Protein AF-A0A0B1XZJ2-F1 (afdb_monomer_lite)

Structure (mmCIF, N/CA/C/O backbone):
data_AF-A0A0B1XZJ2-F1
#
_entry.id   AF-A0A0B1XZJ2-F1
#
loop_
_atom_site.group_PDB
_atom_site.id
_atom_site.type_symbol
_atom_site.label_atom_id
_atom_site.label_alt_id
_atom_site.label_comp_id
_atom_site.label_asym_id
_atom_site.label_entity_id
_atom_site.label_seq_id
_atom_site.pdbx_PDB_ins_code
_atom_site.Cartn_x
_atom_site.Cartn_y
_atom_site.Cartn_z
_atom_site.occupancy
_atom_site.B_iso_or_equiv
_atom_site.auth_seq_id
_atom_site.auth_comp_id
_atom_site.auth_asym_id
_atom_site.auth_atom_id
_atom_site.pdbx_PDB_model_num
ATOM 1 N N . MET A 1 1 ? 14.213 -46.155 51.095 1.00 45.25 1 MET A N 1
ATOM 2 C CA . MET A 1 1 ? 15.554 -45.963 50.501 1.00 45.25 1 MET A CA 1
ATOM 3 C C . MET A 1 1 ? 15.441 -45.597 49.015 1.00 45.25 1 MET A C 1
ATOM 5 O O . MET A 1 1 ? 16.037 -46.246 48.174 1.00 45.25 1 MET A O 1
ATOM 9 N N . ILE A 1 2 ? 14.664 -44.559 48.690 1.00 43.12 2 ILE A N 1
ATOM 10 C CA . ILE A 1 2 ? 14.804 -43.777 47.449 1.00 43.12 2 ILE A CA 1
ATOM 11 C C . ILE A 1 2 ? 14.508 -42.334 47.871 1.00 43.12 2 ILE A C 1
ATOM 13 O O . ILE A 1 2 ? 13.454 -41.784 47.580 1.00 43.12 2 ILE A O 1
ATOM 17 N N . ASP A 1 3 ? 15.405 -41.796 48.691 1.00 41.34 3 ASP A N 1
ATOM 18 C CA . ASP A 1 3 ? 15.594 -40.355 48.795 1.00 41.34 3 ASP A CA 1
ATOM 19 C C . ASP A 1 3 ? 16.708 -39.986 47.814 1.00 41.34 3 ASP A C 1
ATOM 21 O O . ASP A 1 3 ? 17.649 -40.759 47.625 1.00 41.34 3 ASP A O 1
ATOM 25 N N . SER A 1 4 ? 16.596 -38.797 47.224 1.00 50.12 4 SER A N 1
ATOM 26 C CA . SER A 1 4 ? 17.575 -38.111 46.364 1.00 50.12 4 SER A CA 1
ATOM 27 C C . SER A 1 4 ? 17.746 -38.613 44.920 1.00 50.12 4 SER A C 1
ATOM 29 O O . SER A 1 4 ? 18.808 -39.056 44.500 1.00 50.12 4 SER A O 1
ATOM 31 N N . LEU A 1 5 ? 16.719 -38.386 44.097 1.00 46.56 5 LEU A N 1
ATOM 32 C CA . LEU A 1 5 ? 16.952 -37.836 42.755 1.00 46.56 5 LEU A CA 1
ATOM 33 C C . LEU A 1 5 ? 16.775 -36.314 42.847 1.00 46.56 5 LEU A C 1
ATOM 35 O O . LEU A 1 5 ? 15.723 -35.780 42.497 1.00 46.56 5 LEU A O 1
ATOM 39 N N . ASN A 1 6 ? 17.794 -35.629 43.377 1.00 44.03 6 ASN A N 1
ATOM 40 C CA . ASN A 1 6 ? 17.941 -34.189 43.171 1.00 44.03 6 ASN A CA 1
ATOM 41 C C . ASN A 1 6 ? 18.254 -33.996 41.685 1.00 44.03 6 ASN A C 1
ATOM 43 O O . ASN A 1 6 ? 19.390 -34.140 41.243 1.00 44.03 6 ASN A O 1
ATOM 47 N N . LEU A 1 7 ? 17.210 -33.753 40.896 1.00 54.22 7 LEU A N 1
ATOM 48 C CA . LEU A 1 7 ? 17.362 -33.074 39.622 1.00 54.22 7 LEU A CA 1
ATOM 49 C C . LEU A 1 7 ? 17.681 -31.628 39.984 1.00 54.22 7 LEU A C 1
ATOM 51 O O . LEU A 1 7 ? 16.766 -30.849 40.249 1.00 54.22 7 LEU A O 1
ATOM 55 N N . ASP A 1 8 ? 18.973 -31.316 40.064 1.00 49.19 8 ASP A N 1
ATOM 56 C CA . ASP A 1 8 ? 19.470 -29.947 40.104 1.00 49.19 8 ASP A CA 1
ATOM 57 C C . ASP A 1 8 ? 18.978 -29.254 38.825 1.00 49.19 8 ASP A C 1
ATOM 59 O O . ASP A 1 8 ? 19.592 -29.316 37.760 1.00 49.19 8 ASP A O 1
ATOM 63 N N . PHE A 1 9 ? 17.786 -28.663 38.894 1.00 52.47 9 PHE A N 1
ATOM 64 C CA . PHE A 1 9 ? 17.414 -27.604 37.978 1.00 52.47 9 PHE A CA 1
ATOM 65 C C . PHE A 1 9 ? 18.352 -26.459 38.328 1.00 52.47 9 PHE A C 1
ATOM 67 O O . PHE A 1 9 ? 18.242 -25.938 39.435 1.00 52.47 9 PHE A O 1
ATOM 74 N N . ASP A 1 10 ? 19.281 -26.119 37.428 1.00 57.16 10 ASP A N 1
ATOM 75 C CA . ASP A 1 10 ? 20.098 -24.908 37.534 1.00 57.16 10 ASP A CA 1
ATOM 76 C C . ASP A 1 10 ? 19.206 -23.768 38.053 1.00 57.16 10 ASP A C 1
ATOM 78 O O . ASP A 1 10 ? 18.306 -23.309 37.340 1.00 57.16 10 ASP A O 1
ATOM 82 N N . GLU A 1 11 ? 19.426 -23.326 39.299 1.00 58.72 11 GLU A N 1
ATOM 83 C CA . GLU A 1 11 ? 18.657 -22.236 39.925 1.00 58.72 11 GLU A CA 1
ATOM 84 C C . GLU A 1 11 ? 18.797 -20.915 39.135 1.00 58.72 11 GLU A C 1
ATOM 86 O O . GLU A 1 11 ? 18.017 -19.983 39.327 1.00 58.72 11 GLU A O 1
ATOM 91 N N . ASP A 1 12 ? 19.724 -20.880 38.172 1.00 69.19 12 ASP A N 1
ATOM 92 C CA . ASP A 1 12 ? 20.023 -19.769 37.272 1.00 69.19 12 ASP A CA 1
ATOM 93 C C . ASP A 1 12 ? 19.379 -19.880 35.873 1.00 69.19 12 ASP A C 1
ATOM 95 O O . ASP A 1 12 ? 19.633 -19.037 35.003 1.00 69.19 12 ASP A O 1
ATOM 99 N N . TRP A 1 13 ? 18.531 -20.882 35.598 1.00 74.88 13 TRP A N 1
ATOM 100 C CA . TRP A 1 13 ? 17.846 -20.954 34.302 1.00 74.88 13 TRP A CA 1
ATOM 101 C C . TRP A 1 13 ? 16.776 -19.860 34.169 1.00 74.88 13 TRP A C 1
ATOM 103 O O . TRP A 1 13 ? 15.633 -19.989 34.613 1.00 74.88 13 TRP A O 1
ATOM 113 N N . VAL A 1 14 ? 17.132 -18.767 33.492 1.00 78.12 14 VAL A N 1
ATOM 114 C CA . VAL A 1 14 ? 16.187 -17.715 33.108 1.00 78.12 14 VAL A CA 1
ATOM 115 C C . VAL A 1 14 ? 15.561 -18.076 31.755 1.00 78.12 14 VAL A C 1
ATOM 117 O O . VAL A 1 14 ? 16.272 -18.109 30.745 1.00 78.12 14 VAL A O 1
ATOM 120 N N . PRO A 1 15 ? 14.235 -18.314 31.674 1.00 74.19 15 PRO A N 1
ATOM 121 C CA . PRO A 1 15 ? 13.584 -18.558 30.396 1.00 74.19 15 PRO A CA 1
ATOM 122 C C . PRO A 1 15 ? 13.789 -17.358 29.462 1.00 74.19 15 PRO A C 1
ATOM 124 O O . PRO A 1 15 ? 13.677 -16.209 29.906 1.00 74.19 15 PRO A O 1
ATOM 127 N N . PRO A 1 16 ? 14.027 -17.588 28.159 1.00 75.88 16 PRO A N 1
ATOM 128 C CA . PRO A 1 16 ? 14.204 -16.499 27.213 1.00 75.88 16 PRO A CA 1
ATOM 129 C C . PRO A 1 16 ? 12.968 -15.596 27.200 1.00 75.88 16 PRO A C 1
ATOM 131 O O . PRO A 1 16 ? 11.828 -16.057 27.342 1.00 75.88 16 PRO A O 1
ATOM 134 N N . ALA A 1 17 ? 13.200 -14.296 27.015 1.00 80.94 17 ALA A N 1
ATOM 135 C CA . ALA A 1 17 ? 12.134 -13.308 26.950 1.00 80.94 17 ALA A CA 1
ATOM 136 C C . ALA A 1 17 ? 11.105 -13.711 25.883 1.00 80.94 17 ALA A C 1
ATOM 138 O O . ALA A 1 17 ? 11.430 -13.895 24.709 1.00 80.94 17 ALA A O 1
ATOM 139 N N . ARG A 1 18 ? 9.846 -13.872 26.300 1.00 86.19 18 ARG A N 1
ATOM 140 C CA . ARG A 1 18 ? 8.758 -14.255 25.395 1.00 86.19 18 ARG A CA 1
ATOM 141 C C . ARG A 1 18 ? 8.365 -13.067 24.524 1.00 86.19 18 ARG A C 1
ATOM 143 O O . ARG A 1 18 ? 8.285 -11.937 25.008 1.00 86.19 18 ARG A O 1
ATOM 150 N N . SER A 1 19 ? 8.062 -13.330 23.255 1.00 92.12 19 SER A N 1
ATOM 151 C CA . SER A 1 19 ? 7.491 -12.314 22.373 1.00 92.12 19 SER A CA 1
ATOM 152 C C . SER A 1 19 ? 6.139 -11.829 22.914 1.00 92.12 19 SER A C 1
ATOM 154 O O . SER A 1 19 ? 5.381 -12.573 23.543 1.00 92.12 19 SER A O 1
ATOM 156 N N . ARG A 1 20 ? 5.818 -10.554 22.671 1.00 94.75 20 ARG A N 1
ATOM 157 C CA . ARG A 1 20 ? 4.552 -9.949 23.114 1.00 94.75 20 ARG A CA 1
ATOM 158 C C . ARG A 1 20 ? 3.360 -10.497 22.327 1.00 94.75 20 ARG A C 1
ATOM 160 O O . ARG A 1 20 ? 2.274 -10.653 22.885 1.00 94.75 20 ARG A O 1
ATOM 167 N N . LEU A 1 21 ? 3.557 -10.763 21.037 1.00 96.19 21 LEU A N 1
ATOM 168 C CA . LEU A 1 21 ? 2.576 -11.324 20.118 1.00 96.19 21 LEU A CA 1
ATOM 169 C C . LEU A 1 21 ? 3.035 -12.691 19.601 1.00 96.19 21 LEU A C 1
ATOM 171 O O . LEU A 1 21 ? 4.230 -12.975 19.521 1.00 96.19 21 LEU A O 1
ATOM 175 N N . VAL A 1 22 ? 2.070 -13.537 19.229 1.00 95.56 22 VAL A N 1
ATOM 176 C CA . VAL A 1 22 ? 2.344 -14.864 18.684 1.00 95.56 22 VAL A CA 1
ATOM 177 C C . VAL A 1 22 ? 3.009 -14.754 17.316 1.00 95.56 22 VAL A C 1
ATOM 179 O O . VAL A 1 22 ? 2.626 -13.943 16.470 1.00 95.56 22 VAL A O 1
ATOM 182 N N . THR A 1 23 ? 4.001 -15.604 17.108 1.00 95.56 23 THR A N 1
ATOM 183 C CA . THR A 1 23 ? 4.720 -15.767 15.851 1.00 95.56 23 THR A CA 1
ATOM 184 C C . THR A 1 23 ? 3.867 -16.585 14.878 1.00 95.56 23 THR A C 1
ATOM 186 O O . THR A 1 23 ? 3.733 -17.798 15.028 1.00 95.56 23 THR A O 1
ATOM 189 N N . LEU A 1 24 ? 3.275 -15.933 13.874 1.00 96.25 24 LEU A N 1
ATOM 190 C CA . LEU A 1 24 ? 2.604 -16.603 12.755 1.00 96.25 24 LEU A CA 1
ATOM 191 C C . LEU A 1 24 ? 3.421 -16.424 11.478 1.00 96.25 24 LEU A C 1
ATOM 193 O O . LEU A 1 24 ? 3.728 -15.292 11.104 1.00 96.25 24 LEU A O 1
ATOM 197 N N . LYS A 1 25 ? 3.708 -17.534 10.789 1.00 96.00 25 LYS A N 1
ATOM 198 C CA . LYS A 1 25 ? 4.340 -17.496 9.467 1.00 96.00 25 LYS A CA 1
ATOM 199 C C . LYS A 1 25 ? 3.356 -16.926 8.429 1.00 96.00 25 LYS A C 1
ATOM 201 O O . LYS A 1 25 ? 2.193 -17.360 8.413 1.00 96.00 25 LYS A O 1
ATOM 206 N N . PRO A 1 26 ? 3.801 -16.004 7.553 1.00 97.25 26 PRO A N 1
ATOM 207 C CA . PRO A 1 26 ? 2.995 -15.540 6.429 1.00 97.25 26 PRO A CA 1
ATOM 208 C C . PRO A 1 26 ? 2.568 -16.702 5.528 1.00 97.25 26 PRO A C 1
ATOM 210 O O . PRO A 1 26 ? 3.371 -17.576 5.194 1.00 97.25 26 PRO A O 1
ATOM 213 N N . MET A 1 27 ? 1.301 -16.717 5.122 1.00 97.44 27 MET A N 1
ATOM 214 C CA . MET A 1 27 ? 0.806 -17.689 4.143 1.00 97.44 27 MET A CA 1
ATOM 215 C C . MET A 1 27 ? 1.293 -17.365 2.728 1.00 97.44 27 MET A C 1
ATOM 217 O O . MET A 1 27 ? 1.551 -16.212 2.393 1.00 97.44 27 MET A O 1
ATOM 221 N N . GLY A 1 28 ? 1.421 -18.387 1.878 1.00 96.44 28 GLY A N 1
ATOM 222 C CA . GLY A 1 28 ? 1.806 -18.198 0.475 1.00 96.44 28 GLY A CA 1
ATOM 223 C C . GLY A 1 28 ? 3.244 -17.704 0.263 1.00 96.44 28 GLY A C 1
ATOM 224 O O . GLY A 1 28 ? 3.545 -17.197 -0.819 1.00 96.44 28 GLY A O 1
ATOM 225 N N . ALA A 1 29 ? 4.123 -17.842 1.262 1.00 96.06 29 ALA A N 1
ATOM 226 C CA . ALA A 1 29 ? 5.543 -17.526 1.134 1.00 96.06 29 ALA A CA 1
ATOM 227 C C . ALA A 1 29 ? 6.189 -18.278 -0.047 1.00 96.06 29 ALA A C 1
ATOM 229 O O . ALA A 1 29 ? 5.868 -19.433 -0.320 1.00 96.06 29 ALA A O 1
ATOM 230 N N . GLY A 1 30 ? 7.070 -17.599 -0.775 1.00 95.00 30 GLY A N 1
ATOM 231 C CA . GLY A 1 30 ? 7.672 -18.044 -2.032 1.00 95.00 30 GLY A CA 1
ATOM 232 C C . GLY A 1 30 ? 6.764 -17.920 -3.262 1.00 95.00 30 GLY A C 1
ATOM 233 O O . GLY A 1 30 ? 7.209 -18.206 -4.369 1.00 95.00 30 GLY A O 1
ATOM 234 N N . THR A 1 31 ? 5.505 -17.492 -3.114 1.00 96.75 31 THR A N 1
ATOM 235 C CA . THR A 1 31 ? 4.532 -17.462 -4.221 1.00 96.75 31 THR A CA 1
ATOM 236 C C . THR A 1 31 ? 4.020 -16.052 -4.521 1.00 96.75 31 THR A C 1
ATOM 238 O O . THR A 1 31 ? 4.160 -15.127 -3.721 1.00 96.75 31 THR A O 1
ATOM 241 N N . GLN A 1 32 ? 3.355 -15.893 -5.670 1.00 95.94 32 GLN A N 1
ATOM 242 C CA . GLN A 1 32 ? 2.625 -14.666 -6.025 1.00 95.94 32 GLN A CA 1
ATOM 243 C C . GLN A 1 32 ? 1.406 -14.395 -5.122 1.00 95.94 32 GLN A C 1
ATOM 245 O O . GLN A 1 32 ? 0.871 -13.286 -5.114 1.00 95.94 32 GLN A O 1
ATOM 250 N N . MET A 1 33 ? 0.964 -15.404 -4.364 1.00 97.06 33 MET A N 1
ATOM 251 C CA . MET A 1 33 ? -0.129 -15.313 -3.400 1.00 97.06 33 MET A CA 1
ATOM 252 C C . MET A 1 33 ? 0.401 -15.083 -1.978 1.00 97.06 33 MET A C 1
ATOM 254 O O . MET A 1 33 ? -0.254 -15.470 -1.024 1.00 97.06 33 MET A O 1
ATOM 258 N N . LEU A 1 34 ? 1.572 -14.458 -1.811 1.00 98.31 34 LEU A N 1
ATOM 259 C CA . LEU A 1 34 ? 2.096 -14.086 -0.494 1.00 98.31 34 LEU A CA 1
ATOM 260 C C . LEU A 1 34 ? 1.076 -13.263 0.302 1.00 98.31 34 LEU A C 1
ATOM 262 O O . LEU A 1 34 ? 0.500 -12.298 -0.205 1.00 98.31 34 LEU A O 1
ATOM 266 N N . GLU A 1 35 ? 0.890 -13.621 1.566 1.00 98.12 35 GLU A N 1
ATOM 267 C CA . GLU A 1 35 ? 0.061 -12.904 2.519 1.00 98.12 35 GLU A CA 1
ATOM 268 C C . GLU A 1 35 ? 0.556 -11.469 2.766 1.00 98.12 35 GLU A C 1
ATOM 270 O O . GLU A 1 35 ? 1.740 -11.204 2.952 1.00 98.12 35 GLU A O 1
ATOM 275 N N . SER A 1 36 ? -0.378 -10.519 2.798 1.00 97.00 36 SER A N 1
ATOM 276 C CA . SER A 1 36 ? -0.076 -9.128 3.150 1.00 97.00 36 SER A CA 1
ATOM 277 C C . SER A 1 36 ? 0.113 -8.915 4.658 1.00 97.00 36 SER A C 1
ATOM 279 O O . SER A 1 36 ? -0.543 -9.566 5.472 1.00 97.00 36 SER A O 1
ATOM 281 N N . VAL A 1 37 ? 0.894 -7.905 5.054 1.00 95.69 37 VAL A N 1
ATOM 282 C CA . VAL A 1 37 ? 1.077 -7.539 6.473 1.00 95.69 37 VAL A CA 1
ATOM 283 C C . VAL A 1 37 ? -0.247 -7.177 7.162 1.00 95.69 37 VAL A C 1
ATOM 285 O O . VAL A 1 37 ? -0.468 -7.522 8.321 1.00 95.69 37 VAL A O 1
ATOM 288 N N . SER A 1 38 ? -1.184 -6.554 6.437 1.00 93.94 38 SER A N 1
ATOM 289 C CA . SER A 1 38 ? -2.520 -6.247 6.972 1.00 93.94 38 SER A CA 1
ATOM 290 C C . SER A 1 38 ? -3.347 -7.509 7.253 1.00 93.94 38 SER A C 1
ATOM 292 O O . SER A 1 38 ? -4.087 -7.549 8.233 1.00 93.94 38 SER A O 1
ATOM 294 N N . SER A 1 39 ? -3.219 -8.542 6.413 1.00 96.12 39 SER A N 1
ATOM 295 C CA . SER A 1 39 ? -3.851 -9.852 6.627 1.00 96.12 39 SER A CA 1
ATOM 296 C C . SER A 1 39 ? -3.236 -10.575 7.822 1.00 96.12 39 SER A C 1
ATOM 298 O O . SER A 1 39 ? -3.962 -11.028 8.710 1.00 96.12 39 SER A O 1
ATOM 300 N N . LEU A 1 40 ? -1.902 -10.582 7.899 1.00 96.75 40 LEU A N 1
ATOM 301 C CA . LEU A 1 40 ? -1.161 -11.188 9.000 1.00 96.75 40 LEU A CA 1
ATOM 302 C C . LEU A 1 40 ? -1.555 -10.569 10.347 1.00 96.75 40 LEU A C 1
ATOM 304 O O . LEU A 1 40 ? -1.814 -11.290 11.307 1.00 96.75 40 LEU A O 1
ATOM 308 N N . LEU A 1 41 ? -1.701 -9.240 10.408 1.00 95.62 41 LEU A N 1
ATOM 309 C CA . LEU A 1 41 ? -2.195 -8.528 11.590 1.00 95.62 41 LEU A CA 1
ATOM 310 C C . LEU A 1 41 ? -3.571 -9.038 12.045 1.00 95.62 41 LEU A C 1
ATOM 312 O O . LEU A 1 41 ? -3.799 -9.215 13.243 1.00 95.62 41 LEU A O 1
ATOM 316 N N . VAL A 1 42 ? -4.496 -9.288 11.111 1.00 95.81 42 VAL A N 1
ATOM 317 C CA . VAL A 1 42 ? -5.835 -9.808 11.433 1.00 95.81 42 VAL A CA 1
ATOM 318 C C . VAL A 1 42 ? -5.757 -11.242 11.960 1.00 95.81 42 VAL A C 1
ATOM 320 O O . VAL A 1 42 ? -6.447 -11.562 12.929 1.00 95.81 42 VAL A O 1
ATOM 323 N N . ARG A 1 43 ? -4.893 -12.088 11.388 1.00 96.94 43 ARG A N 1
ATOM 324 C CA . ARG A 1 43 ? -4.665 -13.458 11.876 1.00 96.94 43 ARG A CA 1
ATOM 325 C C . ARG A 1 43 ? -4.001 -13.486 13.254 1.00 96.94 43 ARG A C 1
ATOM 327 O O . ARG A 1 43 ? -4.426 -14.255 14.113 1.00 96.94 43 ARG A O 1
ATOM 334 N N . ILE A 1 44 ? -3.039 -12.601 13.521 1.00 96.88 44 ILE A N 1
ATOM 335 C CA . ILE A 1 44 ? -2.445 -12.444 14.859 1.00 96.88 44 ILE A CA 1
ATOM 336 C C . ILE A 1 44 ? -3.525 -12.017 15.862 1.00 96.88 44 ILE A C 1
ATOM 338 O O . ILE A 1 44 ? -3.633 -12.598 16.940 1.00 96.88 44 ILE A O 1
ATOM 342 N N . ALA A 1 45 ? -4.379 -11.054 15.502 1.00 96.56 45 ALA A N 1
ATOM 343 C CA . ALA A 1 45 ? -5.497 -10.649 16.354 1.00 96.56 45 ALA A CA 1
ATOM 344 C C . ALA A 1 45 ? -6.464 -11.811 16.634 1.00 96.56 45 ALA A C 1
ATOM 346 O O . ALA A 1 45 ? -6.928 -11.960 17.765 1.00 96.56 45 ALA A O 1
ATOM 347 N N . ARG A 1 46 ? -6.718 -12.662 15.630 1.00 96.56 46 ARG A N 1
ATOM 348 C CA . ARG A 1 46 ? -7.527 -13.879 15.772 1.00 96.56 46 ARG A CA 1
ATOM 349 C C . ARG A 1 46 ? -6.924 -14.842 16.789 1.00 96.56 46 ARG A C 1
ATOM 351 O O . ARG A 1 46 ? -7.648 -15.301 17.666 1.00 96.56 46 ARG A O 1
ATOM 358 N N . ALA A 1 47 ? -5.623 -15.103 16.698 1.00 96.69 47 ALA A N 1
ATOM 359 C CA . ALA A 1 47 ? -4.913 -15.991 17.617 1.00 96.69 47 ALA A CA 1
ATOM 360 C C . ALA A 1 47 ? -4.922 -15.475 19.067 1.00 96.69 47 ALA A C 1
ATOM 362 O O . ALA A 1 47 ? -4.958 -16.264 20.004 1.00 96.69 47 ALA A O 1
ATOM 363 N N . HIS A 1 48 ? -4.970 -14.154 19.251 1.00 96.12 48 HIS A N 1
ATOM 364 C CA . HIS A 1 48 ? -5.126 -13.512 20.561 1.00 96.12 48 HIS A CA 1
ATOM 365 C C . HIS A 1 48 ? -6.583 -13.311 20.995 1.00 96.12 48 HIS A C 1
ATOM 367 O O . HIS A 1 48 ? -6.828 -12.772 22.070 1.00 96.12 48 HIS A O 1
ATOM 373 N N . THR A 1 49 ? -7.570 -13.711 20.187 1.00 95.81 49 THR A N 1
ATOM 374 C CA . THR A 1 49 ? -9.010 -13.489 20.435 1.00 95.81 49 THR A CA 1
ATOM 375 C C . THR A 1 49 ? -9.405 -12.015 20.632 1.00 95.81 49 THR A C 1
ATOM 377 O O . THR A 1 49 ? -10.409 -11.694 21.269 1.00 95.81 49 THR A O 1
ATOM 380 N N . VAL A 1 50 ? -8.644 -11.091 20.041 1.00 95.56 50 VAL A N 1
ATOM 381 C CA . VAL A 1 50 ? -8.886 -9.642 20.119 1.00 95.56 50 VAL A CA 1
ATOM 382 C C . VAL A 1 50 ? -9.371 -9.076 18.787 1.00 95.56 50 VAL A C 1
ATOM 384 O O . VAL A 1 50 ? -9.229 -9.675 17.720 1.00 95.56 50 VAL A O 1
ATOM 387 N N . LYS A 1 51 ? -9.947 -7.871 18.820 1.00 93.50 51 LYS A N 1
ATOM 388 C CA . LYS A 1 51 ? -10.307 -7.163 17.587 1.00 93.50 51 LYS A CA 1
ATOM 389 C C . LYS A 1 51 ? -9.037 -6.649 16.897 1.00 93.50 51 LYS A C 1
ATOM 391 O O . LYS A 1 51 ? -8.215 -6.026 17.571 1.00 93.50 51 LYS A O 1
ATOM 396 N N . PRO A 1 52 ? -8.907 -6.782 15.563 1.00 93.31 52 PRO A N 1
ATOM 397 C CA . PRO A 1 52 ? -7.738 -6.285 14.830 1.00 93.31 52 PRO A CA 1
ATOM 398 C C . PRO A 1 52 ? -7.442 -4.801 15.073 1.00 93.31 52 PRO A C 1
ATOM 400 O O . PRO A 1 52 ? -6.294 -4.401 15.235 1.00 93.31 52 PRO A O 1
ATOM 403 N N . LEU A 1 53 ? -8.492 -3.980 15.165 1.00 88.62 53 LEU A N 1
ATOM 404 C CA . LEU A 1 53 ? -8.349 -2.551 15.432 1.00 88.62 53 LEU A CA 1
ATOM 405 C C . LEU A 1 53 ? -7.869 -2.249 16.863 1.00 88.62 53 LEU A C 1
ATOM 407 O O . LEU A 1 53 ? -7.163 -1.264 17.065 1.00 88.62 53 LEU A O 1
ATOM 411 N N . ASP A 1 54 ? -8.240 -3.073 17.847 1.00 90.25 54 ASP A N 1
ATOM 412 C CA . ASP A 1 54 ? -7.736 -2.933 19.218 1.00 90.25 54 ASP A CA 1
ATOM 413 C C . ASP A 1 54 ? -6.258 -3.332 19.286 1.00 90.25 54 ASP A C 1
ATOM 415 O O . ASP A 1 54 ? -5.471 -2.583 19.859 1.00 90.25 54 ASP A O 1
ATOM 419 N N . LEU A 1 55 ? -5.865 -4.435 18.635 1.00 93.06 55 LEU A N 1
ATOM 420 C CA . LEU A 1 55 ? -4.460 -4.844 18.526 1.00 93.06 55 LEU A CA 1
ATOM 421 C C . LEU A 1 55 ? -3.608 -3.738 17.883 1.00 93.06 55 LEU A C 1
ATOM 423 O O . LEU A 1 55 ? -2.593 -3.323 18.441 1.00 93.06 55 LEU A O 1
ATOM 427 N N . LEU A 1 56 ? -4.060 -3.206 16.742 1.00 90.31 56 LEU A N 1
ATOM 428 C CA . LEU A 1 56 ? -3.369 -2.129 16.035 1.00 90.31 56 LEU A CA 1
ATOM 429 C C . LEU A 1 56 ? -3.200 -0.885 16.916 1.00 90.31 56 LEU A C 1
ATOM 431 O O . LEU A 1 56 ? -2.096 -0.363 17.032 1.00 90.31 56 LEU A O 1
ATOM 435 N N . ASN A 1 57 ? -4.275 -0.405 17.545 1.00 86.88 57 ASN A N 1
ATOM 436 C CA . ASN A 1 57 ? -4.236 0.856 18.288 1.00 86.88 57 ASN A CA 1
ATOM 437 C C . ASN A 1 57 ? -3.540 0.756 19.650 1.00 86.88 57 ASN A C 1
ATOM 439 O O . ASN A 1 57 ? -3.064 1.776 20.143 1.00 86.88 57 ASN A O 1
ATOM 443 N N . ARG A 1 58 ? -3.537 -0.422 20.287 1.00 89.12 58 ARG A N 1
ATOM 444 C CA . ARG A 1 58 ? -3.032 -0.591 21.660 1.00 89.12 58 ARG A CA 1
ATOM 445 C C . ARG A 1 58 ? -1.633 -1.186 21.735 1.00 89.12 58 ARG A C 1
ATOM 447 O O . ARG A 1 58 ? -0.932 -0.884 22.689 1.00 89.12 58 ARG A O 1
ATOM 454 N N . GLU A 1 59 ? -1.235 -2.000 20.761 1.00 92.25 59 GLU A N 1
ATOM 455 C CA . GLU A 1 59 ? 0.069 -2.677 20.786 1.00 92.25 59 GLU A CA 1
ATOM 456 C C . GLU A 1 59 ? 1.011 -2.148 19.701 1.00 92.25 59 GLU A C 1
ATOM 458 O O . GLU A 1 59 ? 2.174 -1.885 19.986 1.00 92.25 59 GLU A O 1
ATOM 463 N N . ILE A 1 60 ? 0.517 -1.950 18.472 1.00 91.00 60 ILE A N 1
ATOM 464 C CA . ILE A 1 60 ? 1.370 -1.606 17.320 1.00 91.00 60 ILE A CA 1
ATOM 465 C C . ILE A 1 60 ? 1.618 -0.098 17.249 1.00 91.00 60 ILE A C 1
ATOM 467 O O . ILE A 1 60 ? 2.754 0.342 17.370 1.00 91.00 60 ILE A O 1
ATOM 471 N N . VAL A 1 61 ? 0.566 0.716 17.093 1.00 88.25 61 VAL A N 1
ATOM 472 C CA . VAL A 1 61 ? 0.696 2.177 16.922 1.00 88.25 61 VAL A CA 1
ATOM 473 C C . VAL A 1 61 ? 1.501 2.846 18.049 1.00 88.25 61 VAL A C 1
ATOM 475 O O . VAL A 1 61 ? 2.324 3.701 17.724 1.00 88.25 61 VAL A O 1
ATOM 478 N N . PRO A 1 62 ? 1.355 2.478 19.339 1.00 88.81 62 PRO A N 1
ATOM 479 C CA . PRO A 1 62 ? 2.156 3.072 20.414 1.00 88.81 62 PRO A CA 1
ATOM 480 C C . PRO A 1 62 ? 3.667 2.826 20.317 1.00 88.81 62 PRO A C 1
ATOM 482 O O . PRO A 1 62 ? 4.420 3.515 20.997 1.00 88.81 62 PRO A O 1
ATOM 485 N N . ARG A 1 63 ? 4.116 1.868 19.494 1.00 88.62 63 ARG A N 1
ATOM 486 C CA . ARG A 1 63 ? 5.539 1.596 19.227 1.00 88.62 63 ARG A CA 1
ATOM 487 C C . ARG A 1 63 ? 6.060 2.245 17.947 1.00 88.62 63 ARG A C 1
ATOM 489 O O . ARG A 1 63 ? 7.170 1.955 17.530 1.00 88.62 63 ARG A O 1
ATOM 496 N N . THR A 1 64 ? 5.260 3.103 17.326 1.00 86.81 64 THR A N 1
ATOM 497 C CA . THR A 1 64 ? 5.607 3.777 16.072 1.00 86.81 64 THR A CA 1
ATOM 498 C C . THR A 1 64 ? 5.637 5.286 16.255 1.00 86.81 64 THR A C 1
ATOM 500 O O . THR A 1 64 ? 4.931 5.835 17.103 1.00 86.81 64 THR A O 1
ATOM 503 N N . ASP A 1 65 ? 6.315 5.987 15.353 1.00 82.81 65 ASP A N 1
ATOM 504 C CA . ASP A 1 65 ? 6.291 7.453 15.278 1.00 82.81 65 ASP A CA 1
ATOM 505 C C . ASP A 1 65 ? 5.012 8.007 14.613 1.00 82.81 65 ASP A C 1
ATOM 507 O O . ASP A 1 65 ? 4.960 9.140 14.106 1.00 82.81 65 ASP A O 1
ATOM 511 N N . ILE A 1 66 ? 3.954 7.199 14.535 1.00 77.00 66 ILE A N 1
ATOM 512 C CA . ILE A 1 66 ? 2.699 7.566 13.888 1.00 77.00 66 ILE A CA 1
ATOM 513 C C . ILE A 1 66 ? 1.916 8.511 14.806 1.00 77.00 66 ILE A C 1
ATOM 515 O O . ILE A 1 66 ? 1.144 8.106 15.673 1.00 77.00 66 ILE A O 1
ATOM 519 N N . GLN A 1 67 ? 2.061 9.816 14.568 1.00 66.38 67 GLN A N 1
ATOM 520 C CA . GLN A 1 67 ? 1.292 10.835 15.281 1.00 66.38 67 GLN A CA 1
ATOM 521 C C . GLN A 1 67 ? -0.179 10.840 14.833 1.00 66.38 67 GLN A C 1
ATOM 523 O O . GLN A 1 67 ? -0.541 11.407 13.796 1.00 66.38 67 GLN A O 1
ATOM 528 N N . LEU A 1 68 ? -1.061 10.257 15.647 1.00 61.41 68 LEU A N 1
ATOM 529 C CA . LEU A 1 68 ? -2.508 10.360 15.466 1.00 61.41 68 LEU A CA 1
ATOM 530 C C . LEU A 1 68 ? -2.983 11.774 15.855 1.00 61.41 68 LEU A C 1
ATOM 532 O O . LEU A 1 68 ? -3.403 12.009 16.985 1.00 61.41 68 LEU A O 1
ATOM 536 N N . ARG A 1 69 ? -2.952 12.742 14.922 1.00 46.94 69 ARG A N 1
ATOM 537 C CA . ARG A 1 69 ? -3.313 14.160 15.185 1.00 46.94 69 ARG A CA 1
ATOM 538 C C . ARG A 1 69 ? -4.761 14.414 15.641 1.00 46.94 69 ARG A C 1
ATOM 540 O O . ARG A 1 69 ? -5.123 15.560 15.879 1.00 46.94 69 ARG A O 1
ATOM 547 N N . ARG A 1 70 ? -5.584 13.373 15.770 1.00 46.25 70 ARG A N 1
ATOM 548 C CA . ARG A 1 70 ? -6.839 13.280 16.537 1.00 46.25 70 ARG A CA 1
ATOM 549 C C . ARG A 1 70 ? -7.269 11.808 16.482 1.00 46.25 70 ARG A C 1
ATOM 551 O O . ARG A 1 70 ? -7.307 11.264 15.375 1.00 46.25 70 ARG A O 1
ATOM 558 N N . PRO A 1 71 ? -7.651 11.166 17.599 1.00 39.53 71 PRO A N 1
ATOM 559 C CA . PRO A 1 71 ? -8.193 9.810 17.597 1.00 39.53 71 PRO A CA 1
ATOM 560 C C . PRO A 1 71 ? -9.620 9.835 17.034 1.00 39.53 71 PRO A C 1
ATOM 562 O O . PRO A 1 71 ? -10.610 9.736 17.751 1.00 39.53 71 PRO A O 1
ATOM 565 N N . SER A 1 72 ? -9.743 10.040 15.727 1.00 49.19 72 SER A N 1
ATOM 566 C CA . SER A 1 72 ? -10.984 9.804 14.999 1.00 49.19 72 SER A CA 1
ATOM 567 C C . SER A 1 72 ? -10.828 8.517 14.202 1.00 49.19 72 SER A C 1
ATOM 569 O O . SER A 1 72 ? -9.789 8.269 13.588 1.00 49.19 72 SER A O 1
ATOM 571 N N . SER A 1 73 ? -11.874 7.697 14.192 1.00 48.81 73 SER A N 1
ATOM 572 C CA . SER A 1 73 ? -11.941 6.449 13.426 1.00 48.81 73 SER A CA 1
ATOM 573 C C . SER A 1 73 ? -11.704 6.640 11.918 1.00 48.81 73 SER A C 1
ATOM 575 O O . SER A 1 73 ? -11.350 5.681 11.234 1.00 48.81 73 SER A O 1
ATOM 577 N N . SER A 1 74 ? -11.845 7.864 11.385 1.00 44.91 74 SER A N 1
ATOM 578 C CA . SER A 1 74 ? -11.532 8.166 9.982 1.00 44.91 74 SER A CA 1
ATOM 579 C C . SER A 1 74 ? -10.029 8.305 9.713 1.00 44.91 74 SER A C 1
ATOM 581 O O . SER A 1 74 ? -9.579 7.943 8.627 1.00 44.91 74 SER A O 1
ATOM 583 N N . PHE A 1 75 ? -9.234 8.749 10.693 1.00 48.31 75 PHE A N 1
ATOM 584 C CA . PHE A 1 75 ? -7.781 8.883 10.555 1.00 48.31 75 PHE A CA 1
ATOM 585 C C . PHE A 1 75 ? -7.114 7.501 10.509 1.00 48.31 75 PHE A C 1
ATOM 587 O O . PHE A 1 75 ? -6.377 7.206 9.573 1.00 48.31 75 PHE A O 1
ATOM 594 N N . VAL A 1 76 ? -7.474 6.595 11.427 1.00 53.44 76 VAL A N 1
ATOM 595 C CA . VAL A 1 76 ? -6.928 5.221 11.468 1.00 53.44 76 VAL A CA 1
ATOM 596 C C . VAL A 1 76 ? -7.244 4.442 10.181 1.00 53.44 76 VAL A C 1
ATOM 598 O O . VAL A 1 76 ? -6.352 3.824 9.605 1.00 53.44 76 VAL A O 1
ATOM 601 N N . ASN A 1 77 ? -8.465 4.566 9.641 1.00 53.88 77 ASN A N 1
ATOM 602 C CA . ASN A 1 77 ? -8.823 3.976 8.341 1.00 53.88 77 ASN A CA 1
ATOM 603 C C . ASN A 1 77 ? -8.051 4.586 7.155 1.00 53.88 77 ASN A C 1
ATOM 605 O O . ASN A 1 77 ? -7.835 3.913 6.149 1.00 53.88 77 ASN A O 1
ATOM 609 N N . THR A 1 78 ? -7.617 5.845 7.260 1.00 57.12 78 THR A N 1
ATOM 610 C CA . THR A 1 78 ? -6.860 6.526 6.198 1.00 57.12 78 THR A CA 1
ATOM 611 C C . THR A 1 78 ? -5.394 6.086 6.157 1.00 57.12 78 THR A C 1
ATOM 613 O O . THR A 1 78 ? -4.806 6.085 5.075 1.00 57.12 78 THR A O 1
ATOM 616 N N . HIS A 1 79 ? -4.815 5.674 7.291 1.00 66.25 79 HIS A N 1
ATOM 617 C CA . HIS A 1 79 ? -3.417 5.227 7.384 1.00 66.25 79 HIS A CA 1
ATOM 618 C C . HIS A 1 79 ? -3.249 3.717 7.249 1.00 66.25 79 HIS A C 1
ATOM 620 O O . HIS A 1 79 ? -2.292 3.277 6.612 1.00 66.25 79 HIS A O 1
ATOM 626 N N . ALA A 1 80 ? -4.201 2.922 7.743 1.00 71.56 80 ALA A N 1
ATOM 627 C CA . ALA A 1 80 ? -4.124 1.466 7.645 1.00 71.56 80 ALA A CA 1
ATOM 628 C C . ALA A 1 80 ? -4.034 0.969 6.193 1.00 71.56 80 ALA A C 1
ATOM 630 O O . ALA A 1 80 ? -3.320 0.012 5.911 1.00 71.56 80 ALA A O 1
ATOM 631 N N . LYS A 1 81 ? -4.654 1.686 5.243 1.00 77.75 81 LYS A N 1
ATOM 632 C CA . LYS A 1 81 ? -4.524 1.387 3.807 1.00 77.75 81 LYS A CA 1
ATOM 633 C C . LYS A 1 81 ? -3.072 1.370 3.320 1.00 77.75 81 LYS A C 1
ATOM 635 O O . LYS A 1 81 ? -2.775 0.716 2.336 1.00 77.75 81 LYS A O 1
ATOM 640 N N . THR A 1 82 ? -2.181 2.125 3.966 1.00 86.25 82 THR A N 1
ATOM 641 C CA . THR A 1 82 ? -0.783 2.281 3.538 1.00 86.25 82 THR A CA 1
ATOM 642 C C . THR A 1 82 ? 0.170 1.276 4.175 1.00 86.25 82 THR A C 1
ATOM 644 O O . THR A 1 82 ? 1.340 1.280 3.806 1.00 86.25 82 THR A O 1
ATOM 647 N N . ALA A 1 83 ? -0.315 0.394 5.059 1.00 88.81 83 ALA A N 1
ATOM 648 C CA . ALA A 1 83 ? 0.495 -0.638 5.710 1.00 88.81 83 ALA A CA 1
ATOM 649 C C . ALA A 1 83 ? 1.149 -1.600 4.704 1.00 88.81 83 ALA A C 1
ATOM 651 O O . ALA A 1 83 ? 2.289 -2.002 4.880 1.00 88.81 83 ALA A O 1
ATOM 652 N N . ASN A 1 84 ? 0.464 -1.899 3.599 1.00 92.94 84 ASN A N 1
ATOM 653 C CA . ASN A 1 84 ? 0.998 -2.757 2.539 1.00 92.94 84 ASN A CA 1
ATOM 654 C C . ASN A 1 84 ? 1.851 -1.985 1.507 1.00 92.94 84 ASN A C 1
ATOM 656 O O . ASN A 1 84 ? 2.249 -2.558 0.499 1.00 92.94 84 ASN A O 1
ATOM 660 N N . GLY A 1 85 ? 2.073 -0.678 1.693 1.00 92.12 85 GLY A N 1
ATOM 661 C CA . GLY A 1 85 ? 2.696 0.210 0.704 1.00 92.12 85 GLY A CA 1
ATOM 662 C C . GLY A 1 85 ? 4.225 0.299 0.771 1.00 92.12 85 GLY A C 1
ATOM 663 O O . GLY A 1 85 ? 4.899 -0.600 1.252 1.00 92.12 85 GLY A O 1
ATOM 664 N N . LEU A 1 86 ? 4.759 1.421 0.269 1.00 91.00 86 LEU A N 1
ATOM 665 C CA . LEU A 1 86 ? 6.202 1.735 0.201 1.00 91.00 86 LEU A CA 1
ATOM 666 C C . LEU A 1 86 ? 6.663 2.750 1.265 1.00 91.00 86 LEU A C 1
ATOM 668 O O . LEU A 1 86 ? 7.846 3.054 1.373 1.00 91.00 86 LEU A O 1
ATOM 672 N N . GLY A 1 87 ? 5.716 3.395 1.952 1.00 88.56 87 GLY A N 1
ATOM 673 C CA . GLY A 1 87 ? 5.970 4.607 2.734 1.00 88.56 87 GLY A CA 1
ATOM 674 C C . GLY A 1 87 ? 6.288 4.357 4.207 1.00 88.56 87 GLY A C 1
ATOM 675 O O . GLY A 1 87 ? 6.281 3.221 4.675 1.00 88.56 87 GLY A O 1
ATOM 676 N N . LYS A 1 88 ? 6.464 5.458 4.955 1.00 86.94 88 LYS A N 1
ATOM 677 C CA . LYS A 1 88 ? 6.741 5.449 6.403 1.00 86.94 88 LYS A CA 1
ATOM 678 C C . LYS A 1 88 ? 5.811 4.505 7.176 1.00 86.94 88 LYS A C 1
ATOM 680 O O . LYS A 1 88 ? 6.287 3.690 7.944 1.00 86.94 88 LYS A O 1
ATOM 685 N N . TYR A 1 89 ? 4.501 4.563 6.931 1.00 86.44 89 TYR A N 1
ATOM 686 C CA . TYR A 1 89 ? 3.534 3.725 7.650 1.00 86.44 89 TYR A CA 1
ATOM 687 C C . TYR A 1 89 ? 3.729 2.222 7.440 1.00 86.44 89 TYR A C 1
ATOM 689 O O . TYR A 1 89 ? 3.533 1.469 8.385 1.00 86.44 89 TYR A O 1
ATOM 697 N N . ALA A 1 90 ? 4.107 1.786 6.234 1.00 91.94 90 ALA A N 1
ATOM 698 C CA . ALA A 1 90 ? 4.405 0.378 5.986 1.00 91.94 90 ALA A CA 1
ATOM 699 C C . ALA A 1 90 ? 5.620 -0.056 6.809 1.00 91.94 90 ALA A C 1
ATOM 701 O O . ALA A 1 90 ? 5.549 -1.052 7.518 1.00 91.94 90 ALA A O 1
ATOM 702 N N . HIS A 1 91 ? 6.690 0.743 6.771 1.00 93.50 91 HIS A N 1
ATOM 703 C CA . HIS A 1 91 ? 7.917 0.478 7.518 1.00 93.50 91 HIS A CA 1
ATOM 704 C C . HIS A 1 91 ? 7.672 0.391 9.027 1.00 93.50 91 HIS A C 1
ATOM 706 O O . HIS A 1 91 ? 8.021 -0.603 9.642 1.00 93.50 91 HIS A O 1
ATOM 712 N N . GLU A 1 92 ? 7.021 1.398 9.606 1.00 92.44 92 GLU A N 1
ATOM 713 C CA . GLU A 1 92 ? 6.737 1.470 11.045 1.00 92.44 92 GLU A CA 1
ATOM 714 C C . GLU A 1 92 ? 5.860 0.308 11.530 1.00 92.44 92 GLU A C 1
ATOM 716 O O . GLU A 1 92 ? 6.100 -0.257 12.590 1.00 92.44 92 GLU A O 1
ATOM 721 N N . ILE A 1 93 ? 4.834 -0.070 10.756 1.00 92.81 93 ILE A N 1
ATOM 722 C CA . ILE A 1 93 ? 3.946 -1.183 11.124 1.00 92.81 93 ILE A CA 1
ATOM 723 C C . ILE A 1 93 ? 4.681 -2.522 11.027 1.00 92.81 93 ILE A C 1
ATOM 725 O O . ILE A 1 93 ? 4.492 -3.369 11.897 1.00 92.81 93 ILE A O 1
ATOM 729 N N . VAL A 1 94 ? 5.490 -2.719 9.981 1.00 95.69 94 VAL A N 1
ATOM 730 C CA . VAL A 1 94 ? 6.302 -3.931 9.808 1.00 95.69 94 VAL A CA 1
ATOM 731 C C . VAL A 1 94 ? 7.311 -4.061 10.944 1.00 95.69 94 VAL A C 1
ATOM 733 O O . VAL A 1 94 ? 7.312 -5.091 11.605 1.00 95.69 94 VAL A O 1
ATOM 736 N N . ASP A 1 95 ? 8.089 -3.014 11.218 1.00 96.00 95 ASP A N 1
ATOM 737 C CA . ASP A 1 95 ? 9.109 -3.007 12.273 1.00 96.00 95 ASP A CA 1
ATOM 738 C C . ASP A 1 95 ? 8.492 -3.270 13.657 1.00 96.00 95 ASP A C 1
ATOM 740 O O . ASP A 1 95 ? 8.916 -4.168 14.386 1.00 96.00 95 ASP A O 1
ATOM 744 N N . ALA A 1 96 ? 7.387 -2.592 13.987 1.00 95.31 96 ALA A N 1
ATOM 745 C CA . ALA A 1 96 ? 6.669 -2.849 15.232 1.00 95.31 96 ALA A CA 1
ATOM 746 C C . ALA A 1 96 ? 6.144 -4.296 15.324 1.00 95.31 96 ALA A C 1
ATOM 748 O O . ALA A 1 96 ? 6.199 -4.902 16.394 1.00 95.31 96 ALA A O 1
ATOM 749 N N . LEU A 1 97 ? 5.635 -4.875 14.229 1.00 95.81 97 LEU A N 1
ATOM 750 C CA . LEU A 1 97 ? 5.181 -6.270 14.207 1.00 95.81 97 LEU A CA 1
ATOM 751 C C . LEU A 1 97 ? 6.336 -7.263 14.363 1.00 95.81 97 LEU A C 1
ATOM 753 O O . LEU A 1 97 ? 6.183 -8.245 15.090 1.00 95.81 97 LEU A O 1
ATOM 757 N N . GLU A 1 98 ? 7.473 -7.021 13.716 1.00 96.88 98 GLU A N 1
ATOM 758 C CA . GLU A 1 98 ? 8.685 -7.836 13.840 1.00 96.88 98 GLU A CA 1
ATOM 759 C C . GLU A 1 98 ? 9.174 -7.860 15.291 1.00 96.88 98 GLU A C 1
ATOM 761 O O . GLU A 1 98 ? 9.287 -8.935 15.883 1.00 96.88 98 GLU A O 1
ATOM 766 N N . GLN A 1 99 ? 9.304 -6.689 15.921 1.00 95.75 99 GLN A N 1
ATOM 767 C CA . GLN A 1 99 ? 9.684 -6.567 17.333 1.00 95.75 99 GLN A CA 1
ATOM 768 C C . GLN A 1 99 ? 8.686 -7.259 18.272 1.00 95.75 99 GLN A C 1
ATOM 770 O O . GLN A 1 99 ? 9.073 -7.979 19.191 1.00 95.75 99 GLN A O 1
ATOM 775 N N . LEU A 1 100 ? 7.382 -7.062 18.053 1.00 96.25 100 LEU A N 1
ATOM 776 C CA . LEU A 1 100 ? 6.344 -7.630 18.915 1.00 96.25 100 LEU A CA 1
ATOM 777 C C . LEU A 1 100 ? 6.219 -9.152 18.773 1.00 96.25 100 LEU A C 1
ATOM 779 O O . LEU A 1 100 ? 5.873 -9.816 19.750 1.00 96.25 100 LEU A O 1
ATOM 783 N N . THR A 1 101 ? 6.461 -9.702 17.581 1.00 95.88 101 THR A N 1
ATOM 784 C CA . THR A 1 101 ? 6.327 -11.143 17.296 1.00 95.88 101 THR A CA 1
ATOM 785 C C . THR A 1 101 ? 7.643 -11.915 17.368 1.00 95.88 101 THR A C 1
ATOM 787 O O . THR A 1 101 ? 7.613 -13.143 17.299 1.00 95.88 101 THR A O 1
ATOM 790 N N . GLY A 1 102 ? 8.782 -11.225 17.494 1.00 94.25 102 GLY A N 1
ATOM 791 C CA . GLY A 1 102 ? 10.114 -11.829 17.424 1.00 94.25 102 GLY A CA 1
ATOM 792 C C . GLY A 1 102 ? 10.450 -12.407 16.042 1.00 94.25 102 GLY A C 1
ATOM 793 O O . GLY A 1 102 ? 11.245 -13.337 15.951 1.00 94.25 102 GLY A O 1
ATOM 794 N N . GLN A 1 103 ? 9.806 -11.914 14.979 1.00 92.75 103 GLN A N 1
ATOM 795 C CA . GLN A 1 103 ? 10.010 -12.375 13.600 1.00 92.75 103 GLN A CA 1
ATOM 796 C C . GLN A 1 103 ? 10.818 -11.369 12.792 1.00 92.75 103 GLN A C 1
ATOM 798 O O . GLN A 1 103 ? 10.854 -10.191 13.120 1.00 92.75 103 GLN A O 1
ATOM 803 N N . THR A 1 104 ? 11.411 -11.833 11.696 1.00 94.00 104 THR A N 1
ATOM 804 C CA . THR A 1 104 ? 12.101 -10.995 10.714 1.00 94.00 104 THR A CA 1
ATOM 805 C C . THR A 1 104 ? 11.608 -11.316 9.303 1.00 94.00 104 THR A C 1
ATOM 807 O O . THR A 1 104 ? 11.022 -12.372 9.052 1.00 94.00 104 THR A O 1
ATOM 810 N N . GLY A 1 105 ? 11.831 -10.399 8.363 1.00 93.56 105 GLY A N 1
ATOM 811 C CA . GLY A 1 105 ? 11.484 -10.579 6.953 1.00 93.56 105 GLY A CA 1
ATOM 812 C C . GLY A 1 105 ? 10.028 -10.249 6.599 1.00 93.56 105 GLY A C 1
ATOM 813 O O . GLY A 1 105 ? 9.619 -10.453 5.452 1.00 93.56 105 GLY A O 1
ATOM 814 N N . LEU A 1 106 ? 9.248 -9.679 7.524 1.00 96.69 106 LEU A N 1
ATOM 815 C CA . LEU A 1 106 ? 7.867 -9.246 7.286 1.00 96.69 106 LEU A CA 1
ATOM 816 C C . LEU A 1 106 ? 7.778 -8.073 6.301 1.00 96.69 106 LEU A C 1
ATOM 818 O O . LEU A 1 106 ? 6.715 -7.841 5.725 1.00 96.69 106 LEU A O 1
ATOM 822 N N . ALA A 1 107 ? 8.888 -7.378 6.027 1.00 96.06 107 ALA A N 1
ATOM 823 C CA . ALA A 1 107 ? 8.954 -6.369 4.971 1.00 96.06 107 ALA A CA 1
ATOM 824 C C . ALA A 1 107 ? 8.484 -6.915 3.610 1.00 96.06 107 ALA A C 1
ATOM 826 O O . ALA A 1 107 ? 7.790 -6.204 2.880 1.00 96.06 107 ALA A O 1
ATOM 827 N N . SER A 1 108 ? 8.778 -8.186 3.311 1.00 96.44 108 SER A N 1
ATOM 828 C CA . SER A 1 108 ? 8.347 -8.867 2.081 1.00 96.44 108 SER A CA 1
ATOM 829 C C . SER A 1 108 ? 6.823 -9.016 1.963 1.00 96.44 108 SER A C 1
ATOM 831 O O . SER A 1 108 ? 6.297 -9.038 0.855 1.00 96.44 108 SER A O 1
ATOM 833 N N . CYS A 1 109 ? 6.087 -9.005 3.084 1.00 97.12 109 CYS A N 1
ATOM 834 C CA . CYS A 1 109 ? 4.616 -9.029 3.133 1.00 97.12 109 CYS A CA 1
ATOM 835 C C . CYS A 1 109 ? 3.982 -7.661 2.785 1.00 97.12 109 CYS A C 1
ATOM 837 O O . CYS A 1 109 ? 2.792 -7.422 3.009 1.00 97.12 109 CYS A O 1
ATOM 839 N N . SER A 1 110 ? 4.773 -6.731 2.254 1.00 96.06 110 SER A N 1
ATOM 840 C CA . SER A 1 110 ? 4.377 -5.401 1.792 1.00 96.06 110 SER A CA 1
ATOM 841 C C . SER A 1 110 ? 5.175 -5.036 0.534 1.00 96.06 110 SER A C 1
ATOM 843 O O . SER A 1 110 ? 6.049 -5.783 0.102 1.00 96.06 110 SER A O 1
ATOM 845 N N . PHE A 1 111 ? 4.928 -3.865 -0.056 1.00 95.56 111 PHE A N 1
ATOM 846 C CA . PHE A 1 111 ? 5.747 -3.393 -1.177 1.00 95.56 111 PHE A CA 1
ATOM 847 C C . PHE A 1 111 ? 7.101 -2.790 -0.761 1.00 95.56 111 PHE A C 1
ATOM 849 O O . PHE A 1 111 ? 7.855 -2.385 -1.643 1.00 95.56 111 PHE A O 1
ATOM 856 N N . LEU A 1 112 ? 7.459 -2.771 0.532 1.00 95.31 112 LEU A N 1
ATOM 857 C CA . LEU A 1 112 ? 8.724 -2.216 1.040 1.00 95.31 112 LEU A CA 1
ATOM 858 C C . LEU A 1 112 ? 10.005 -2.657 0.310 1.00 95.31 112 LEU A C 1
ATOM 860 O O . LEU A 1 112 ? 10.864 -1.786 0.163 1.00 95.31 112 LEU A O 1
ATOM 864 N N . PRO A 1 113 ? 10.162 -3.898 -0.205 1.00 95.62 113 PRO A N 1
ATOM 865 C CA . PRO A 1 113 ? 11.357 -4.278 -0.968 1.00 95.62 113 PRO A CA 1
ATOM 866 C C . PRO A 1 113 ? 11.635 -3.366 -2.174 1.00 95.62 113 PRO A C 1
ATOM 868 O O . PRO A 1 113 ? 12.765 -3.253 -2.634 1.00 95.62 113 PRO A O 1
ATOM 871 N N . TRP A 1 114 ? 10.611 -2.663 -2.665 1.00 95.06 114 TRP A N 1
ATOM 872 C CA . TRP A 1 114 ? 10.679 -1.800 -3.840 1.00 95.06 114 TRP A CA 1
ATOM 873 C C . TRP A 1 114 ? 10.711 -0.301 -3.504 1.00 95.06 114 TRP A C 1
ATOM 875 O O . TRP A 1 114 ? 10.585 0.527 -4.408 1.00 95.06 114 TRP A O 1
ATOM 885 N N . ARG A 1 115 ? 10.851 0.079 -2.224 1.00 92.62 115 ARG A N 1
ATOM 886 C CA . ARG A 1 115 ? 10.730 1.478 -1.754 1.00 92.62 115 ARG A CA 1
ATOM 887 C C . ARG A 1 115 ? 11.769 2.438 -2.333 1.00 92.62 115 ARG A C 1
ATOM 889 O O . ARG A 1 115 ? 11.452 3.607 -2.531 1.00 92.62 115 ARG A O 1
ATOM 896 N N . GLU A 1 116 ? 12.970 1.946 -2.627 1.00 91.75 116 GLU A N 1
ATOM 897 C CA . GLU A 1 116 ? 14.058 2.755 -3.191 1.00 91.75 116 GLU A CA 1
ATOM 898 C C . GLU A 1 116 ? 13.994 2.842 -4.724 1.00 91.75 116 GLU A C 1
ATOM 900 O O . GLU A 1 116 ? 14.614 3.717 -5.329 1.00 91.75 116 GLU A O 1
ATOM 905 N N . LEU A 1 117 ? 13.190 1.981 -5.356 1.00 90.94 117 LEU A N 1
ATOM 906 C CA . LEU A 1 117 ? 12.937 1.971 -6.795 1.00 90.94 117 LEU A CA 1
ATOM 907 C C . LEU A 1 117 ? 11.687 2.781 -7.160 1.00 90.94 117 LEU A C 1
ATOM 909 O O . LEU A 1 117 ? 11.682 3.509 -8.160 1.00 90.94 117 LEU A O 1
ATOM 913 N N . LEU A 1 118 ? 10.617 2.616 -6.377 1.00 90.69 118 LEU A N 1
ATOM 914 C CA . LEU A 1 118 ? 9.269 3.044 -6.727 1.00 90.69 118 LEU A CA 1
ATOM 915 C C . LEU A 1 118 ? 8.800 4.273 -5.945 1.00 90.69 118 LEU A C 1
ATOM 917 O O . LEU A 1 118 ? 8.939 4.375 -4.730 1.00 90.69 118 LEU A O 1
ATOM 921 N N . ALA A 1 119 ? 8.149 5.198 -6.647 1.00 83.06 119 ALA A N 1
ATOM 922 C CA . ALA A 1 119 ? 7.590 6.401 -6.047 1.00 83.06 119 ALA A CA 1
ATOM 923 C C . ALA A 1 119 ? 6.388 6.078 -5.144 1.00 83.06 119 ALA A C 1
ATOM 925 O O . ALA A 1 119 ? 5.356 5.596 -5.614 1.00 83.06 119 ALA A O 1
ATOM 926 N N . SER A 1 120 ? 6.477 6.444 -3.863 1.00 68.31 120 SER A N 1
ATOM 927 C CA . SER A 1 120 ? 5.395 6.287 -2.874 1.00 68.31 120 SER A CA 1
ATOM 928 C C . SER A 1 120 ? 4.182 7.195 -3.125 1.00 68.31 120 SER A C 1
ATOM 930 O O . SER A 1 120 ? 3.073 6.899 -2.682 1.00 68.31 120 SER A O 1
ATOM 932 N N . ASN A 1 121 ? 4.387 8.303 -3.840 1.00 58.91 121 ASN A N 1
ATOM 933 C CA . ASN A 1 121 ? 3.405 9.347 -4.146 1.00 58.91 121 ASN A CA 1
ATOM 934 C C . ASN A 1 121 ? 2.913 9.319 -5.604 1.00 58.91 121 ASN A C 1
ATOM 936 O O . ASN A 1 121 ? 2.108 10.167 -6.000 1.00 58.91 121 ASN A O 1
ATOM 940 N N . GLY A 1 122 ? 3.374 8.358 -6.409 1.00 52.28 122 GLY A N 1
ATOM 941 C CA . GLY A 1 122 ? 2.794 8.101 -7.718 1.00 52.28 122 GLY A CA 1
ATOM 942 C C . GLY A 1 122 ? 1.412 7.505 -7.504 1.00 52.28 122 GLY A C 1
ATOM 943 O O . GLY A 1 122 ? 1.321 6.330 -7.164 1.00 52.28 122 GLY A O 1
ATOM 944 N N . ASN A 1 123 ? 0.355 8.317 -7.628 1.00 52.84 123 ASN A N 1
ATOM 945 C CA . ASN A 1 123 ? -1.035 7.855 -7.576 1.00 52.84 123 ASN A CA 1
ATOM 946 C C . ASN A 1 123 ? -1.142 6.484 -8.266 1.00 52.84 123 ASN A C 1
ATOM 948 O O . ASN A 1 123 ? -0.702 6.362 -9.412 1.00 52.84 123 ASN A O 1
ATOM 952 N N . SER A 1 124 ? -1.697 5.500 -7.552 1.00 70.31 124 SER A N 1
ATOM 953 C CA . SER A 1 124 ? -2.003 4.146 -8.031 1.00 70.31 124 SER A CA 1
ATOM 954 C C . SER A 1 124 ? -1.071 2.972 -7.700 1.00 70.31 124 SER A C 1
ATOM 956 O O . SER A 1 124 ? -0.991 2.024 -8.487 1.00 70.31 124 SER A O 1
ATOM 958 N N . LEU A 1 125 ? -0.402 2.971 -6.537 1.00 88.44 125 LEU A N 1
ATOM 959 C CA . LEU A 1 125 ? 0.182 1.727 -6.005 1.00 88.44 125 LEU A CA 1
ATOM 960 C C . LEU A 1 125 ? -0.895 0.805 -5.426 1.00 88.44 125 LEU A C 1
ATOM 962 O O . LEU A 1 125 ? -0.990 -0.352 -5.824 1.00 88.44 125 LEU A O 1
ATOM 966 N N . LEU A 1 126 ? -1.665 1.312 -4.462 1.00 90.75 126 LEU A N 1
ATOM 967 C CA . LEU A 1 126 ? -2.620 0.524 -3.691 1.00 90.75 126 LEU A CA 1
ATOM 968 C C . LEU A 1 126 ? -4.049 0.872 -4.083 1.00 90.75 126 LEU A C 1
ATOM 970 O O . LEU A 1 126 ? -4.357 2.051 -4.270 1.00 90.75 126 LEU A O 1
ATOM 974 N N . HIS A 1 127 ? -4.923 -0.133 -4.135 1.00 89.19 127 HIS A N 1
ATOM 975 C CA . HIS A 1 127 ? -6.355 0.088 -4.298 1.00 89.19 127 HIS A CA 1
ATOM 976 C C . HIS A 1 127 ? -6.873 1.051 -3.229 1.00 89.19 127 HIS A C 1
ATOM 978 O O . HIS A 1 127 ? -6.440 1.043 -2.076 1.00 89.19 127 HIS A O 1
ATOM 984 N N . ALA A 1 128 ? -7.866 1.862 -3.591 1.00 86.25 128 ALA A N 1
ATOM 985 C CA . ALA A 1 128 ? -8.550 2.726 -2.631 1.00 86.25 128 ALA A CA 1
ATOM 986 C C . ALA A 1 128 ? -9.395 1.932 -1.617 1.00 86.25 128 ALA A C 1
ATOM 988 O O . ALA A 1 128 ? -9.832 2.498 -0.613 1.00 86.25 128 ALA A O 1
ATOM 989 N N . ARG A 1 129 ? -9.655 0.648 -1.899 1.00 86.94 129 ARG A N 1
ATOM 990 C CA . ARG A 1 129 ? -10.508 -0.260 -1.128 1.00 86.94 129 ARG A CA 1
ATOM 991 C C . ARG A 1 129 ? -9.929 -1.681 -1.148 1.00 86.94 129 ARG A C 1
ATOM 993 O O . ARG A 1 129 ? -9.270 -2.026 -2.123 1.00 86.94 129 ARG A O 1
ATOM 1000 N N . PRO A 1 130 ? -10.169 -2.506 -0.118 1.00 90.50 130 PRO A N 1
ATOM 1001 C CA . PRO A 1 130 ? -9.816 -3.920 -0.159 1.00 90.50 130 PRO A CA 1
ATOM 1002 C C . PRO A 1 130 ? -10.582 -4.647 -1.264 1.00 90.50 130 PRO A C 1
ATOM 1004 O O . PRO A 1 130 ? -11.799 -4.496 -1.379 1.00 90.50 130 PRO A O 1
ATOM 1007 N N . CYS A 1 131 ? -9.861 -5.462 -2.025 1.00 94.00 131 CYS A N 1
ATOM 1008 C CA . CYS A 1 131 ? -10.398 -6.298 -3.088 1.00 94.00 131 CYS A CA 1
ATOM 1009 C C . CYS A 1 131 ? -10.163 -7.776 -2.743 1.00 94.00 131 CYS A C 1
ATOM 1011 O O . CYS A 1 131 ? -9.189 -8.101 -2.064 1.00 94.00 131 CYS A O 1
ATOM 1013 N N . TRP A 1 132 ? -11.031 -8.678 -3.202 1.00 95.81 132 TRP A N 1
ATOM 1014 C CA . TRP A 1 132 ? -10.859 -10.119 -2.989 1.00 95.81 132 TRP A CA 1
ATOM 1015 C C . TRP A 1 132 ? -11.414 -10.972 -4.127 1.00 95.81 132 TRP A C 1
ATOM 1017 O O . TRP A 1 132 ? -12.230 -10.523 -4.936 1.00 95.81 132 TRP A O 1
ATOM 1027 N N . CYS A 1 133 ? -10.972 -12.231 -4.174 1.00 95.50 133 CYS A N 1
ATOM 1028 C CA . CYS A 1 133 ? -11.513 -13.253 -5.063 1.00 95.50 133 CYS A CA 1
ATOM 1029 C C . CYS A 1 133 ? -12.470 -14.179 -4.290 1.00 95.50 133 CYS A C 1
ATOM 1031 O O . CYS A 1 133 ? -12.010 -14.957 -3.450 1.00 95.50 133 CYS A O 1
ATOM 1033 N N . PRO A 1 134 ? -13.784 -14.181 -4.591 1.00 94.25 134 PRO A N 1
ATOM 1034 C CA . PRO A 1 134 ? -14.725 -15.112 -3.965 1.00 94.25 134 PRO A CA 1
ATOM 1035 C C . PRO A 1 134 ? -14.394 -16.583 -4.247 1.00 94.25 134 PRO A C 1
ATOM 1037 O O . PRO A 1 134 ? -14.654 -17.439 -3.407 1.00 94.25 134 PRO A O 1
ATOM 1040 N N . THR A 1 135 ? -13.796 -16.871 -5.411 1.00 93.88 135 THR A N 1
ATOM 1041 C CA . THR A 1 135 ? -13.382 -18.233 -5.792 1.00 93.88 135 THR A CA 1
ATOM 1042 C C . THR A 1 135 ? -12.253 -18.737 -4.887 1.00 93.88 135 THR A C 1
ATOM 1044 O O . THR A 1 135 ? -12.363 -19.850 -4.388 1.00 93.88 135 THR A O 1
ATOM 1047 N N . CYS A 1 136 ? -11.246 -17.905 -4.568 1.00 95.81 136 CYS A N 1
ATOM 1048 C CA . CYS A 1 136 ? -10.207 -18.259 -3.586 1.00 95.81 136 CYS A CA 1
ATOM 1049 C C . CYS A 1 136 ? -10.809 -18.594 -2.222 1.00 95.81 136 CYS A C 1
ATOM 1051 O O . CYS A 1 136 ? -10.487 -19.631 -1.660 1.00 95.81 136 CYS A O 1
ATOM 1053 N N . PHE A 1 137 ? -11.721 -17.765 -1.699 1.00 95.69 137 PHE A N 1
ATOM 1054 C CA . PHE A 1 137 ? -12.363 -18.076 -0.417 1.00 95.69 137 PHE A CA 1
ATOM 1055 C C . PHE A 1 137 ? -13.188 -19.359 -0.467 1.00 95.69 137 PHE A C 1
ATOM 1057 O O . PHE A 1 137 ? -13.218 -20.087 0.522 1.00 95.69 137 PHE A O 1
ATOM 1064 N N . GLN A 1 138 ? -13.856 -19.643 -1.588 1.00 94.19 138 GLN A N 1
ATOM 1065 C CA . GLN A 1 138 ? -14.597 -20.888 -1.756 1.00 94.19 138 GLN A CA 1
ATOM 1066 C C . GLN A 1 138 ? -13.668 -22.105 -1.722 1.00 94.19 138 GLN A C 1
ATOM 1068 O O . GLN A 1 138 ? -13.942 -23.042 -0.977 1.00 94.19 138 GLN A O 1
ATOM 1073 N N . GLU A 1 139 ? -12.586 -22.085 -2.499 1.00 94.94 139 GLU A N 1
ATOM 1074 C CA . GLU A 1 139 ? -11.617 -23.185 -2.560 1.00 94.94 139 GLU A CA 1
ATOM 1075 C C . GLU A 1 139 ? -10.905 -23.386 -1.225 1.00 94.94 139 GLU A C 1
ATOM 1077 O O . GLU A 1 139 ? -10.838 -24.510 -0.737 1.00 94.94 139 GLU A O 1
ATOM 1082 N N . TRP A 1 140 ? -10.454 -22.308 -0.580 1.00 95.75 140 TRP A N 1
ATOM 1083 C CA . TRP A 1 140 ? -9.820 -22.397 0.734 1.00 95.75 140 TRP A CA 1
ATOM 1084 C C . TRP A 1 140 ? -10.770 -22.958 1.785 1.00 95.75 140 TRP A C 1
ATOM 1086 O O . TRP A 1 140 ? -10.389 -23.858 2.524 1.00 95.75 140 TRP A O 1
ATOM 1096 N N . ARG A 1 141 ? -12.033 -22.516 1.805 1.00 93.88 141 ARG A N 1
ATOM 1097 C CA . ARG A 1 141 ? -13.034 -23.068 2.724 1.00 93.88 141 ARG A CA 1
ATOM 1098 C C . ARG A 1 141 ? -13.292 -24.552 2.465 1.00 93.88 141 ARG A C 1
ATOM 1100 O O . ARG A 1 141 ? -13.367 -25.313 3.423 1.00 93.88 141 ARG A O 1
ATOM 1107 N N . ALA A 1 142 ? -13.421 -24.959 1.201 1.00 94.81 142 ALA A N 1
ATOM 1108 C CA . ALA A 1 142 ? -13.621 -26.362 0.837 1.00 94.81 142 ALA A CA 1
ATOM 1109 C C . ALA A 1 142 ? -12.419 -27.240 1.226 1.00 94.81 142 ALA A C 1
ATOM 1111 O O . ALA A 1 142 ? -12.605 -28.377 1.644 1.00 94.81 142 ALA A O 1
ATOM 1112 N N . ALA A 1 143 ? -11.206 -26.693 1.142 1.00 95.94 143 ALA A N 1
ATOM 1113 C CA . ALA A 1 143 ? -9.967 -27.366 1.519 1.00 95.94 143 ALA A CA 1
ATOM 1114 C C . ALA A 1 143 ? -9.619 -27.257 3.019 1.00 95.94 143 ALA A C 1
ATOM 1116 O O . ALA A 1 143 ? -8.558 -27.719 3.428 1.00 95.94 143 ALA A O 1
ATOM 1117 N N . GLY A 1 144 ? -10.450 -26.603 3.842 1.00 94.56 144 GLY A N 1
ATOM 1118 C CA . GLY A 1 144 ? -10.129 -26.334 5.251 1.00 94.56 144 GLY A CA 1
ATOM 1119 C C . GLY A 1 144 ? -8.939 -25.383 5.461 1.00 94.56 144 GLY A C 1
ATOM 1120 O O . GLY A 1 144 ? -8.421 -25.274 6.570 1.00 94.56 144 GLY A O 1
ATOM 1121 N N . HIS A 1 145 ? -8.503 -24.679 4.416 1.00 94.00 145 HIS A N 1
ATOM 1122 C CA . HIS A 1 145 ? -7.420 -23.708 4.482 1.00 94.00 145 HIS A CA 1
ATOM 1123 C C . HIS A 1 145 ? -7.930 -22.397 5.095 1.00 94.00 145 HIS A C 1
ATOM 1125 O O . HIS A 1 145 ? -8.932 -21.828 4.654 1.00 94.00 145 HIS A O 1
ATOM 1131 N N . GLU A 1 146 ? -7.217 -21.875 6.097 1.00 94.56 146 GLU A N 1
ATOM 1132 C CA . GLU A 1 146 ? -7.535 -20.573 6.688 1.00 94.56 146 GLU A CA 1
ATOM 1133 C C . GLU A 1 146 ? -7.460 -19.457 5.618 1.00 94.56 146 GLU A C 1
ATOM 1135 O O . GLU A 1 146 ? -6.436 -19.341 4.940 1.00 94.56 146 GLU A O 1
ATOM 1140 N N . PRO A 1 147 ? -8.513 -18.634 5.444 1.00 94.75 147 PRO A N 1
ATOM 1141 C CA . PRO A 1 147 ? -8.500 -17.540 4.479 1.00 94.75 147 PRO A CA 1
ATOM 1142 C C . PRO A 1 147 ? -7.563 -16.400 4.880 1.00 94.75 147 PRO A C 1
ATOM 1144 O O . PRO A 1 147 ? -7.530 -15.987 6.039 1.00 94.75 147 PRO A O 1
ATOM 1147 N N . TYR A 1 148 ? -6.889 -15.820 3.889 1.00 96.44 148 TYR A N 1
ATOM 1148 C CA . TYR A 1 148 ? -6.022 -14.654 4.054 1.00 96.44 148 TYR A CA 1
ATOM 1149 C C . TYR A 1 148 ? -6.160 -13.693 2.863 1.00 96.44 148 TYR A C 1
ATOM 1151 O O . TYR A 1 148 ? -6.764 -14.040 1.847 1.00 96.44 148 TYR A O 1
ATOM 1159 N N . PHE A 1 149 ? -5.638 -12.467 2.968 1.00 96.62 149 PHE A N 1
ATOM 1160 C CA . PHE A 1 149 ? -5.575 -11.534 1.833 1.00 96.62 149 PHE A CA 1
ATOM 1161 C C . PHE A 1 149 ? -4.146 -11.477 1.262 1.00 96.62 149 PHE A C 1
ATOM 1163 O O . PHE A 1 149 ? -3.248 -10.931 1.922 1.00 96.62 149 PHE A O 1
ATOM 1170 N N . PRO A 1 150 ? -3.931 -11.988 0.033 1.00 97.75 150 PRO A N 1
ATOM 1171 C CA . PRO A 1 150 ? -2.685 -11.826 -0.704 1.00 97.75 150 PRO A CA 1
ATOM 1172 C C . PRO A 1 150 ? -2.301 -10.358 -0.915 1.00 97.75 150 PRO A C 1
ATOM 1174 O O . PRO A 1 150 ? -3.155 -9.520 -1.210 1.00 97.75 150 PRO A O 1
ATOM 1177 N N . LEU A 1 151 ? -1.003 -10.050 -0.861 1.00 97.56 151 LEU A N 1
ATOM 1178 C CA . LEU A 1 151 ? -0.448 -8.721 -1.139 1.00 97.56 151 LEU A CA 1
ATOM 1179 C C . LEU A 1 151 ? -0.859 -8.202 -2.524 1.00 97.56 151 LEU A C 1
ATOM 1181 O O . LEU A 1 151 ? -1.203 -7.026 -2.666 1.00 97.56 151 LEU A O 1
ATOM 1185 N N . ALA A 1 152 ? -0.910 -9.088 -3.523 1.00 97.25 152 ALA A N 1
ATOM 1186 C CA . ALA A 1 152 ? -1.330 -8.757 -4.883 1.00 97.25 152 ALA A CA 1
ATOM 1187 C C . ALA A 1 152 ? -2.715 -8.089 -4.931 1.00 97.25 152 ALA A C 1
ATOM 1189 O O . ALA A 1 152 ? -2.913 -7.157 -5.706 1.00 97.25 152 ALA A O 1
ATOM 1190 N N . TRP A 1 153 ? -3.659 -8.495 -4.073 1.00 96.81 153 TRP A N 1
ATOM 1191 C CA . TRP A 1 153 ? -5.020 -7.941 -4.060 1.00 96.81 153 TRP A CA 1
ATOM 1192 C C . TRP A 1 153 ? -5.091 -6.494 -3.576 1.00 96.81 153 TRP A C 1
ATOM 1194 O O . TRP A 1 153 ? -6.094 -5.822 -3.803 1.00 96.81 153 TRP A O 1
ATOM 1204 N N . PHE A 1 154 ? -4.040 -5.996 -2.925 1.00 94.38 154 PHE A N 1
ATOM 1205 C CA . PHE A 1 154 ? -3.957 -4.599 -2.518 1.00 94.38 154 PHE A CA 1
ATOM 1206 C C . PHE A 1 154 ? -3.362 -3.704 -3.599 1.00 94.38 154 PHE A C 1
ATOM 1208 O O . PHE A 1 154 ? -3.479 -2.490 -3.474 1.00 94.38 154 PHE A O 1
ATOM 1215 N N . CYS A 1 155 ? -2.750 -4.252 -4.651 1.00 94.31 155 CYS A N 1
ATOM 1216 C CA . CYS A 1 155 ? -2.145 -3.467 -5.721 1.00 94.31 155 CYS A CA 1
ATOM 1217 C C . CYS A 1 155 ? -3.201 -2.967 -6.714 1.00 94.31 155 CYS A C 1
ATOM 1219 O O . CYS A 1 155 ? -3.887 -3.774 -7.335 1.00 94.31 155 CYS A O 1
ATOM 1221 N N . GLU A 1 156 ? -3.280 -1.653 -6.949 1.00 92.44 156 GLU A N 1
ATOM 1222 C CA . GLU A 1 156 ? -4.265 -1.063 -7.876 1.00 92.44 156 GLU A CA 1
ATOM 1223 C C . GLU A 1 156 ? -4.120 -1.601 -9.309 1.00 92.44 156 GLU A C 1
ATOM 1225 O O . GLU A 1 156 ? -5.090 -1.674 -10.059 1.00 92.44 156 GLU A O 1
ATOM 1230 N N . GLN A 1 157 ? -2.908 -2.012 -9.693 1.00 92.06 157 GLN A N 1
ATOM 1231 C CA . GLN A 1 157 ? -2.630 -2.554 -11.025 1.00 92.06 157 GLN A CA 1
ATOM 1232 C C . GLN A 1 157 ? -3.116 -4.005 -11.199 1.00 92.06 157 GLN A C 1
ATOM 1234 O O . GLN A 1 157 ? -3.109 -4.516 -12.319 1.00 92.06 157 GLN A O 1
ATOM 1239 N N . VAL A 1 158 ? -3.569 -4.653 -10.121 1.00 94.56 158 VAL A N 1
ATOM 1240 C CA . VAL A 1 158 ? -4.118 -6.013 -10.112 1.00 94.56 158 VAL A CA 1
ATOM 1241 C C . VAL A 1 158 ? -5.641 -5.925 -10.015 1.00 94.56 158 VAL A C 1
ATOM 1243 O O . VAL A 1 158 ? -6.215 -5.783 -8.935 1.00 94.56 158 VAL A O 1
ATOM 1246 N N . ALA A 1 159 ? -6.307 -5.985 -11.170 1.00 93.12 159 ALA A N 1
ATOM 1247 C CA . ALA A 1 159 ? -7.773 -6.002 -11.267 1.00 93.12 159 ALA A CA 1
ATOM 1248 C C . ALA A 1 159 ? -8.357 -7.426 -11.296 1.00 93.12 159 ALA A C 1
ATOM 1250 O O . ALA A 1 159 ? -9.556 -7.616 -11.088 1.00 93.12 159 ALA A O 1
ATOM 1251 N N . VAL A 1 160 ? -7.514 -8.426 -11.563 1.00 93.94 160 VAL A N 1
ATOM 1252 C CA . VAL A 1 160 ? -7.892 -9.837 -11.670 1.00 93.94 160 VAL A CA 1
ATOM 1253 C C . VAL A 1 160 ? -7.100 -10.672 -10.672 1.00 93.94 160 VAL A C 1
ATOM 1255 O O . VAL A 1 160 ? -5.955 -10.356 -10.360 1.00 93.94 160 VAL A O 1
ATOM 1258 N N . CYS A 1 161 ? -7.706 -11.738 -10.157 1.00 94.88 161 CYS A N 1
ATOM 1259 C CA . CYS A 1 161 ? -7.042 -12.658 -9.248 1.00 94.88 161 CYS A CA 1
ATOM 1260 C C . CYS A 1 161 ? -5.888 -13.379 -9.969 1.00 94.88 161 CYS A C 1
ATOM 1262 O O . CYS A 1 161 ? -6.150 -13.997 -11.003 1.00 94.88 161 CYS A O 1
ATOM 1264 N N . PRO A 1 162 ? -4.656 -13.374 -9.425 1.00 92.50 162 PRO A N 1
ATOM 1265 C CA . PRO A 1 162 ? -3.525 -14.078 -10.033 1.00 92.50 162 PRO A CA 1
ATOM 1266 C C . PRO A 1 162 ? -3.702 -15.602 -10.109 1.00 92.50 162 PRO A C 1
ATOM 1268 O O . PRO A 1 162 ? -3.102 -16.240 -10.965 1.00 92.50 162 PRO A O 1
ATOM 1271 N N . ALA A 1 163 ? -4.525 -16.182 -9.228 1.00 93.69 163 ALA A N 1
ATOM 1272 C CA . ALA A 1 163 ? -4.784 -17.622 -9.198 1.00 93.69 163 ALA A CA 1
ATOM 1273 C C . ALA A 1 163 ? -5.907 -18.058 -10.156 1.00 93.69 163 ALA A C 1
ATOM 1275 O O . ALA A 1 163 ? -5.829 -19.125 -10.751 1.00 93.69 163 ALA A O 1
ATOM 1276 N N . HIS A 1 164 ? -6.957 -17.242 -10.303 1.00 91.88 164 HIS A N 1
ATOM 1277 C CA . HIS A 1 164 ? -8.175 -17.635 -11.033 1.00 91.88 164 HIS A CA 1
ATOM 1278 C C . HIS A 1 164 ? -8.425 -16.872 -12.323 1.00 91.88 164 HIS A C 1
ATOM 1280 O O . HIS A 1 164 ? -9.404 -17.179 -12.996 1.00 91.88 164 HIS A O 1
ATOM 1286 N N . GLU A 1 165 ? -7.624 -15.845 -12.613 1.00 92.50 165 GLU A N 1
ATOM 1287 C CA . GLU A 1 165 ? -7.811 -14.945 -13.755 1.00 92.50 165 GLU A CA 1
ATOM 1288 C C . GLU A 1 165 ? -9.272 -14.465 -13.851 1.00 92.50 165 GLU A C 1
ATOM 1290 O O . GLU A 1 165 ? -9.948 -14.606 -14.863 1.00 92.50 165 GLU A O 1
ATOM 1295 N N . ARG A 1 166 ? -9.800 -13.942 -12.737 1.00 89.94 166 ARG A N 1
ATOM 1296 C CA . ARG A 1 166 ? -11.176 -13.423 -12.607 1.00 89.94 166 ARG A CA 1
ATOM 1297 C C . ARG A 1 166 ? -11.170 -12.050 -11.952 1.00 89.94 166 ARG A C 1
ATOM 1299 O O . ARG A 1 166 ? -10.307 -11.835 -11.102 1.00 89.94 166 ARG A O 1
ATOM 1306 N N . PRO A 1 167 ? -12.117 -11.147 -12.270 1.00 92.19 167 PRO A N 1
ATOM 1307 C CA . PRO A 1 167 ? -12.194 -9.847 -11.612 1.00 92.19 167 PRO A CA 1
ATOM 1308 C C . PRO A 1 167 ? -12.228 -9.988 -10.089 1.00 92.19 167 PRO A C 1
ATOM 1310 O O . PRO A 1 167 ? -13.013 -10.776 -9.552 1.00 92.19 167 PRO A O 1
ATOM 1313 N N . LEU A 1 168 ? -11.395 -9.211 -9.402 1.00 93.81 168 LEU A N 1
ATOM 1314 C CA . LEU A 1 168 ? -11.546 -9.022 -7.964 1.00 93.81 168 LEU A CA 1
ATOM 1315 C C . LEU A 1 168 ? -12.785 -8.156 -7.698 1.00 93.81 168 LEU A C 1
ATOM 1317 O O . LEU A 1 168 ? -13.130 -7.288 -8.501 1.00 93.81 168 LEU A O 1
ATOM 1321 N N . ILE A 1 169 ? -13.450 -8.382 -6.566 1.00 93.44 169 ILE A N 1
ATOM 1322 C CA . ILE A 1 169 ? -14.581 -7.561 -6.113 1.00 93.44 169 ILE A CA 1
ATOM 1323 C C . ILE A 1 169 ? -14.195 -6.766 -4.866 1.00 93.44 169 ILE A C 1
ATOM 1325 O O . ILE A 1 169 ? -13.343 -7.208 -4.101 1.00 93.44 169 ILE A O 1
ATOM 1329 N N . ASP A 1 170 ? -14.830 -5.614 -4.652 1.00 92.94 170 ASP A N 1
ATOM 1330 C CA . ASP A 1 170 ? -14.526 -4.684 -3.550 1.00 92.94 170 ASP A CA 1
ATOM 1331 C C . ASP A 1 170 ? -15.736 -4.378 -2.640 1.00 92.94 170 ASP A C 1
ATOM 1333 O O . ASP A 1 170 ? -15.646 -3.589 -1.692 1.00 92.94 170 ASP A O 1
ATOM 1337 N N . CYS A 1 171 ? -16.881 -5.017 -2.904 1.00 93.69 171 CYS A N 1
ATOM 1338 C CA . CYS A 1 171 ? -18.138 -4.839 -2.178 1.00 93.69 171 CYS A CA 1
ATOM 1339 C C . CYS A 1 171 ? -18.755 -6.192 -1.799 1.00 93.69 171 CYS A C 1
ATOM 1341 O O . CYS A 1 171 ? -18.697 -7.159 -2.557 1.00 93.69 171 CYS A O 1
ATOM 1343 N N . CYS A 1 172 ? -19.377 -6.259 -0.619 1.00 93.62 172 CYS A N 1
ATOM 1344 C CA . CYS A 1 172 ? -20.108 -7.448 -0.187 1.00 93.62 172 CYS A CA 1
ATOM 1345 C C . CYS A 1 172 ? -21.277 -7.730 -1.142 1.00 93.62 172 CYS A C 1
ATOM 1347 O O . CYS A 1 172 ? -22.093 -6.848 -1.401 1.00 93.62 172 CYS A O 1
ATOM 1349 N N . THR A 1 173 ? -21.396 -8.972 -1.611 1.00 91.56 173 THR A N 1
ATOM 1350 C CA . THR A 1 173 ? -22.440 -9.397 -2.559 1.00 91.56 173 THR A CA 1
ATOM 1351 C C . THR A 1 173 ? -23.839 -9.460 -1.942 1.00 91.56 173 THR A C 1
ATOM 1353 O O . THR A 1 173 ? -24.813 -9.537 -2.683 1.00 91.56 173 THR A O 1
ATOM 1356 N N . VAL A 1 174 ? -23.946 -9.397 -0.608 1.00 92.62 174 VAL A N 1
ATOM 1357 C CA . VAL A 1 174 ? -25.226 -9.420 0.117 1.00 92.62 174 VAL A CA 1
ATOM 1358 C C . VAL A 1 174 ? -25.692 -8.016 0.505 1.00 92.62 174 VAL A C 1
ATOM 1360 O O . VAL A 1 174 ? -26.806 -7.633 0.175 1.00 92.62 174 VAL A O 1
ATOM 1363 N N . CYS A 1 175 ? -24.858 -7.221 1.187 1.00 93.75 175 CYS A N 1
ATOM 1364 C CA . CYS A 1 175 ? -25.266 -5.893 1.672 1.00 93.75 175 CYS A CA 1
ATOM 1365 C C . CYS A 1 175 ? -24.739 -4.712 0.843 1.00 93.75 175 CYS A C 1
ATOM 1367 O O . CYS A 1 175 ? -24.998 -3.562 1.196 1.00 93.75 175 CYS A O 1
ATOM 1369 N N . GLY A 1 176 ? -23.935 -4.962 -0.196 1.00 92.25 176 GLY A N 1
ATOM 1370 C CA . GLY A 1 176 ? -23.358 -3.931 -1.067 1.00 92.25 176 GLY A CA 1
ATOM 1371 C C . GLY A 1 176 ? -22.282 -3.051 -0.420 1.00 92.25 176 GLY A C 1
ATOM 1372 O O . GLY A 1 176 ? -21.743 -2.162 -1.073 1.00 92.25 176 GLY A O 1
ATOM 1373 N N . ARG A 1 177 ? -21.945 -3.262 0.861 1.00 93.38 177 ARG A N 1
ATOM 1374 C CA . ARG A 1 177 ? -20.983 -2.410 1.576 1.00 93.38 177 ARG A CA 1
ATOM 1375 C C . ARG A 1 177 ? -19.537 -2.766 1.239 1.00 93.38 177 ARG A C 1
ATOM 1377 O O . ARG A 1 177 ? -19.160 -3.940 1.179 1.00 93.38 177 ARG A O 1
ATOM 1384 N N . GLN A 1 178 ? -18.728 -1.724 1.095 1.00 92.38 178 GLN A N 1
ATOM 1385 C CA . GLN A 1 178 ? -17.275 -1.802 0.953 1.00 92.38 178 GLN A CA 1
ATOM 1386 C C . GLN A 1 178 ? -16.632 -2.187 2.281 1.00 92.38 178 GLN A C 1
ATOM 1388 O O . GLN A 1 178 ? -17.083 -1.732 3.332 1.00 92.38 178 GLN A O 1
ATOM 1393 N N . GLN A 1 179 ? -15.584 -3.008 2.239 1.00 91.38 179 GLN A N 1
ATOM 1394 C CA . GLN A 1 179 ? -14.910 -3.483 3.448 1.00 91.38 179 GLN A CA 1
ATOM 1395 C C . GLN A 1 179 ? -13.841 -2.488 3.937 1.00 91.38 179 GLN A C 1
ATOM 1397 O O . GLN A 1 179 ? -13.216 -1.808 3.121 1.00 91.38 179 GLN A O 1
ATOM 1402 N N . PRO A 1 180 ? -13.614 -2.365 5.258 1.00 89.25 180 PRO A N 1
ATOM 1403 C CA . PRO A 1 180 ? -12.491 -1.594 5.786 1.00 89.25 180 PRO A CA 1
ATOM 1404 C C . PRO A 1 180 ? -11.163 -2.345 5.579 1.00 89.25 180 PRO A C 1
ATOM 1406 O O . PRO A 1 180 ? -11.145 -3.571 5.570 1.00 89.25 180 PRO A O 1
ATOM 1409 N N . PHE A 1 181 ? -10.040 -1.619 5.476 1.00 85.94 181 PHE A N 1
ATOM 1410 C CA . PHE A 1 181 ? -8.697 -2.227 5.381 1.00 85.94 181 PHE A CA 1
ATOM 1411 C C . PHE A 1 181 ? -8.312 -3.039 6.621 1.00 85.94 181 PHE A C 1
ATOM 1413 O O . PHE A 1 181 ? -7.613 -4.038 6.505 1.00 85.94 181 PHE A O 1
ATOM 1420 N N . VAL A 1 182 ? -8.787 -2.618 7.795 1.00 87.94 182 VAL A N 1
ATOM 1421 C CA . VAL A 1 182 ? -8.692 -3.385 9.040 1.00 87.94 182 VAL A CA 1
ATOM 1422 C C . VAL A 1 182 ? -10.098 -3.839 9.391 1.00 87.94 182 VAL A C 1
ATOM 1424 O O . VAL A 1 182 ? -10.984 -3.015 9.637 1.00 87.94 182 VAL A O 1
ATOM 1427 N N . THR A 1 183 ? -10.313 -5.150 9.376 1.00 89.06 183 THR A N 1
ATOM 1428 C CA . THR A 1 183 ? -11.622 -5.752 9.629 1.00 89.06 183 THR A CA 1
ATOM 1429 C C . THR A 1 183 ? -12.098 -5.471 11.055 1.00 89.06 183 THR A C 1
ATOM 1431 O O . THR A 1 183 ? -11.317 -5.341 12.000 1.00 89.06 183 THR A O 1
ATOM 1434 N N . ARG A 1 184 ? -13.421 -5.373 11.236 1.00 89.19 184 ARG A N 1
ATOM 1435 C CA . ARG A 1 184 ? -14.021 -5.127 12.564 1.00 89.19 184 ARG A CA 1
ATOM 1436 C C . ARG A 1 184 ? -13.994 -6.358 13.476 1.00 89.19 184 ARG A C 1
ATOM 1438 O O . ARG A 1 184 ? -14.172 -6.225 14.685 1.00 89.19 184 ARG A O 1
ATOM 1445 N N . HIS A 1 185 ? -13.778 -7.530 12.890 1.00 91.25 185 HIS A N 1
ATOM 1446 C CA . HIS A 1 185 ? -13.649 -8.831 13.539 1.00 91.25 185 HIS A CA 1
ATOM 1447 C C . HIS A 1 185 ? -12.464 -9.590 12.933 1.00 91.25 185 HIS A C 1
ATOM 1449 O O . HIS A 1 185 ? -11.996 -9.260 11.844 1.00 91.25 185 HIS A O 1
ATOM 1455 N N . ALA A 1 186 ? -11.994 -10.630 13.613 1.00 92.88 186 ALA A N 1
ATOM 1456 C CA . ALA A 1 186 ? -10.783 -11.362 13.247 1.00 92.88 186 ALA A CA 1
ATOM 1457 C C . ALA A 1 186 ? -10.995 -12.451 12.165 1.00 92.88 186 ALA A C 1
ATOM 1459 O O . ALA A 1 186 ? -10.303 -13.461 12.153 1.00 92.88 186 ALA A O 1
ATOM 1460 N N . TYR A 1 187 ? -11.964 -12.250 11.266 1.00 93.12 187 TYR A N 1
ATOM 1461 C CA . TYR A 1 187 ? -12.299 -13.188 10.186 1.00 93.12 187 TYR A CA 1
ATOM 1462 C C . TYR A 1 187 ? -12.285 -12.453 8.848 1.00 93.12 187 TYR A C 1
ATOM 1464 O O . TYR A 1 187 ? -13.097 -11.552 8.638 1.00 93.12 187 TYR A O 1
ATOM 1472 N N . LEU A 1 188 ? -11.349 -12.810 7.970 1.00 94.19 188 LEU A N 1
ATOM 1473 C CA . LEU A 1 188 ? -11.092 -12.099 6.712 1.00 94.19 188 LEU A CA 1
ATOM 1474 C C . LEU A 1 188 ? -12.125 -12.401 5.621 1.00 94.19 188 LEU A C 1
ATOM 1476 O O . LEU A 1 188 ? -12.382 -11.561 4.764 1.00 94.19 188 LEU A O 1
ATOM 1480 N N . ASP A 1 189 ? -12.758 -13.568 5.668 1.00 95.00 189 ASP A N 1
ATOM 1481 C CA . ASP A 1 189 ? -13.738 -14.019 4.684 1.00 95.00 189 ASP A CA 1
ATOM 1482 C C . ASP A 1 189 ? -15.185 -13.646 5.048 1.00 95.00 189 ASP A C 1
ATOM 1484 O O . ASP A 1 189 ? -16.114 -14.100 4.385 1.00 95.00 189 ASP A O 1
ATOM 1488 N N . TYR A 1 190 ? -15.405 -12.793 6.052 1.00 95.62 190 TYR A N 1
ATOM 1489 C CA . TYR A 1 190 ? -16.734 -12.323 6.457 1.00 95.62 190 TYR A CA 1
ATOM 1490 C C . TYR A 1 190 ? -16.872 -10.803 6.351 1.00 95.62 190 TYR A C 1
ATOM 1492 O O . TYR A 1 190 ? -15.934 -10.035 6.563 1.00 95.62 190 TYR A O 1
ATOM 1500 N N . CYS A 1 191 ? -18.081 -10.352 6.026 1.00 95.69 191 CYS A N 1
ATOM 1501 C CA . CYS A 1 191 ? -18.398 -8.940 5.902 1.00 95.69 191 CYS A CA 1
ATOM 1502 C C . CYS A 1 191 ? -18.404 -8.250 7.271 1.00 95.69 191 CYS A C 1
ATOM 1504 O O . CYS A 1 191 ? -19.233 -8.563 8.124 1.00 95.69 191 CYS A O 1
ATOM 1506 N N . SER A 1 192 ? -17.603 -7.190 7.418 1.00 94.25 192 SER A N 1
ATOM 1507 C CA . SER A 1 192 ? -17.509 -6.377 8.645 1.00 94.25 192 SER A CA 1
ATOM 1508 C C . SER A 1 192 ? -18.796 -5.634 9.032 1.00 94.25 192 SER A C 1
ATOM 1510 O O . SER A 1 192 ? -18.824 -4.958 10.061 1.00 94.25 192 SER A O 1
ATOM 1512 N N . TYR A 1 193 ? -19.850 -5.705 8.215 1.00 95.25 193 TYR A N 1
ATOM 1513 C CA . TYR A 1 193 ? -21.103 -4.982 8.438 1.00 95.25 193 TYR A CA 1
ATOM 1514 C C . TYR A 1 193 ? -22.307 -5.897 8.623 1.00 95.25 193 TYR A C 1
ATOM 1516 O O . TYR A 1 193 ? -23.063 -5.681 9.561 1.00 95.25 193 TYR A O 1
ATOM 1524 N N . CYS A 1 194 ? -22.508 -6.873 7.735 1.00 95.25 194 CYS A N 1
ATOM 1525 C CA . CYS A 1 194 ? -23.662 -7.774 7.804 1.00 95.25 194 CYS A CA 1
ATOM 1526 C C . CYS A 1 194 ? -23.309 -9.187 8.277 1.00 95.25 194 CYS A C 1
ATOM 1528 O O . CYS A 1 194 ? -24.214 -9.995 8.419 1.00 95.25 194 CYS A O 1
ATOM 1530 N N . GLY A 1 195 ? -22.026 -9.506 8.488 1.00 94.88 195 GLY A N 1
ATOM 1531 C CA . GLY A 1 195 ? -21.600 -10.830 8.952 1.00 94.88 195 GLY A CA 1
ATOM 1532 C C . GLY A 1 195 ? -21.750 -11.953 7.923 1.00 94.88 195 GLY A C 1
ATOM 1533 O O . GLY A 1 195 ? -21.506 -13.103 8.254 1.00 94.88 195 GLY A O 1
ATOM 1534 N N . GLU A 1 196 ? -22.125 -11.646 6.681 1.00 95.44 196 GLU A N 1
ATOM 1535 C CA . GLU A 1 196 ? -22.231 -12.643 5.610 1.00 95.44 196 GLU A CA 1
ATOM 1536 C C . GLU A 1 196 ? -20.866 -13.018 5.042 1.00 95.44 196 GLU A C 1
ATOM 1538 O O . GLU A 1 196 ? -19.945 -12.196 4.987 1.00 95.44 196 GLU A O 1
ATOM 1543 N N . TRP A 1 197 ? -20.762 -14.255 4.565 1.00 95.06 197 TRP A N 1
ATOM 1544 C CA . TRP A 1 197 ? -19.543 -14.782 3.965 1.00 95.06 197 TRP A CA 1
ATOM 1545 C C . TRP A 1 197 ? -19.242 -14.125 2.608 1.00 95.06 197 TRP A C 1
ATOM 1547 O O . TRP A 1 197 ? -20.067 -14.111 1.694 1.00 95.06 197 TRP A O 1
ATOM 1557 N N . LEU A 1 198 ? -18.023 -13.608 2.451 1.00 94.38 198 LEU A N 1
ATOM 1558 C CA . LEU A 1 198 ? -17.555 -12.864 1.278 1.00 94.38 198 LEU A CA 1
ATOM 1559 C C . LEU A 1 198 ? -17.227 -13.752 0.068 1.00 94.38 198 LEU A C 1
ATOM 1561 O O . LEU A 1 198 ? -17.056 -13.234 -1.038 1.00 94.38 198 LEU A O 1
ATOM 1565 N N . GLY A 1 199 ? -17.158 -15.074 0.256 1.00 91.50 199 GLY A N 1
ATOM 1566 C CA . GLY A 1 199 ? -17.032 -16.046 -0.837 1.00 91.50 199 GLY A CA 1
ATOM 1567 C C . GLY A 1 199 ? -18.354 -16.363 -1.547 1.00 91.50 199 GLY A C 1
ATOM 1568 O O . GLY A 1 199 ? -18.358 -17.060 -2.563 1.00 91.50 199 GLY A O 1
ATOM 1569 N N . LYS A 1 200 ? -19.489 -15.835 -1.059 1.00 85.56 200 LYS A N 1
ATOM 1570 C CA . LYS A 1 200 ? -20.803 -16.042 -1.679 1.00 85.56 200 LYS A CA 1
ATOM 1571 C C . LYS A 1 200 ? -20.827 -15.394 -3.067 1.00 85.56 200 LYS A C 1
ATOM 1573 O O . LYS A 1 200 ? -20.737 -14.170 -3.202 1.00 85.56 200 LYS A O 1
ATOM 1578 N N . LYS A 1 201 ? -20.931 -16.227 -4.108 1.00 73.00 201 LYS A N 1
ATOM 1579 C CA . LYS A 1 201 ? -20.954 -15.787 -5.513 1.00 73.00 201 LYS A CA 1
ATOM 1580 C C . LYS A 1 201 ? -22.094 -14.795 -5.741 1.00 73.00 201 LYS A C 1
ATOM 1582 O O . LYS A 1 201 ? -23.210 -15.021 -5.284 1.00 73.00 201 LYS A O 1
ATOM 1587 N N . ASN A 1 202 ? -21.824 -13.732 -6.497 1.00 65.38 202 ASN A N 1
ATOM 1588 C CA . ASN A 1 202 ? -22.878 -12.857 -6.996 1.00 65.38 202 ASN A CA 1
ATOM 1589 C C . ASN A 1 202 ? -23.522 -13.507 -8.240 1.00 65.38 202 ASN A C 1
ATOM 1591 O O . ASN A 1 202 ? -22.816 -13.680 -9.239 1.00 65.38 202 ASN A O 1
ATOM 1595 N N . PRO A 1 203 ? -24.824 -13.848 -8.229 1.00 54.47 203 PRO A N 1
ATOM 1596 C CA . PRO A 1 203 ? -25.498 -14.408 -9.400 1.00 54.47 203 PRO A CA 1
ATOM 1597 C C . PRO A 1 203 ? -25.453 -13.484 -10.632 1.00 54.47 203 PRO A C 1
ATOM 1599 O O . PRO A 1 203 ? -25.462 -13.981 -11.757 1.00 54.47 203 PRO A O 1
ATOM 1602 N N . ALA A 1 204 ? -25.301 -12.165 -10.446 1.00 50.22 204 ALA A N 1
ATOM 1603 C CA . ALA A 1 204 ? -25.169 -11.195 -11.539 1.00 50.22 204 ALA A CA 1
ATOM 1604 C C . ALA A 1 204 ? -23.826 -11.275 -12.297 1.00 50.22 204 ALA A C 1
ATOM 1606 O O . ALA A 1 204 ? -23.715 -10.750 -13.402 1.00 50.22 204 ALA A O 1
ATOM 1607 N N . ASN A 1 205 ? -22.813 -11.955 -11.743 1.00 52.62 205 ASN A N 1
ATOM 1608 C CA . ASN A 1 205 ? -21.465 -12.047 -12.320 1.00 52.62 205 ASN A CA 1
ATOM 1609 C C . ASN A 1 205 ? -21.266 -13.295 -13.209 1.00 52.62 205 ASN A C 1
ATOM 1611 O O . ASN A 1 205 ? -20.140 -13.705 -13.473 1.00 52.62 205 ASN A O 1
ATOM 1615 N N . ARG A 1 206 ? -22.364 -13.927 -13.658 1.00 50.31 206 ARG A N 1
ATOM 1616 C CA . ARG A 1 206 ? -22.350 -15.071 -14.592 1.00 50.31 206 ARG A CA 1
ATOM 1617 C C . ARG A 1 206 ? -22.003 -14.694 -16.035 1.00 50.31 206 ARG A C 1
ATOM 1619 O O . ARG A 1 206 ? -21.803 -15.587 -16.851 1.00 50.31 206 ARG A O 1
ATOM 1626 N N . LYS A 1 207 ? -21.946 -13.402 -16.376 1.00 48.03 207 LYS A N 1
ATOM 1627 C CA . LYS A 1 207 ? -21.529 -12.977 -17.714 1.00 48.03 207 LYS A CA 1
ATOM 1628 C C . LYS A 1 207 ? -20.014 -13.122 -17.826 1.00 48.03 207 LYS A C 1
ATOM 1630 O O . LYS A 1 207 ? -19.275 -12.351 -17.223 1.00 48.03 207 LYS A O 1
ATOM 1635 N N . THR A 1 208 ? -19.568 -14.104 -18.604 1.00 50.62 208 THR A N 1
ATOM 1636 C CA . THR A 1 208 ? -18.175 -14.292 -19.022 1.00 50.62 208 THR A CA 1
ATOM 1637 C C . THR A 1 208 ? -17.751 -13.119 -19.911 1.00 50.62 208 THR A C 1
ATOM 1639 O O . THR A 1 208 ? -17.707 -13.225 -21.131 1.00 50.62 208 THR A O 1
ATOM 1642 N N . SER A 1 209 ? -17.504 -11.947 -19.326 1.00 62.47 209 SER A N 1
ATOM 1643 C CA . SER A 1 209 ? -16.840 -10.867 -20.049 1.00 62.47 209 SER A CA 1
ATOM 1644 C C . SER A 1 209 ? -15.410 -11.319 -20.324 1.00 62.47 209 SER A C 1
ATOM 1646 O O . SER A 1 209 ? -14.687 -11.627 -19.373 1.00 62.47 209 SER A O 1
ATOM 1648 N N . VAL A 1 210 ? -15.008 -11.355 -21.596 1.00 71.62 210 VAL A N 1
ATOM 1649 C CA . VAL A 1 210 ? -13.608 -11.560 -21.984 1.00 71.62 210 VAL A CA 1
ATOM 1650 C C . VAL A 1 210 ? -12.768 -10.540 -21.222 1.00 71.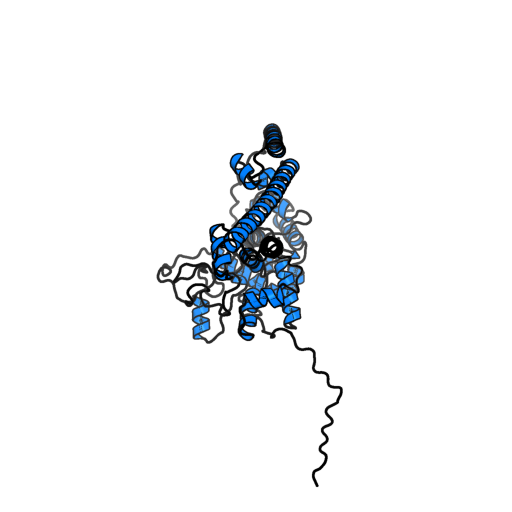62 210 VAL A C 1
ATOM 1652 O O . VAL A 1 210 ? -12.954 -9.329 -21.367 1.00 71.62 210 VAL A O 1
ATOM 1655 N N . LEU A 1 211 ? -11.894 -11.033 -20.347 1.00 78.38 211 LEU A N 1
ATOM 1656 C CA . LEU A 1 211 ? -11.019 -10.171 -19.576 1.00 78.38 211 LEU A CA 1
ATOM 1657 C C . LEU A 1 211 ? -10.020 -9.504 -20.517 1.00 78.38 211 LEU A C 1
ATOM 1659 O O . LEU A 1 211 ? -9.475 -10.167 -21.400 1.00 78.38 211 LEU A O 1
ATOM 1663 N N . PRO A 1 212 ? -9.728 -8.210 -20.332 1.00 83.81 212 PRO A N 1
ATOM 1664 C CA . PRO A 1 212 ? -8.683 -7.577 -21.111 1.00 83.81 212 PRO A CA 1
ATOM 1665 C C . PRO A 1 212 ? -7.341 -8.279 -20.862 1.00 83.81 212 PRO A C 1
ATOM 1667 O O . PRO A 1 212 ? -6.884 -8.342 -19.720 1.00 83.81 212 PRO A O 1
ATOM 1670 N N . GLN A 1 213 ? -6.677 -8.747 -21.923 1.00 85.50 213 GLN A N 1
ATOM 1671 C CA . GLN A 1 213 ? -5.401 -9.475 -21.828 1.00 85.50 213 GLN A CA 1
ATOM 1672 C C . GLN A 1 213 ? -4.336 -8.708 -21.023 1.00 85.50 213 GLN A C 1
ATOM 1674 O O . GLN A 1 213 ? -3.560 -9.297 -20.271 1.00 85.50 213 GLN A O 1
ATOM 1679 N N . HIS A 1 214 ? -4.340 -7.374 -21.120 1.00 86.00 214 HIS A N 1
ATOM 1680 C CA . HIS A 1 214 ? -3.433 -6.515 -20.360 1.00 86.00 214 HIS A CA 1
ATOM 1681 C C . HIS A 1 214 ? -3.636 -6.621 -18.837 1.00 86.00 214 HIS A C 1
ATOM 1683 O O . HIS A 1 214 ? -2.675 -6.497 -18.087 1.00 86.00 214 HIS A O 1
ATOM 1689 N N . ALA A 1 215 ? -4.860 -6.864 -18.355 1.00 90.56 215 ALA A N 1
ATOM 1690 C CA . ALA A 1 215 ? -5.133 -6.992 -16.924 1.00 90.56 215 ALA A CA 1
ATOM 1691 C C . ALA A 1 215 ? -4.533 -8.287 -16.355 1.00 90.56 215 ALA A C 1
ATOM 1693 O O . ALA A 1 215 ? -3.959 -8.273 -15.267 1.00 90.56 215 ALA A O 1
ATOM 1694 N N . ILE A 1 216 ? -4.610 -9.382 -17.120 1.00 91.44 216 ILE A N 1
ATOM 1695 C CA . ILE A 1 216 ? -3.985 -10.666 -16.777 1.00 91.44 216 ILE A CA 1
ATOM 1696 C C . ILE A 1 216 ? -2.458 -10.527 -16.798 1.00 91.44 216 ILE A C 1
ATOM 1698 O O . ILE A 1 216 ? -1.793 -10.912 -15.837 1.00 91.44 216 ILE A O 1
ATOM 1702 N N . ALA A 1 217 ? -1.901 -9.917 -17.850 1.00 91.81 217 ALA A N 1
ATOM 1703 C CA . ALA A 1 217 ? -0.463 -9.677 -17.960 1.00 91.81 217 ALA A CA 1
ATOM 1704 C C . ALA A 1 217 ? 0.078 -8.843 -16.784 1.00 91.81 217 ALA A C 1
ATOM 1706 O O . ALA A 1 217 ? 1.102 -9.194 -16.200 1.00 91.81 217 ALA A O 1
ATOM 1707 N N . ARG A 1 218 ? -0.644 -7.792 -16.369 1.00 92.81 218 ARG A N 1
ATOM 1708 C CA . ARG A 1 218 ? -0.286 -6.995 -15.184 1.00 92.81 218 ARG A CA 1
ATOM 1709 C C . ARG A 1 218 ? -0.336 -7.793 -13.893 1.00 92.81 218 ARG A C 1
ATOM 1711 O O . ARG A 1 218 ? 0.584 -7.672 -13.091 1.00 92.81 218 ARG A O 1
ATOM 1718 N N . ALA A 1 219 ? -1.373 -8.604 -13.687 1.00 95.19 219 ALA A N 1
ATOM 1719 C CA . ALA A 1 219 ? -1.466 -9.450 -12.500 1.00 95.19 219 ALA A CA 1
ATOM 1720 C C . ALA A 1 219 ? -0.264 -10.404 -12.397 1.00 95.19 219 ALA A C 1
ATOM 1722 O O . ALA A 1 219 ? 0.340 -10.499 -11.330 1.00 95.19 219 ALA A O 1
ATOM 1723 N N . LYS A 1 220 ? 0.143 -11.016 -13.518 1.00 94.69 220 LYS A N 1
ATOM 1724 C CA . LYS A 1 220 ? 1.335 -11.878 -13.600 1.00 94.69 220 LYS A CA 1
ATOM 1725 C C . LYS A 1 220 ? 2.629 -11.106 -13.325 1.00 94.69 220 LYS A C 1
ATOM 1727 O O . LYS A 1 220 ? 3.427 -11.532 -12.498 1.00 94.69 220 LYS A O 1
ATOM 1732 N N . ALA A 1 221 ? 2.798 -9.935 -13.938 1.00 95.50 221 ALA A N 1
ATOM 1733 C CA . ALA A 1 221 ? 3.964 -9.072 -13.735 1.00 95.50 221 ALA A CA 1
ATOM 1734 C C . ALA A 1 221 ? 4.125 -8.608 -12.273 1.00 95.50 221 ALA A C 1
ATOM 1736 O O . ALA A 1 221 ? 5.236 -8.568 -11.746 1.00 95.50 221 ALA A O 1
ATOM 1737 N N . ILE A 1 222 ? 3.019 -8.274 -11.600 1.00 96.62 222 ILE A N 1
ATOM 1738 C CA . ILE A 1 222 ? 3.026 -7.954 -10.166 1.00 96.62 222 ILE A CA 1
ATOM 1739 C C . ILE A 1 222 ? 3.311 -9.198 -9.323 1.00 96.62 222 ILE A C 1
ATOM 1741 O O . ILE A 1 222 ? 4.061 -9.103 -8.356 1.00 96.62 222 ILE A O 1
ATOM 1745 N N . GLY A 1 223 ? 2.758 -10.356 -9.693 1.00 97.19 223 GLY A N 1
ATOM 1746 C CA . GLY A 1 223 ? 3.063 -11.630 -9.045 1.00 97.19 223 GLY A CA 1
ATOM 1747 C C . GLY A 1 223 ? 4.560 -11.943 -9.052 1.00 97.19 223 GLY A C 1
ATOM 1748 O O . GLY A 1 223 ? 5.114 -12.289 -8.014 1.00 97.19 223 GLY A O 1
ATOM 1749 N N . GLU A 1 224 ? 5.237 -11.728 -10.180 1.00 96.75 224 GLU A N 1
ATOM 1750 C CA . GLU A 1 224 ? 6.689 -11.910 -10.305 1.00 96.75 224 GLU A CA 1
ATOM 1751 C C . GLU A 1 224 ? 7.481 -10.931 -9.421 1.00 96.75 224 GLU A C 1
ATOM 1753 O O . GLU A 1 224 ? 8.404 -11.346 -8.722 1.00 96.75 224 GLU A O 1
ATOM 1758 N N . LEU A 1 225 ? 7.084 -9.651 -9.370 1.00 97.00 225 LEU A N 1
ATOM 1759 C CA . LEU A 1 225 ? 7.672 -8.676 -8.439 1.00 97.00 225 LEU A CA 1
ATOM 1760 C C . LEU A 1 225 ? 7.466 -9.081 -6.970 1.00 97.00 225 LEU A C 1
ATOM 1762 O O . LEU A 1 225 ? 8.343 -8.858 -6.142 1.00 97.00 225 LEU A O 1
ATOM 1766 N N . ILE A 1 226 ? 6.324 -9.675 -6.619 1.00 97.62 226 ILE A N 1
ATOM 1767 C CA . ILE A 1 226 ? 6.073 -10.167 -5.256 1.00 97.62 226 ILE A CA 1
ATOM 1768 C C . ILE A 1 226 ? 6.958 -11.377 -4.945 1.00 97.62 226 ILE A C 1
ATOM 1770 O O . ILE A 1 226 ? 7.519 -11.449 -3.855 1.00 97.62 226 ILE A O 1
ATOM 1774 N N . VAL A 1 227 ? 7.119 -12.311 -5.885 1.00 97.88 227 VAL A N 1
ATOM 1775 C CA . VAL A 1 227 ? 8.005 -13.475 -5.716 1.00 97.88 227 VAL A CA 1
ATOM 1776 C C . VAL A 1 227 ? 9.451 -13.024 -5.521 1.00 97.88 227 VAL A C 1
ATOM 1778 O O . VAL A 1 227 ? 10.074 -13.382 -4.527 1.00 97.88 227 VAL A O 1
ATOM 1781 N N . VAL A 1 228 ? 9.971 -12.170 -6.405 1.00 97.50 228 VAL A N 1
ATOM 1782 C CA . VAL A 1 228 ? 11.353 -11.677 -6.302 1.00 97.50 228 VAL A CA 1
ATOM 1783 C C . VAL A 1 228 ? 11.556 -10.801 -5.069 1.00 97.50 228 VAL A C 1
ATOM 1785 O O . VAL A 1 228 ? 12.610 -10.879 -4.445 1.00 97.50 228 VAL A O 1
ATOM 1788 N N . GLY A 1 229 ? 10.534 -10.044 -4.658 1.00 96.38 229 GLY A N 1
ATOM 1789 C CA . GLY A 1 229 ? 10.530 -9.243 -3.430 1.00 96.38 229 GLY A CA 1
ATOM 1790 C C . GLY A 1 229 ? 10.763 -10.042 -2.140 1.00 96.38 229 GLY A C 1
ATOM 1791 O O . GLY A 1 229 ? 11.080 -9.448 -1.113 1.00 96.38 229 GLY A O 1
ATOM 1792 N N . GLN A 1 230 ? 10.622 -11.370 -2.187 1.00 95.56 230 GLN A N 1
ATOM 1793 C CA . GLN A 1 230 ? 10.891 -12.287 -1.073 1.00 95.56 230 GLN A CA 1
ATOM 1794 C C . GLN A 1 230 ? 12.327 -12.832 -1.078 1.00 95.56 230 GLN A C 1
ATOM 1796 O O . GLN A 1 230 ? 12.712 -13.562 -0.169 1.00 95.56 230 GLN A O 1
ATOM 1801 N N . THR A 1 231 ? 13.119 -12.501 -2.098 1.00 96.00 231 THR A N 1
ATOM 1802 C CA . THR A 1 231 ? 14.486 -13.000 -2.283 1.00 96.00 231 THR A CA 1
ATOM 1803 C C . THR A 1 231 ? 15.516 -11.893 -2.039 1.00 96.00 231 THR A C 1
ATOM 1805 O O . THR A 1 231 ? 15.194 -10.711 -2.196 1.00 96.00 231 THR A O 1
ATOM 1808 N N . PRO A 1 232 ? 16.783 -12.237 -1.740 1.00 93.62 232 PRO A N 1
ATOM 1809 C CA . PRO A 1 232 ? 17.861 -11.250 -1.642 1.00 93.62 232 PRO A CA 1
ATOM 1810 C C . PRO A 1 232 ? 18.060 -10.419 -2.921 1.00 93.62 232 PRO A C 1
ATOM 1812 O O . PRO A 1 232 ? 18.520 -9.281 -2.846 1.00 93.62 232 PRO A O 1
ATOM 1815 N N . GLU A 1 233 ? 17.662 -10.948 -4.087 1.00 93.50 233 GLU A N 1
ATOM 1816 C CA . GLU A 1 233 ? 17.738 -10.256 -5.382 1.00 93.50 233 GLU A CA 1
ATOM 1817 C C . GLU A 1 233 ? 16.970 -8.918 -5.372 1.00 93.50 233 GLU A C 1
ATOM 1819 O O . GLU A 1 233 ? 17.355 -7.962 -6.054 1.00 93.50 233 GLU A O 1
ATOM 1824 N N . ALA A 1 234 ? 15.923 -8.803 -4.545 1.00 92.56 234 ALA A N 1
ATOM 1825 C CA . ALA A 1 234 ? 15.152 -7.575 -4.387 1.00 92.56 234 ALA A CA 1
ATOM 1826 C C . ALA A 1 234 ? 16.007 -6.376 -3.951 1.00 92.56 234 ALA A C 1
ATOM 1828 O O . ALA A 1 234 ? 15.720 -5.257 -4.366 1.00 92.56 234 ALA A O 1
ATOM 1829 N N . LEU A 1 235 ? 17.077 -6.588 -3.175 1.00 89.75 235 LEU A N 1
ATOM 1830 C CA . LEU A 1 235 ? 17.981 -5.509 -2.760 1.00 89.75 235 LEU A CA 1
ATOM 1831 C C . LEU A 1 235 ? 18.692 -4.882 -3.963 1.00 89.75 235 LEU A C 1
ATOM 1833 O O . LEU A 1 235 ? 18.838 -3.665 -4.038 1.00 89.75 235 LEU A O 1
ATOM 1837 N N . THR A 1 236 ? 19.093 -5.703 -4.935 1.00 92.00 236 THR A N 1
ATOM 1838 C CA . THR A 1 236 ? 19.771 -5.247 -6.152 1.00 92.00 236 THR A CA 1
ATOM 1839 C C . THR A 1 236 ? 18.789 -4.634 -7.147 1.00 92.00 236 THR A C 1
ATOM 1841 O O . THR A 1 236 ? 19.052 -3.569 -7.710 1.00 92.00 236 THR A O 1
ATOM 1844 N N . LEU A 1 237 ? 17.642 -5.280 -7.374 1.00 92.31 237 LEU A N 1
ATOM 1845 C CA . LEU A 1 237 ? 16.656 -4.807 -8.353 1.00 92.31 237 LEU A CA 1
ATOM 1846 C C . LEU A 1 237 ? 15.837 -3.615 -7.848 1.00 92.31 237 LEU A C 1
ATOM 1848 O O . LEU A 1 237 ? 15.426 -2.765 -8.638 1.00 92.31 237 LEU A O 1
ATOM 1852 N N . GLY A 1 238 ? 15.605 -3.550 -6.540 1.00 90.38 238 GLY A N 1
ATOM 1853 C CA . GLY A 1 238 ? 14.901 -2.476 -5.849 1.00 90.38 238 GLY A CA 1
ATOM 1854 C C . GLY A 1 238 ? 15.784 -1.277 -5.500 1.00 90.38 238 GLY A C 1
ATOM 1855 O O . GLY A 1 238 ? 15.270 -0.303 -4.955 1.00 90.38 238 GLY A O 1
ATOM 1856 N N . ALA A 1 239 ? 17.085 -1.324 -5.808 1.00 91.56 239 ALA A N 1
ATOM 1857 C CA . ALA A 1 239 ? 18.043 -0.291 -5.435 1.00 91.56 239 ALA A CA 1
ATOM 1858 C C . ALA A 1 239 ? 17.723 1.085 -6.042 1.00 91.56 239 ALA A C 1
ATOM 1860 O O . ALA A 1 239 ? 17.256 1.216 -7.184 1.00 91.56 239 ALA A O 1
ATOM 1861 N N . HIS A 1 240 ? 18.069 2.136 -5.293 1.00 89.88 240 HIS A N 1
ATOM 1862 C CA . HIS A 1 240 ? 17.973 3.507 -5.775 1.00 89.88 240 HIS A CA 1
ATOM 1863 C C . HIS A 1 240 ? 18.766 3.689 -7.074 1.00 89.88 240 HIS A C 1
ATOM 1865 O O . HIS A 1 240 ? 19.892 3.219 -7.215 1.00 89.88 240 HIS A O 1
ATOM 1871 N N . GLY A 1 241 ? 18.168 4.367 -8.055 1.00 87.81 241 GLY A N 1
ATOM 1872 C CA . GLY A 1 241 ? 18.800 4.602 -9.355 1.00 87.81 241 GLY A CA 1
ATOM 1873 C C . GLY A 1 241 ? 18.834 3.391 -10.297 1.00 87.81 241 GLY A C 1
ATOM 1874 O O . GLY A 1 241 ? 19.197 3.566 -11.461 1.00 87.81 241 GLY A O 1
ATOM 1875 N N . ARG A 1 242 ? 18.379 2.194 -9.885 1.00 91.56 242 ARG A N 1
ATOM 1876 C CA . ARG A 1 242 ? 18.338 1.018 -10.776 1.00 91.56 242 ARG A CA 1
ATOM 1877 C C . ARG A 1 242 ? 17.528 1.284 -12.043 1.00 91.56 242 ARG A C 1
ATOM 1879 O O . ARG A 1 242 ? 17.977 0.969 -13.141 1.00 91.56 242 ARG A O 1
ATOM 1886 N N . HIS A 1 243 ? 16.377 1.940 -11.906 1.00 90.00 243 HIS A N 1
ATOM 1887 C CA . HIS A 1 243 ? 15.563 2.357 -13.048 1.00 90.00 243 HIS A CA 1
ATOM 1888 C C . HIS A 1 243 ? 16.319 3.305 -13.996 1.00 90.00 243 HIS A C 1
ATOM 1890 O O . HIS A 1 243 ? 16.158 3.195 -15.207 1.00 90.00 243 HIS A O 1
ATOM 1896 N N . VAL A 1 244 ? 17.170 4.203 -13.479 1.00 90.44 244 VAL A N 1
ATOM 1897 C CA . VAL A 1 244 ? 17.980 5.115 -14.304 1.00 90.44 244 VAL A CA 1
ATOM 1898 C C . VAL A 1 244 ? 18.987 4.326 -15.128 1.00 90.44 244 VAL A C 1
ATOM 1900 O O . VAL A 1 244 ? 19.079 4.553 -16.333 1.00 90.44 244 VAL A O 1
ATOM 1903 N N . ALA A 1 245 ? 19.698 3.384 -14.504 1.00 90.56 245 ALA A N 1
ATOM 1904 C CA . ALA A 1 245 ? 20.666 2.530 -15.189 1.00 90.56 245 ALA A CA 1
ATOM 1905 C C . ALA A 1 245 ? 19.994 1.717 -16.306 1.00 90.56 245 ALA A C 1
ATOM 1907 O O . ALA A 1 245 ? 20.388 1.826 -17.463 1.00 90.56 245 ALA A O 1
ATOM 1908 N N . VAL A 1 246 ? 18.914 1.001 -15.976 1.00 91.19 246 VAL A N 1
ATOM 1909 C CA . VAL A 1 246 ? 18.145 0.167 -16.916 1.00 91.19 246 VAL A CA 1
ATOM 1910 C C . VAL A 1 246 ? 17.633 0.987 -18.102 1.00 91.19 246 VAL A C 1
ATOM 1912 O O . VAL A 1 246 ? 17.860 0.633 -19.258 1.00 91.19 246 VAL A O 1
ATOM 1915 N N . ILE A 1 247 ? 16.963 2.113 -17.835 1.00 90.94 247 ILE A N 1
ATOM 1916 C CA . ILE A 1 247 ? 16.401 2.963 -18.891 1.00 90.94 247 ILE A CA 1
ATOM 1917 C C . ILE A 1 247 ? 17.524 3.565 -19.746 1.00 90.94 247 ILE A C 1
ATOM 1919 O O . ILE A 1 247 ? 17.380 3.647 -20.963 1.00 90.94 247 ILE A O 1
ATOM 1923 N N . THR A 1 248 ? 18.648 3.961 -19.144 1.00 91.38 248 THR A N 1
ATOM 1924 C CA . THR A 1 248 ? 19.795 4.511 -19.884 1.00 91.38 248 THR A CA 1
ATOM 1925 C C . THR A 1 248 ? 20.414 3.464 -20.805 1.00 91.38 248 THR A C 1
ATOM 1927 O O . THR A 1 248 ? 20.610 3.753 -21.983 1.00 91.38 248 THR A O 1
ATOM 1930 N N . THR A 1 249 ? 20.648 2.241 -20.318 1.00 91.50 249 THR A N 1
ATOM 1931 C CA . THR A 1 249 ? 21.143 1.127 -21.142 1.00 91.50 249 THR A CA 1
ATOM 1932 C C . THR A 1 249 ? 20.184 0.816 -22.286 1.00 91.50 249 THR A C 1
ATOM 1934 O O . THR A 1 249 ? 20.616 0.684 -23.428 1.00 91.50 249 THR A O 1
ATOM 1937 N N . LEU A 1 250 ? 18.879 0.764 -22.010 1.00 90.00 250 LEU A N 1
ATOM 1938 C CA . LEU A 1 250 ? 17.855 0.510 -23.019 1.00 90.00 250 LEU A CA 1
ATOM 1939 C C . LEU A 1 250 ? 17.845 1.593 -24.109 1.00 90.00 250 LEU A C 1
ATOM 1941 O O . LEU A 1 250 ? 17.830 1.276 -25.298 1.00 90.00 250 LEU A O 1
ATOM 1945 N N . VAL A 1 251 ? 17.897 2.870 -23.716 1.00 90.31 251 VAL A N 1
ATOM 1946 C CA . VAL A 1 251 ? 17.935 4.005 -24.654 1.00 90.31 251 VAL A CA 1
ATOM 1947 C C . VAL A 1 251 ? 19.216 3.996 -25.485 1.00 90.31 251 VAL A C 1
ATOM 1949 O O . VAL A 1 251 ? 19.168 4.222 -26.694 1.00 90.31 251 VAL A O 1
ATOM 1952 N N . GLN A 1 252 ? 20.354 3.702 -24.858 1.00 91.31 252 GLN A N 1
ATOM 1953 C CA . GLN A 1 252 ? 21.634 3.636 -25.550 1.00 91.31 252 GLN A CA 1
ATOM 1954 C C . GLN A 1 252 ? 21.654 2.502 -26.577 1.00 91.31 252 GLN A C 1
ATOM 1956 O O . GLN A 1 252 ? 22.006 2.723 -27.732 1.00 91.31 252 GLN A O 1
ATOM 1961 N N . ARG A 1 253 ? 21.231 1.304 -26.168 1.00 88.69 253 ARG A N 1
ATOM 1962 C CA . ARG A 1 253 ? 21.327 0.086 -26.973 1.00 88.69 253 ARG A CA 1
ATOM 1963 C C . ARG A 1 253 ? 20.380 0.070 -28.168 1.00 88.69 253 ARG A C 1
ATOM 1965 O O . ARG A 1 253 ? 20.772 -0.382 -29.236 1.00 88.69 253 ARG A O 1
ATOM 1972 N N . TYR A 1 254 ? 19.147 0.543 -27.994 1.00 87.19 254 TYR A N 1
ATOM 1973 C CA . TYR A 1 254 ? 18.096 0.382 -29.006 1.00 87.19 254 TYR A CA 1
ATOM 1974 C C . TYR A 1 254 ? 17.732 1.674 -29.747 1.00 87.19 254 TYR A C 1
ATOM 1976 O O . TYR A 1 254 ? 17.051 1.622 -30.770 1.00 87.19 254 TYR A O 1
ATOM 1984 N N . PHE A 1 255 ? 18.177 2.836 -29.257 1.00 88.50 255 PHE A N 1
ATOM 1985 C CA . PHE A 1 255 ? 17.801 4.143 -29.812 1.00 88.50 255 PHE A CA 1
ATOM 1986 C C . PHE A 1 255 ? 18.989 5.103 -29.974 1.00 88.50 255 PHE A C 1
ATOM 1988 O O . PHE A 1 255 ? 18.787 6.307 -30.135 1.00 88.50 255 PHE A O 1
ATOM 1995 N N . GLY A 1 256 ? 20.227 4.599 -29.899 1.00 85.62 256 GLY A N 1
ATOM 1996 C CA . GLY A 1 256 ? 21.444 5.394 -30.100 1.00 85.62 256 GLY A CA 1
ATOM 1997 C C . GLY A 1 256 ? 21.602 6.553 -29.111 1.00 85.62 256 GLY A C 1
ATOM 1998 O O . GLY A 1 256 ? 22.185 7.577 -29.451 1.00 85.62 256 GLY A O 1
ATOM 1999 N N . GLY A 1 257 ? 21.012 6.448 -27.916 1.00 87.50 257 GLY A N 1
ATOM 2000 C CA . GLY A 1 257 ? 21.039 7.518 -26.912 1.00 87.50 257 GLY A CA 1
ATOM 2001 C C . GLY A 1 257 ? 19.986 8.619 -27.118 1.00 87.50 257 GLY A C 1
ATOM 2002 O O . GLY A 1 257 ? 19.810 9.484 -26.253 1.00 87.50 257 GLY A O 1
ATOM 2003 N N . VAL A 1 258 ? 19.228 8.594 -28.221 1.00 87.94 258 VAL A N 1
ATOM 2004 C CA . VAL A 1 258 ? 18.282 9.660 -28.579 1.00 87.94 258 VAL A CA 1
ATOM 2005 C C . VAL A 1 258 ? 16.954 9.477 -27.841 1.00 87.94 258 VAL A C 1
ATOM 2007 O O . VAL A 1 258 ? 16.045 8.777 -28.283 1.00 87.94 258 VAL A O 1
ATOM 2010 N N . ARG A 1 259 ? 16.808 10.164 -26.702 1.00 88.38 259 ARG A N 1
ATOM 2011 C CA . ARG A 1 259 ? 15.628 10.052 -25.816 1.00 88.38 259 ARG A CA 1
ATOM 2012 C C . ARG A 1 259 ? 14.299 10.375 -26.503 1.00 88.38 259 ARG A C 1
ATOM 2014 O O . ARG A 1 259 ? 13.311 9.705 -26.238 1.00 88.38 259 ARG A O 1
ATOM 2021 N N . VAL A 1 260 ? 14.263 11.387 -27.369 1.00 86.50 260 VAL A N 1
ATOM 2022 C CA . VAL A 1 260 ? 13.031 11.780 -28.083 1.00 86.50 260 VAL A CA 1
ATOM 2023 C C . VAL A 1 260 ? 12.571 10.664 -29.023 1.00 86.50 260 VAL A C 1
ATOM 2025 O O . VAL A 1 260 ? 11.384 10.351 -29.086 1.00 86.50 260 VAL A O 1
ATOM 2028 N N . GLU A 1 261 ? 13.518 10.022 -29.707 1.00 84.00 261 GLU A N 1
ATOM 2029 C CA . GLU A 1 261 ? 13.226 8.905 -30.600 1.00 84.00 261 GLU A CA 1
ATOM 2030 C C . GLU A 1 261 ? 12.805 7.659 -29.815 1.00 84.00 261 GLU A C 1
ATOM 2032 O O . GLU A 1 261 ? 11.838 6.995 -30.192 1.00 84.00 261 GLU A O 1
ATOM 2037 N N . ALA A 1 262 ? 13.456 7.395 -28.678 1.00 87.25 262 ALA A N 1
ATOM 2038 C CA . ALA A 1 262 ? 13.047 6.342 -27.756 1.00 87.25 262 ALA A CA 1
ATOM 2039 C C . ALA A 1 262 ? 11.612 6.555 -27.249 1.00 87.25 262 ALA A C 1
ATOM 2041 O O . ALA A 1 262 ? 10.809 5.627 -27.285 1.00 87.25 262 ALA A O 1
ATOM 2042 N N . GLU A 1 263 ? 11.245 7.776 -26.840 1.00 87.75 263 GLU A N 1
ATOM 2043 C CA . GLU A 1 263 ? 9.876 8.091 -26.409 1.00 87.75 263 GLU A CA 1
ATOM 2044 C C . GLU A 1 263 ? 8.849 7.813 -27.513 1.00 87.75 263 GLU A C 1
ATOM 2046 O O . GLU A 1 263 ? 7.811 7.191 -27.262 1.00 87.75 263 GLU A O 1
ATOM 2051 N N . ARG A 1 264 ? 9.163 8.235 -28.743 1.00 83.62 264 ARG A N 1
ATOM 2052 C CA . ARG A 1 264 ? 8.301 8.071 -29.916 1.00 83.62 264 ARG A CA 1
ATOM 2053 C C . ARG A 1 264 ? 8.108 6.601 -30.290 1.00 83.62 264 ARG A C 1
ATOM 2055 O O . ARG A 1 264 ? 6.969 6.183 -30.495 1.00 83.62 264 ARG A O 1
ATOM 2062 N N . ARG A 1 265 ? 9.194 5.823 -30.363 1.00 82.25 265 ARG A N 1
ATOM 2063 C CA . ARG A 1 265 ? 9.167 4.404 -30.764 1.00 82.25 265 ARG A CA 1
ATOM 2064 C C . ARG A 1 265 ? 8.633 3.475 -29.674 1.00 82.25 265 ARG A C 1
ATOM 2066 O O . ARG A 1 265 ? 7.907 2.540 -29.990 1.00 82.25 265 ARG A O 1
ATOM 2073 N N . LEU A 1 266 ? 8.931 3.741 -28.399 1.00 83.81 266 LEU A N 1
ATOM 2074 C CA . LEU A 1 266 ? 8.339 2.996 -27.277 1.00 83.81 266 LEU A CA 1
ATOM 2075 C C . LEU A 1 266 ? 6.858 3.343 -27.073 1.00 83.81 266 LEU A C 1
ATOM 2077 O O . LEU A 1 266 ? 6.148 2.618 -26.380 1.00 83.81 266 LEU A O 1
ATOM 2081 N N . GLY A 1 267 ? 6.378 4.453 -27.643 1.00 80.00 267 GLY A N 1
ATOM 2082 C CA . GLY A 1 267 ? 4.999 4.898 -27.471 1.00 80.00 267 GLY A CA 1
ATOM 2083 C C . GLY A 1 267 ? 4.691 5.296 -26.025 1.00 80.00 267 GLY A C 1
ATOM 2084 O O . GLY A 1 267 ? 3.601 5.007 -25.524 1.00 80.00 267 GLY A O 1
ATOM 2085 N N . VAL A 1 268 ? 5.652 5.933 -25.350 1.00 82.81 268 VAL A N 1
ATOM 2086 C CA . VAL A 1 268 ? 5.468 6.536 -24.020 1.00 82.81 268 VAL A CA 1
ATOM 2087 C C . VAL A 1 268 ? 5.144 8.029 -24.154 1.00 82.81 268 VAL A C 1
ATOM 2089 O O . VAL A 1 268 ? 5.230 8.618 -25.231 1.00 82.81 268 VAL A O 1
ATOM 2092 N N . ARG A 1 269 ? 4.714 8.671 -23.061 1.00 78.75 269 ARG A N 1
ATOM 2093 C CA . ARG A 1 269 ? 4.356 10.102 -23.087 1.00 78.75 269 ARG A CA 1
ATOM 2094 C C . ARG A 1 269 ? 5.575 10.975 -23.443 1.00 78.75 269 ARG A C 1
ATOM 2096 O O . ARG A 1 269 ? 6.663 10.693 -22.944 1.00 78.75 269 ARG A O 1
ATOM 2103 N N . PRO A 1 270 ? 5.401 12.081 -24.194 1.00 77.69 270 PRO A N 1
ATOM 2104 C CA . PRO A 1 270 ? 6.478 13.044 -24.407 1.00 77.69 270 PRO A CA 1
ATOM 2105 C C . PRO A 1 270 ? 7.054 13.551 -23.079 1.00 77.69 270 PRO A C 1
ATOM 2107 O O . PRO A 1 270 ? 6.302 13.893 -22.160 1.00 77.69 270 PRO A O 1
ATOM 2110 N N . ARG A 1 271 ? 8.384 13.626 -22.993 1.00 81.50 271 ARG A N 1
ATOM 2111 C CA . ARG A 1 271 ? 9.177 13.962 -21.797 1.00 81.50 271 ARG A CA 1
ATOM 2112 C C . ARG A 1 271 ? 9.068 12.956 -20.643 1.00 81.50 271 ARG A C 1
ATOM 2114 O O . ARG A 1 271 ? 9.525 13.267 -19.538 1.00 81.50 271 ARG A O 1
ATOM 2121 N N . ALA A 1 272 ? 8.489 11.771 -20.857 1.00 82.88 272 ALA A N 1
ATOM 2122 C CA . ALA A 1 272 ? 8.460 10.713 -19.850 1.00 82.88 272 ALA A CA 1
ATOM 2123 C C . ALA A 1 272 ? 9.876 10.296 -19.442 1.00 82.88 272 ALA A C 1
ATOM 2125 O O . ALA A 1 272 ? 10.168 10.301 -18.249 1.00 82.88 272 ALA A O 1
ATOM 2126 N N . LEU A 1 273 ? 10.774 10.044 -20.400 1.00 85.75 273 LEU A N 1
ATOM 2127 C CA . LEU A 1 273 ? 12.154 9.645 -20.114 1.00 85.75 273 LEU A CA 1
ATOM 2128 C C . LEU A 1 273 ? 12.920 10.768 -19.422 1.00 85.75 273 LEU A C 1
ATOM 2130 O O . LEU A 1 273 ? 13.665 10.512 -18.483 1.00 85.75 273 LEU A O 1
ATOM 2134 N N . HIS A 1 274 ? 12.700 12.024 -19.819 1.00 83.50 274 HIS A N 1
ATOM 2135 C CA . HIS A 1 274 ? 13.276 13.164 -19.098 1.00 83.50 274 HIS A CA 1
ATOM 2136 C C . HIS A 1 274 ? 12.800 13.213 -17.637 1.00 83.50 274 HIS A C 1
ATOM 2138 O O . HIS A 1 274 ? 13.579 13.526 -16.739 1.00 83.50 274 HIS A O 1
ATOM 2144 N N . SER A 1 275 ? 11.532 12.881 -17.379 1.00 81.81 275 SER A N 1
ATOM 2145 C CA . SER A 1 275 ? 11.018 12.801 -16.014 1.00 81.81 275 SER A CA 1
ATOM 2146 C C . SER A 1 275 ? 11.538 11.582 -15.251 1.00 81.81 275 SER A C 1
ATOM 2148 O O . SER A 1 275 ? 11.783 11.710 -14.057 1.00 81.81 275 SER A O 1
ATOM 2150 N N . TRP A 1 276 ? 11.679 10.422 -15.894 1.00 85.56 276 TRP A N 1
ATOM 2151 C CA . TRP A 1 276 ? 12.130 9.179 -15.257 1.00 85.56 276 TRP A CA 1
ATOM 2152 C C . TRP A 1 276 ? 13.635 9.166 -14.980 1.00 85.56 276 TRP A C 1
ATOM 2154 O O . TRP A 1 276 ? 14.058 8.573 -14.002 1.00 85.56 276 TRP A O 1
ATOM 2164 N N . LEU A 1 277 ? 14.434 9.843 -15.809 1.00 85.31 277 LEU A N 1
ATOM 2165 C CA . LEU A 1 277 ? 15.893 9.957 -15.666 1.00 85.31 277 LEU A CA 1
ATOM 2166 C C . LEU A 1 277 ? 16.327 11.201 -14.869 1.00 85.31 277 LEU A C 1
ATOM 2168 O O . LEU A 1 277 ? 17.515 11.510 -14.791 1.00 85.31 277 LEU A O 1
ATOM 2172 N N . GLY A 1 278 ? 15.377 11.971 -14.333 1.00 78.50 278 GLY A N 1
ATOM 2173 C CA . GLY A 1 278 ? 15.683 13.152 -13.530 1.00 78.50 278 GLY A CA 1
ATOM 2174 C C . GLY A 1 278 ? 16.309 12.776 -12.184 1.00 78.50 278 GLY A C 1
ATOM 2175 O O . GLY A 1 278 ? 15.900 11.799 -11.561 1.00 78.50 278 GLY A O 1
ATOM 2176 N N . LYS A 1 279 ? 17.267 13.581 -11.705 1.00 65.31 279 LYS A N 1
ATOM 2177 C CA . LYS A 1 279 ? 17.915 13.373 -10.397 1.00 65.31 279 LYS A CA 1
ATOM 2178 C C . LYS A 1 279 ? 16.865 13.265 -9.276 1.00 65.31 279 LYS A C 1
ATOM 2180 O O . LYS A 1 279 ? 15.933 14.069 -9.230 1.00 65.31 279 LYS A O 1
ATOM 2185 N N . HIS A 1 280 ? 17.033 12.280 -8.390 1.00 65.50 280 HIS A N 1
ATOM 2186 C CA . HIS A 1 280 ? 16.181 11.999 -7.220 1.00 65.50 280 HIS A CA 1
ATOM 2187 C C . HIS A 1 280 ? 14.705 11.666 -7.505 1.00 65.50 280 HIS A C 1
ATOM 2189 O O . HIS A 1 280 ? 13.882 11.692 -6.589 1.00 65.50 280 HIS A O 1
ATOM 2195 N N . LYS A 1 281 ? 14.331 11.352 -8.750 1.00 76.38 281 LYS A N 1
ATOM 2196 C CA . LYS A 1 281 ? 12.969 10.904 -9.066 1.00 76.38 281 LYS A CA 1
ATOM 2197 C C . LYS A 1 281 ? 12.898 9.384 -9.024 1.00 76.38 281 LYS A C 1
ATOM 2199 O O . LYS A 1 281 ? 13.769 8.715 -9.553 1.00 76.38 281 LYS A O 1
ATOM 2204 N N . LEU A 1 282 ? 11.849 8.856 -8.400 1.00 84.69 282 LEU A N 1
ATOM 2205 C CA . LEU A 1 282 ? 11.524 7.432 -8.431 1.00 84.69 282 LEU A CA 1
ATOM 2206 C C . LEU A 1 282 ? 10.494 7.153 -9.527 1.00 84.69 282 LEU A C 1
ATOM 2208 O O . LEU A 1 282 ? 9.680 8.019 -9.874 1.00 84.69 282 LEU A O 1
ATOM 2212 N N . LEU A 1 283 ? 10.507 5.936 -10.063 1.00 87.44 283 LEU A N 1
ATOM 2213 C CA . LEU A 1 283 ? 9.561 5.517 -11.092 1.00 87.44 283 LEU A CA 1
ATOM 2214 C C . LEU A 1 283 ? 8.228 5.130 -10.439 1.00 87.44 283 LEU A C 1
ATOM 2216 O O . LEU A 1 283 ? 8.204 4.467 -9.410 1.00 87.44 283 LEU A O 1
ATOM 2220 N N . SER A 1 284 ? 7.084 5.517 -11.006 1.00 88.75 284 SER A N 1
ATOM 2221 C CA . SER A 1 284 ? 5.811 4.970 -10.510 1.00 88.75 284 SER A CA 1
ATOM 2222 C C . SER A 1 284 ? 5.669 3.506 -10.937 1.00 88.75 284 SER A C 1
ATOM 2224 O O . SER A 1 284 ? 6.098 3.154 -12.036 1.00 88.75 284 SER A O 1
ATOM 2226 N N . LEU A 1 285 ? 5.007 2.664 -10.133 1.00 91.25 285 LEU A N 1
ATOM 2227 C CA . LEU A 1 285 ? 4.740 1.271 -10.522 1.00 91.25 285 LEU A CA 1
ATOM 2228 C C . LEU A 1 285 ? 4.014 1.192 -11.871 1.00 91.25 285 LEU A C 1
ATOM 2230 O O . LEU A 1 285 ? 4.378 0.408 -12.739 1.00 91.25 285 LEU A O 1
ATOM 2234 N N . LYS A 1 286 ? 3.034 2.074 -12.086 1.00 88.62 286 LYS A N 1
ATOM 2235 C CA . LYS A 1 286 ? 2.315 2.182 -13.358 1.00 88.62 286 LYS A CA 1
ATOM 2236 C C . LYS A 1 286 ? 3.249 2.485 -14.531 1.00 88.62 286 LYS A C 1
ATOM 2238 O O . LYS A 1 286 ? 3.067 1.921 -15.599 1.00 88.62 286 LYS A O 1
ATOM 2243 N N . SER A 1 287 ? 4.237 3.360 -14.342 1.00 88.12 287 SER A N 1
ATOM 2244 C CA . SER A 1 287 ? 5.236 3.675 -15.371 1.00 88.12 287 SER A CA 1
ATOM 2245 C C . SER A 1 287 ? 6.190 2.513 -15.631 1.00 88.12 287 SER A C 1
ATOM 2247 O O . SER A 1 287 ? 6.547 2.296 -16.781 1.00 88.12 287 SER A O 1
ATOM 2249 N N . LEU A 1 288 ? 6.574 1.760 -14.595 1.00 91.44 288 LEU A N 1
ATOM 2250 C CA . LEU A 1 288 ? 7.386 0.552 -14.748 1.00 91.44 288 LEU A CA 1
ATOM 2251 C C . LEU A 1 288 ? 6.639 -0.522 -15.547 1.00 91.44 288 LEU A C 1
ATOM 2253 O O . LEU A 1 288 ? 7.201 -1.069 -16.489 1.00 91.44 288 LEU A O 1
ATOM 2257 N N . LEU A 1 289 ? 5.371 -0.777 -15.211 1.00 91.25 289 LEU A N 1
ATOM 2258 C CA . LEU A 1 289 ? 4.518 -1.707 -15.956 1.00 91.25 289 LEU A CA 1
ATOM 2259 C C . LEU A 1 289 ? 4.278 -1.227 -17.388 1.00 91.25 289 LEU A C 1
ATOM 2261 O O . LEU A 1 289 ? 4.412 -2.013 -18.314 1.00 91.25 289 LEU A O 1
ATOM 2265 N N . GLU A 1 290 ? 3.975 0.063 -17.580 1.00 88.00 290 GLU A N 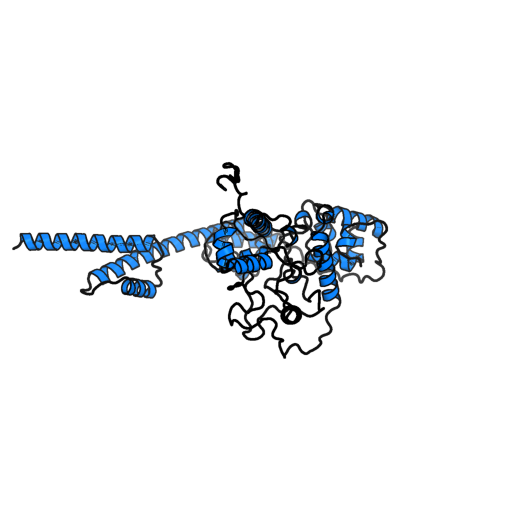1
ATOM 2266 C CA . GLU A 1 290 ? 3.814 0.657 -18.911 1.00 88.00 290 GLU A CA 1
ATOM 2267 C C . GLU A 1 290 ? 5.092 0.450 -19.730 1.00 88.00 290 GLU A C 1
ATOM 2269 O O . GLU A 1 290 ? 5.017 -0.052 -20.841 1.00 88.00 290 GLU A O 1
ATOM 2274 N N . LEU A 1 291 ? 6.273 0.746 -19.181 1.00 88.06 291 LEU A N 1
ATOM 2275 C CA . LEU A 1 291 ? 7.542 0.516 -19.871 1.00 88.06 291 LEU A CA 1
ATOM 2276 C C . LEU A 1 291 ? 7.781 -0.971 -20.172 1.00 88.06 291 LEU A C 1
ATOM 2278 O O . LEU A 1 291 ? 8.145 -1.301 -21.291 1.00 88.06 291 LEU A O 1
ATOM 2282 N N . SER A 1 292 ? 7.548 -1.861 -19.209 1.00 89.75 292 SER A N 1
ATOM 2283 C CA . SER A 1 292 ? 7.678 -3.316 -19.364 1.00 89.75 292 SER A CA 1
ATOM 2284 C C . SER A 1 292 ? 6.763 -3.856 -20.473 1.00 89.75 292 SER A C 1
ATOM 2286 O O . SER A 1 292 ? 7.238 -4.536 -21.377 1.00 89.75 292 SER A O 1
ATOM 2288 N N . GLU A 1 293 ? 5.492 -3.448 -20.514 1.00 86.69 293 GLU A N 1
ATOM 2289 C CA . GLU A 1 293 ? 4.555 -3.741 -21.610 1.00 86.69 293 GLU A CA 1
ATOM 2290 C C . GLU A 1 293 ? 5.047 -3.147 -22.943 1.00 86.69 293 GLU A C 1
ATOM 2292 O O . GLU A 1 293 ? 4.997 -3.790 -24.000 1.00 86.69 293 GLU A O 1
ATOM 2297 N N . ARG A 1 294 ? 5.575 -1.914 -22.898 1.00 85.00 294 ARG A N 1
ATOM 2298 C CA . ARG A 1 294 ? 6.175 -1.204 -24.039 1.00 85.00 294 ARG A CA 1
ATOM 2299 C C . ARG A 1 294 ? 7.538 -1.751 -24.468 1.00 85.00 294 ARG A C 1
ATOM 2301 O O . ARG A 1 294 ? 8.049 -1.306 -25.488 1.00 85.00 294 ARG A O 1
ATOM 2308 N N . VAL A 1 295 ? 8.088 -2.725 -23.759 1.00 85.50 295 VAL A N 1
ATOM 2309 C CA . VAL A 1 295 ? 9.352 -3.384 -24.091 1.00 85.50 295 VAL A CA 1
ATOM 2310 C C . VAL A 1 295 ? 9.160 -4.879 -24.368 1.00 85.50 295 VAL A C 1
ATOM 2312 O O . VAL A 1 295 ? 9.859 -5.432 -25.209 1.00 85.50 295 VAL A O 1
ATOM 2315 N N . GLY A 1 296 ? 8.094 -5.486 -23.837 1.00 86.12 296 GLY A N 1
ATOM 2316 C CA . GLY A 1 296 ? 7.678 -6.859 -24.150 1.00 86.12 296 GLY A CA 1
ATOM 2317 C C . GLY A 1 296 ? 8.279 -7.899 -23.211 1.00 86.12 296 GLY A C 1
ATOM 2318 O O . GLY A 1 296 ? 8.224 -9.086 -23.499 1.00 86.12 296 GLY A O 1
ATOM 2319 N N . VAL A 1 297 ? 8.840 -7.455 -22.088 1.00 90.12 297 VAL A N 1
ATOM 2320 C CA . VAL A 1 297 ? 9.462 -8.299 -21.060 1.00 90.12 297 VAL A CA 1
ATOM 2321 C C . VAL A 1 297 ? 8.874 -7.946 -19.705 1.00 90.12 297 VAL A C 1
ATOM 2323 O O . VAL A 1 297 ? 8.352 -6.843 -19.541 1.00 90.12 297 VAL A O 1
ATOM 2326 N N . SER A 1 298 ? 8.963 -8.840 -18.720 1.00 92.25 298 SER A N 1
ATOM 2327 C CA . SER A 1 298 ? 8.453 -8.562 -17.375 1.00 92.25 298 SER A CA 1
ATOM 2328 C C . SER A 1 298 ? 9.218 -7.430 -16.671 1.00 92.25 298 SER A C 1
ATOM 2330 O O . SER A 1 298 ? 10.364 -7.144 -17.031 1.00 92.25 298 SER A O 1
ATOM 2332 N N . PRO A 1 299 ? 8.639 -6.781 -15.642 1.00 93.75 299 PRO A N 1
ATOM 2333 C CA . PRO A 1 299 ? 9.339 -5.754 -14.876 1.00 93.75 299 PRO A CA 1
ATOM 2334 C C . PRO A 1 299 ? 10.631 -6.266 -14.246 1.00 93.75 299 PRO A C 1
ATOM 2336 O O . PRO A 1 299 ? 11.624 -5.550 -14.241 1.00 93.75 299 PRO A O 1
ATOM 2339 N N . VAL A 1 300 ? 10.638 -7.503 -13.751 1.00 94.81 300 VAL A N 1
ATOM 2340 C CA . VAL A 1 300 ? 11.832 -8.129 -13.172 1.00 94.81 300 VAL A CA 1
ATOM 2341 C C . VAL A 1 300 ? 12.892 -8.350 -14.249 1.00 94.81 300 VAL A C 1
ATOM 2343 O O . VAL A 1 300 ? 14.033 -7.938 -14.058 1.00 94.81 300 VAL A O 1
ATOM 2346 N N . THR A 1 301 ? 12.524 -8.915 -15.404 1.00 93.06 301 THR A N 1
ATOM 2347 C CA . THR A 1 301 ? 13.451 -9.109 -16.535 1.00 93.06 301 THR A CA 1
ATOM 2348 C C . THR A 1 301 ? 14.043 -7.779 -17.003 1.00 93.06 301 THR A C 1
ATOM 2350 O O . THR A 1 301 ? 15.253 -7.656 -17.181 1.00 93.06 301 THR A O 1
ATOM 2353 N N . LEU A 1 302 ? 13.205 -6.744 -17.117 1.00 92.12 302 LEU A N 1
ATOM 2354 C CA . LEU A 1 302 ? 13.641 -5.389 -17.442 1.00 92.12 302 LEU A CA 1
ATOM 2355 C C . LEU A 1 302 ? 14.630 -4.858 -16.395 1.00 92.12 302 LEU A C 1
ATOM 2357 O O . LEU A 1 302 ? 15.684 -4.335 -16.749 1.00 92.12 302 LEU A O 1
ATOM 2361 N N . LEU A 1 303 ? 14.312 -5.007 -15.106 1.00 93.56 303 LEU A N 1
ATOM 2362 C CA . LEU A 1 303 ? 15.164 -4.546 -14.014 1.00 93.56 303 LEU A CA 1
ATOM 2363 C C . LEU A 1 303 ? 16.479 -5.315 -13.929 1.00 93.56 303 LEU A C 1
ATOM 2365 O O . LEU A 1 303 ? 17.466 -4.706 -13.528 1.00 93.56 303 LEU A O 1
ATOM 2369 N N . ARG A 1 304 ? 16.544 -6.594 -14.319 1.00 92.62 304 ARG A N 1
ATOM 2370 C CA . ARG A 1 304 ? 17.803 -7.357 -14.410 1.00 92.62 304 ARG A CA 1
ATOM 2371 C C . ARG A 1 304 ? 18.763 -6.776 -15.445 1.00 92.62 304 ARG A C 1
ATOM 2373 O O . ARG A 1 304 ? 19.969 -6.835 -15.224 1.00 92.62 304 ARG A O 1
ATOM 2380 N N . ASN A 1 305 ? 18.241 -6.099 -16.472 1.00 86.00 305 ASN A N 1
ATOM 2381 C CA . ASN A 1 305 ? 19.031 -5.443 -17.520 1.00 86.00 305 ASN A CA 1
ATOM 2382 C C . ASN A 1 305 ? 20.031 -6.402 -18.187 1.00 86.00 305 ASN A C 1
ATOM 2384 O O . ASN A 1 305 ? 21.182 -6.037 -18.425 1.00 86.00 305 ASN A O 1
ATOM 2388 N N . ASP A 1 306 ? 19.609 -7.642 -18.428 1.00 82.88 306 ASP A N 1
ATOM 2389 C CA . ASP A 1 306 ? 20.476 -8.662 -19.004 1.00 82.88 306 ASP A CA 1
ATOM 2390 C C . ASP A 1 306 ? 20.806 -8.306 -20.471 1.00 82.88 306 ASP A C 1
ATOM 2392 O O . ASP A 1 306 ? 19.892 -8.134 -21.291 1.00 82.88 306 ASP A O 1
ATOM 2396 N N . PRO A 1 307 ? 22.095 -8.177 -20.839 1.00 76.75 307 PRO A N 1
ATOM 2397 C CA . PRO A 1 307 ? 22.497 -7.864 -22.204 1.00 76.75 307 PRO A CA 1
ATOM 2398 C C . PRO A 1 307 ? 22.087 -8.946 -23.215 1.00 76.75 307 PRO A C 1
ATOM 2400 O O . PRO A 1 307 ? 21.965 -8.645 -24.398 1.00 76.75 307 PRO A O 1
ATOM 2403 N N . THR A 1 308 ? 21.809 -10.175 -22.801 1.00 78.38 308 THR A N 1
ATOM 2404 C CA . THR A 1 308 ? 21.332 -11.236 -23.700 1.00 78.38 308 THR A CA 1
ATOM 2405 C C . THR A 1 308 ? 19.846 -11.109 -24.037 1.00 78.38 308 THR A C 1
ATOM 2407 O O . THR A 1 308 ? 19.396 -11.652 -25.043 1.00 78.38 308 THR A O 1
ATOM 2410 N N . THR A 1 309 ? 19.084 -10.329 -23.261 1.00 77.88 309 THR A N 1
ATOM 2411 C CA . THR A 1 309 ? 17.655 -10.121 -23.517 1.00 77.88 309 THR A CA 1
ATOM 2412 C C . THR A 1 309 ? 17.459 -9.293 -24.788 1.00 77.88 309 THR A C 1
ATOM 2414 O O . THR A 1 309 ? 17.804 -8.105 -24.848 1.00 77.88 309 THR A O 1
ATOM 2417 N N . THR A 1 310 ? 16.879 -9.917 -25.811 1.00 75.69 310 THR A N 1
ATOM 2418 C CA . THR A 1 310 ? 16.476 -9.263 -27.055 1.00 75.69 310 THR A CA 1
ATOM 2419 C C . THR A 1 310 ? 15.093 -8.642 -26.891 1.00 75.69 310 THR A C 1
ATOM 2421 O O . THR A 1 310 ? 14.137 -9.288 -26.469 1.00 75.69 310 THR A O 1
ATOM 2424 N N . LEU A 1 311 ? 14.987 -7.349 -27.198 1.00 77.50 311 LEU A N 1
ATOM 2425 C CA . LEU A 1 311 ? 13.718 -6.630 -27.147 1.00 77.50 311 LEU A CA 1
ATOM 2426 C C . LEU A 1 311 ? 13.103 -6.592 -28.541 1.00 77.50 311 LEU A C 1
ATOM 2428 O O . LEU A 1 311 ? 13.674 -5.986 -29.448 1.00 77.50 311 LEU A O 1
ATOM 2432 N N . ASP A 1 312 ? 11.921 -7.186 -28.704 1.00 71.94 312 ASP A N 1
ATOM 2433 C CA . ASP A 1 312 ? 11.144 -6.992 -29.923 1.00 71.94 312 ASP A CA 1
ATOM 2434 C C . ASP A 1 312 ? 10.408 -5.642 -29.864 1.00 71.94 312 ASP A C 1
ATOM 2436 O O . ASP A 1 312 ? 9.406 -5.436 -29.164 1.00 71.94 312 ASP A O 1
ATOM 2440 N N . LEU A 1 313 ? 10.967 -4.674 -30.588 1.00 73.88 313 LEU A N 1
ATOM 2441 C CA . LEU A 1 313 ? 10.422 -3.327 -30.730 1.00 73.88 313 LEU A CA 1
ATOM 2442 C C . LEU A 1 313 ? 9.646 -3.145 -32.045 1.00 73.88 313 LEU A C 1
ATOM 2444 O O . LEU A 1 313 ? 9.137 -2.051 -32.291 1.00 73.88 313 LEU A O 1
ATOM 2448 N N . SER A 1 314 ? 9.542 -4.189 -32.878 1.00 66.00 314 SER A N 1
ATOM 2449 C CA . SER A 1 314 ? 9.026 -4.102 -34.251 1.00 66.00 314 SER A CA 1
ATOM 2450 C C . SER A 1 314 ? 7.511 -3.882 -34.329 1.00 66.00 314 SER A C 1
ATOM 2452 O O . SER A 1 314 ? 7.035 -3.185 -35.221 1.00 66.00 314 SER A O 1
ATOM 2454 N N . GLN A 1 315 ? 6.741 -4.391 -33.363 1.00 56.62 315 GLN A N 1
ATOM 2455 C CA . GLN A 1 315 ? 5.269 -4.365 -33.403 1.00 56.62 315 GLN A CA 1
ATOM 2456 C C . GLN A 1 315 ? 4.624 -3.162 -32.691 1.00 56.62 315 GLN A C 1
ATOM 2458 O O . GLN A 1 315 ? 3.444 -3.190 -32.327 1.00 56.62 315 GLN A O 1
ATOM 2463 N N . ARG A 1 316 ? 5.377 -2.091 -32.419 1.00 65.69 316 ARG A N 1
ATOM 2464 C CA . ARG A 1 316 ? 4.920 -1.045 -31.491 1.00 65.69 316 ARG A CA 1
ATOM 2465 C C . ARG A 1 316 ? 4.237 0.104 -32.207 1.00 65.69 316 ARG A C 1
ATOM 2467 O O . ARG A 1 316 ? 4.824 0.799 -33.028 1.00 65.69 316 ARG A O 1
ATOM 2474 N N . THR A 1 317 ? 2.979 0.336 -31.844 1.00 56.28 317 THR A N 1
ATOM 2475 C CA . THR A 1 317 ? 2.204 1.473 -32.339 1.00 56.28 317 THR A CA 1
ATOM 2476 C C . THR A 1 317 ? 2.682 2.759 -31.656 1.00 56.28 317 THR A C 1
ATOM 2478 O O . THR A 1 317 ? 2.591 2.860 -30.425 1.00 56.28 317 THR A O 1
ATOM 2481 N N . PRO A 1 318 ? 3.152 3.766 -32.416 1.00 57.84 318 PRO A N 1
ATOM 2482 C CA . PRO A 1 318 ? 3.476 5.075 -31.869 1.00 57.84 318 PRO A CA 1
ATOM 2483 C C . PRO A 1 318 ? 2.251 5.658 -31.166 1.00 57.84 318 PRO A C 1
ATOM 2485 O O . PRO A 1 318 ? 1.134 5.630 -31.692 1.00 57.84 318 PRO A O 1
ATOM 2488 N N . MET A 1 319 ? 2.440 6.202 -29.968 1.00 57.91 319 MET A N 1
ATOM 2489 C CA . MET A 1 319 ? 1.351 6.877 -29.271 1.00 57.91 319 MET A CA 1
ATOM 2490 C C . MET A 1 319 ? 0.999 8.166 -30.024 1.00 57.91 319 MET A C 1
ATOM 2492 O O . MET A 1 319 ? 1.893 8.932 -30.388 1.00 57.91 319 MET A O 1
ATOM 2496 N N . LYS A 1 320 ? -0.297 8.441 -30.243 1.00 51.00 320 LYS A N 1
ATOM 2497 C CA . LYS A 1 320 ? -0.721 9.745 -30.780 1.00 51.00 320 LYS A CA 1
ATOM 2498 C C . LYS A 1 320 ? -0.180 10.854 -29.862 1.00 51.00 320 LYS A C 1
ATOM 2500 O O . LYS A 1 320 ? -0.299 10.718 -28.638 1.00 51.00 320 LYS A O 1
ATOM 2505 N N . PRO A 1 321 ? 0.396 11.939 -30.410 1.00 49.75 321 PRO A N 1
ATOM 2506 C CA . PRO A 1 321 ? 0.938 13.017 -29.599 1.00 49.75 321 PRO A CA 1
ATOM 2507 C C . PRO A 1 321 ? -0.153 13.569 -28.680 1.00 49.75 321 PRO A C 1
ATOM 2509 O O . PRO A 1 321 ? -1.244 13.942 -29.118 1.00 49.75 321 PRO A O 1
ATOM 2512 N N . ILE A 1 322 ? 0.133 13.592 -27.378 1.00 51.81 322 ILE A N 1
ATOM 2513 C CA . ILE A 1 322 ? -0.758 14.203 -26.395 1.00 51.81 322 ILE A CA 1
ATOM 2514 C C . ILE A 1 322 ? -0.776 15.702 -26.691 1.00 51.81 322 ILE A C 1
ATOM 2516 O O . ILE A 1 322 ? 0.269 16.350 -26.658 1.00 51.81 322 ILE A O 1
ATOM 2520 N N . LYS A 1 323 ? -1.959 16.264 -26.966 1.00 45.59 323 LYS A N 1
ATOM 2521 C CA . LYS A 1 323 ? -2.130 17.715 -27.115 1.00 45.59 323 LYS A CA 1
ATOM 2522 C C . LYS A 1 323 ? -1.671 18.396 -25.822 1.00 45.59 323 LYS A C 1
ATOM 2524 O O . LYS A 1 323 ? -2.313 18.256 -24.780 1.00 45.59 323 LYS A O 1
ATOM 2529 N N . HIS A 1 324 ? -0.551 19.113 -25.870 1.00 51.06 324 HIS A N 1
ATOM 2530 C CA . HIS A 1 324 ? -0.114 19.930 -24.745 1.00 51.06 324 HIS A CA 1
ATOM 2531 C C . HIS A 1 324 ? -1.076 21.106 -24.577 1.00 51.06 324 HIS A C 1
ATOM 2533 O O . HIS A 1 324 ? -1.429 21.778 -25.545 1.00 51.06 324 HIS A O 1
ATOM 2539 N N . ARG A 1 325 ? -1.501 21.373 -23.336 1.00 53.78 325 ARG A N 1
ATOM 2540 C CA . ARG A 1 325 ? -2.192 22.628 -23.031 1.00 53.78 325 ARG A CA 1
ATOM 2541 C C . ARG A 1 325 ? -1.179 23.765 -23.237 1.00 53.78 325 ARG A C 1
ATOM 2543 O O . ARG A 1 325 ? -0.062 23.627 -22.731 1.00 53.78 325 ARG A O 1
ATOM 2550 N N . PRO A 1 326 ? -1.523 24.843 -23.962 1.00 58.28 326 PRO A N 1
ATOM 2551 C CA . PRO A 1 326 ? -0.601 25.951 -24.172 1.00 58.28 326 PRO A CA 1
ATOM 2552 C C . PRO A 1 326 ? -0.121 26.523 -22.828 1.00 58.28 326 PRO A C 1
ATOM 2554 O O . PRO A 1 326 ? -0.866 26.476 -21.839 1.00 58.28 326 PRO A O 1
ATOM 2557 N N . PRO A 1 327 ? 1.123 27.030 -22.762 1.00 67.50 327 PRO A N 1
ATOM 2558 C CA . PRO A 1 327 ? 1.629 27.685 -21.566 1.00 67.50 327 PRO A CA 1
ATOM 2559 C C . PRO A 1 327 ? 0.710 28.849 -21.178 1.00 67.50 327 PRO A C 1
ATOM 2561 O O . PRO A 1 327 ? 0.219 29.588 -22.029 1.00 67.50 327 PRO A O 1
ATOM 2564 N N . VAL A 1 328 ? 0.453 28.995 -19.878 1.00 74.75 328 VAL A N 1
ATOM 2565 C CA . VAL A 1 328 ? -0.345 30.112 -19.359 1.00 74.75 328 VAL A CA 1
ATOM 2566 C C . VAL A 1 328 ? 0.435 31.407 -19.581 1.00 74.75 328 VAL A C 1
ATOM 2568 O O . VAL A 1 328 ? 1.620 31.467 -19.254 1.00 74.75 328 VAL A O 1
ATOM 2571 N N . SER A 1 329 ? -0.214 32.426 -20.150 1.00 83.88 329 SER A N 1
ATOM 2572 C CA . SER A 1 329 ? 0.427 33.714 -20.426 1.00 83.88 329 SER A CA 1
ATOM 2573 C C . SER A 1 329 ? 0.876 34.404 -19.133 1.00 83.88 329 SER A C 1
ATOM 2575 O O . SER A 1 329 ? 0.223 34.283 -18.093 1.00 83.88 329 SER A O 1
ATOM 2577 N N . LYS A 1 330 ? 1.979 35.163 -19.204 1.00 85.38 330 LYS A N 1
ATOM 2578 C CA . LYS A 1 330 ? 2.509 35.936 -18.066 1.00 85.38 330 LYS A CA 1
ATOM 2579 C C . LYS A 1 330 ? 1.441 36.867 -17.477 1.00 85.38 330 LYS A C 1
ATOM 2581 O O . LYS A 1 330 ? 1.207 36.835 -16.278 1.00 85.38 330 LYS A O 1
ATOM 2586 N N . ARG A 1 331 ? 0.699 37.567 -18.345 1.00 86.75 331 ARG A N 1
ATOM 2587 C CA . ARG A 1 331 ? -0.415 38.451 -17.966 1.00 86.75 331 ARG A CA 1
ATOM 2588 C C . ARG A 1 331 ? -1.471 37.739 -17.114 1.00 86.75 331 ARG A C 1
ATOM 2590 O O . ARG A 1 331 ? -1.816 38.222 -16.048 1.00 86.75 331 ARG A O 1
ATOM 2597 N N . ARG A 1 332 ? -1.911 36.545 -17.528 1.00 86.06 332 ARG A N 1
ATOM 2598 C CA . ARG A 1 332 ? -2.898 35.761 -16.768 1.00 86.06 332 ARG A CA 1
ATOM 2599 C C . ARG A 1 332 ? -2.367 35.305 -15.407 1.00 86.06 332 ARG A C 1
ATOM 2601 O O . ARG A 1 332 ? -3.139 35.215 -14.459 1.00 86.06 332 ARG A O 1
ATOM 2608 N N . LEU A 1 333 ? -1.076 34.984 -15.304 1.00 86.81 333 LEU A N 1
ATOM 2609 C CA . LEU A 1 333 ? -0.464 34.646 -14.015 1.00 86.81 333 LEU A CA 1
ATOM 2610 C C . LEU A 1 333 ? -0.411 35.856 -13.081 1.00 86.81 333 LEU A C 1
ATOM 2612 O O . LEU A 1 333 ? -0.728 35.711 -11.904 1.00 86.81 333 LEU A O 1
ATOM 2616 N N . ASP A 1 334 ? -0.070 37.032 -13.603 1.00 89.00 334 ASP A N 1
ATOM 2617 C CA . ASP A 1 334 ? -0.037 38.267 -12.818 1.00 89.00 334 ASP A CA 1
ATOM 2618 C C . ASP A 1 334 ? -1.443 38.657 -12.326 1.00 89.00 334 ASP A C 1
ATOM 2620 O O . ASP A 1 334 ? -1.613 39.007 -11.156 1.00 89.00 334 ASP A O 1
ATOM 2624 N N . ASP A 1 335 ? -2.468 38.503 -13.170 1.00 90.19 335 ASP A N 1
ATOM 2625 C CA . ASP A 1 335 ? -3.871 38.725 -12.792 1.00 90.19 335 ASP A CA 1
ATOM 2626 C C . ASP A 1 335 ? -4.321 37.746 -11.692 1.00 90.19 335 ASP A C 1
ATOM 2628 O O . ASP A 1 335 ? -4.927 38.150 -10.697 1.00 90.19 335 ASP A O 1
ATOM 2632 N N . LEU A 1 336 ? -3.961 36.461 -11.815 1.00 91.06 336 LEU A N 1
ATOM 2633 C CA . LEU A 1 336 ? -4.243 35.452 -10.790 1.00 91.06 336 LEU A CA 1
ATOM 2634 C C . LEU A 1 336 ? -3.543 35.759 -9.463 1.00 91.06 336 LEU A C 1
ATOM 2636 O O . LEU A 1 336 ? -4.156 35.594 -8.410 1.00 91.06 336 LEU A O 1
ATOM 2640 N N . ARG A 1 337 ? -2.285 36.215 -9.485 1.00 91.81 337 ARG A N 1
ATOM 2641 C CA . ARG A 1 337 ? -1.562 36.607 -8.264 1.00 91.81 337 ARG A CA 1
ATOM 2642 C C . ARG A 1 337 ? -2.255 37.763 -7.556 1.00 91.81 337 ARG A C 1
ATOM 2644 O O . ARG A 1 337 ? -2.507 37.665 -6.360 1.00 91.81 337 ARG A O 1
ATOM 2651 N N . LYS A 1 338 ? -2.649 38.807 -8.294 1.00 91.25 338 LYS A N 1
ATOM 2652 C CA . LYS A 1 338 ? -3.397 39.949 -7.740 1.00 91.25 338 LYS A CA 1
ATOM 2653 C C . LYS A 1 338 ? -4.724 39.522 -7.112 1.00 91.25 338 LYS A C 1
ATOM 2655 O O . LYS A 1 338 ? -5.042 39.955 -6.007 1.00 91.25 338 LYS A O 1
ATOM 2660 N N . LEU A 1 339 ? -5.476 38.648 -7.786 1.00 91.62 339 LEU A N 1
ATOM 2661 C CA . LEU A 1 339 ? -6.737 38.114 -7.264 1.00 91.62 339 LEU A CA 1
ATOM 2662 C C . LEU A 1 339 ? -6.528 37.315 -5.973 1.00 91.62 339 LEU A C 1
ATOM 2664 O O . LEU A 1 339 ? -7.232 37.540 -4.988 1.00 91.62 339 LEU A O 1
ATOM 2668 N N . LEU A 1 340 ? -5.549 36.407 -5.956 1.00 92.38 340 LEU A N 1
ATOM 2669 C CA . LEU A 1 340 ? -5.236 35.611 -4.768 1.00 92.38 340 LEU A CA 1
ATOM 2670 C C . LEU A 1 340 ? -4.759 36.488 -3.605 1.00 92.38 340 LEU A C 1
ATOM 2672 O O . LEU A 1 340 ? -5.129 36.222 -2.464 1.00 92.38 340 LEU A O 1
ATOM 2676 N N . ASP A 1 341 ? -4.010 37.556 -3.879 1.00 91.06 341 ASP A N 1
ATOM 2677 C CA . ASP A 1 341 ? -3.592 38.516 -2.857 1.00 91.06 341 ASP A CA 1
ATOM 2678 C C . ASP A 1 341 ? -4.748 39.316 -2.266 1.00 91.06 341 ASP A C 1
ATOM 2680 O O . ASP A 1 341 ? -4.802 39.505 -1.049 1.00 91.06 341 ASP A O 1
ATOM 2684 N N . GLY A 1 342 ? -5.706 39.731 -3.096 1.00 89.44 342 GLY A N 1
ATOM 2685 C CA . GLY A 1 342 ? -6.941 40.348 -2.613 1.00 89.44 342 GLY A CA 1
ATOM 2686 C C . GLY A 1 342 ? -7.706 39.416 -1.669 1.00 89.44 342 GLY A C 1
ATOM 2687 O O . GLY A 1 342 ? -8.113 39.825 -0.580 1.00 89.44 342 GLY A O 1
ATOM 2688 N N . ILE A 1 343 ? -7.823 38.136 -2.039 1.00 90.38 343 ILE A N 1
ATOM 2689 C CA . ILE A 1 343 ? -8.483 37.108 -1.219 1.00 90.38 343 ILE A CA 1
ATOM 2690 C C . ILE A 1 343 ? -7.706 36.840 0.077 1.00 90.38 343 ILE A C 1
ATOM 2692 O O . ILE A 1 343 ? -8.308 36.656 1.134 1.00 90.38 343 ILE A O 1
ATOM 2696 N N . ALA A 1 344 ? -6.376 36.833 0.020 1.00 89.31 344 ALA A N 1
ATOM 2697 C CA . ALA A 1 344 ? 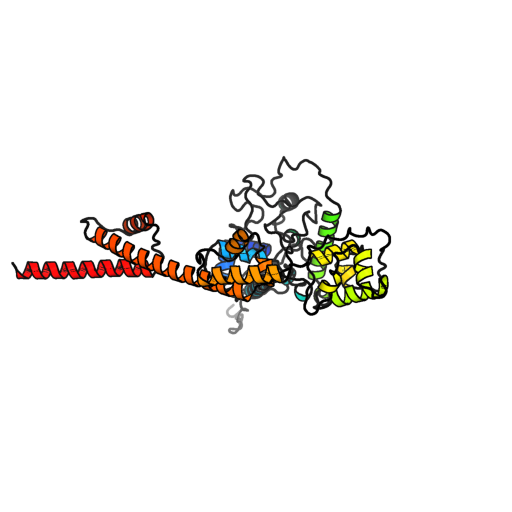-5.532 36.612 1.187 1.00 89.31 344 ALA A CA 1
ATOM 2698 C C . ALA A 1 344 ? -5.655 37.729 2.232 1.00 89.31 344 ALA A C 1
ATOM 2700 O O . ALA A 1 344 ? -5.552 37.441 3.422 1.00 89.31 344 ALA A O 1
ATOM 2701 N N . ARG A 1 345 ? -5.863 38.981 1.802 1.00 87.44 345 ARG A N 1
ATOM 2702 C CA . ARG A 1 345 ? -5.956 40.142 2.702 1.00 87.44 345 ARG A CA 1
ATOM 2703 C C . ARG A 1 345 ? -7.358 40.350 3.262 1.00 87.44 345 ARG A C 1
ATOM 2705 O O . ARG A 1 345 ? -7.499 40.492 4.467 1.00 87.44 345 ARG A O 1
ATOM 2712 N N . ASN A 1 346 ? -8.370 40.355 2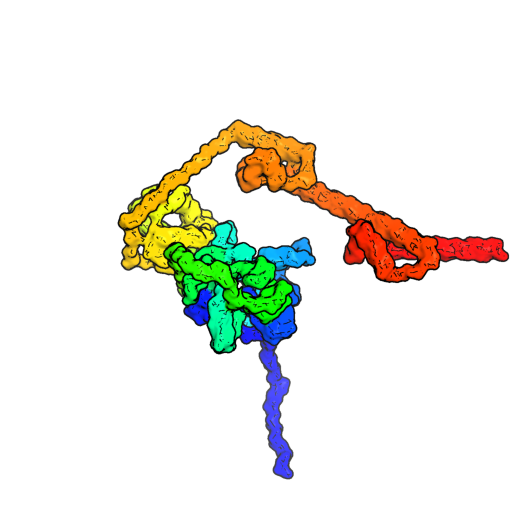.393 1.00 85.88 346 ASN A N 1
ATOM 2713 C CA . ASN A 1 346 ? -9.730 40.793 2.741 1.00 85.88 346 ASN A CA 1
ATOM 2714 C C . ASN A 1 346 ? -10.815 39.797 2.301 1.00 85.88 346 ASN A C 1
ATOM 2716 O O . ASN A 1 346 ? -12.001 40.118 2.291 1.00 85.88 346 ASN A O 1
ATOM 2720 N N . GLY A 1 347 ? -10.418 38.608 1.852 1.00 82.69 347 GLY A N 1
ATOM 2721 C CA . GLY A 1 347 ? -11.338 37.630 1.294 1.00 82.69 347 GLY A CA 1
ATOM 2722 C C . GLY A 1 347 ? -12.090 36.804 2.339 1.00 82.69 347 GLY A C 1
ATOM 2723 O O . GLY A 1 347 ? -11.883 36.922 3.547 1.00 82.69 347 GLY A O 1
ATOM 2724 N N . PRO A 1 348 ? -12.955 35.890 1.875 1.00 83.12 348 PRO A N 1
ATOM 2725 C CA . PRO A 1 348 ? -13.703 34.986 2.740 1.00 83.12 348 PRO A CA 1
ATOM 2726 C C . PRO A 1 348 ? -12.782 33.926 3.374 1.00 83.12 348 PRO A C 1
ATOM 2728 O O . PRO A 1 348 ? -12.689 32.800 2.890 1.00 83.12 348 PRO A O 1
ATOM 2731 N N . HIS A 1 349 ? -12.128 34.248 4.495 1.00 88.12 349 HIS A N 1
ATOM 2732 C CA . HIS A 1 349 ? -11.186 33.347 5.188 1.00 88.12 349 HIS A CA 1
ATOM 2733 C C . HIS A 1 349 ? -11.810 32.026 5.684 1.00 88.12 349 HIS A C 1
ATOM 2735 O O . HIS A 1 349 ? -11.102 31.072 6.010 1.00 88.12 349 HIS A O 1
ATOM 2741 N N . HIS A 1 350 ? -13.139 31.918 5.700 1.00 84.38 350 HIS A N 1
ATOM 2742 C CA . HIS A 1 350 ? -13.829 30.659 5.974 1.00 84.38 350 HIS A CA 1
ATOM 2743 C C . HIS A 1 350 ? -13.687 29.625 4.841 1.00 84.38 350 HIS A C 1
ATOM 2745 O O . HIS A 1 350 ? -13.853 28.432 5.101 1.00 84.38 350 HIS A O 1
ATOM 2751 N N . LEU A 1 351 ? -13.349 30.045 3.616 1.00 85.50 351 LEU A N 1
ATOM 2752 C CA . LEU A 1 351 ? -13.113 29.149 2.486 1.00 85.50 351 LEU A CA 1
ATOM 2753 C C . LEU A 1 351 ? -11.693 28.579 2.523 1.00 85.50 351 LEU A C 1
ATOM 2755 O O . LEU A 1 351 ? -10.714 29.297 2.723 1.00 85.50 351 LEU A O 1
ATOM 2759 N N . ALA A 1 352 ? -11.574 27.272 2.290 1.00 88.31 352 ALA A N 1
ATOM 2760 C CA . ALA A 1 352 ? -10.275 26.645 2.092 1.00 88.31 352 ALA A CA 1
ATOM 2761 C C . ALA A 1 352 ? -9.730 26.979 0.695 1.00 88.31 352 ALA A C 1
ATOM 2763 O O . ALA A 1 352 ? -10.490 27.214 -0.246 1.00 88.31 352 ALA A O 1
ATOM 2764 N N . LEU A 1 353 ? -8.406 26.907 0.519 1.00 88.25 353 LEU A N 1
ATOM 2765 C CA . LEU A 1 353 ? -7.755 27.142 -0.778 1.00 88.25 353 LEU A CA 1
ATOM 2766 C C . LEU A 1 353 ? -8.329 26.258 -1.905 1.00 88.25 353 LEU A C 1
ATOM 2768 O O . LEU A 1 353 ? -8.368 26.667 -3.060 1.00 88.25 353 LEU A O 1
ATOM 2772 N N . THR A 1 354 ? -8.804 25.053 -1.582 1.00 87.69 354 THR A N 1
ATOM 2773 C CA . THR A 1 354 ? -9.486 24.163 -2.533 1.00 87.69 354 THR A CA 1
ATOM 2774 C C . THR A 1 354 ? -10.785 24.742 -3.075 1.00 87.69 354 THR A C 1
ATOM 2776 O O . THR A 1 354 ? -11.101 24.512 -4.238 1.00 87.69 354 THR A O 1
ATOM 2779 N N . ASP A 1 355 ? -11.534 25.473 -2.255 1.00 88.69 355 ASP A N 1
ATOM 2780 C CA . ASP A 1 355 ? -12.808 26.070 -2.652 1.00 88.69 355 ASP A CA 1
ATOM 2781 C C . ASP A 1 355 ? -12.578 27.407 -3.352 1.00 88.69 355 ASP A C 1
ATOM 2783 O O . ASP A 1 355 ? -13.187 27.647 -4.387 1.00 88.69 355 ASP A O 1
ATOM 2787 N N . VAL A 1 356 ? -11.591 28.194 -2.903 1.00 89.56 356 VAL A N 1
ATOM 2788 C CA . VAL A 1 356 ? -11.102 29.367 -3.650 1.00 89.56 356 VAL A CA 1
ATOM 2789 C C . VAL A 1 356 ? -10.675 28.973 -5.068 1.00 89.56 356 VAL A C 1
ATOM 2791 O O . VAL A 1 356 ? -11.059 29.628 -6.033 1.00 89.56 356 VAL A O 1
ATOM 2794 N N . ALA A 1 357 ? -9.942 27.864 -5.220 1.00 91.44 357 ALA A N 1
ATOM 2795 C CA . ALA A 1 357 ? -9.539 27.359 -6.531 1.00 91.44 357 ALA A CA 1
ATOM 2796 C C . ALA A 1 357 ? -10.746 27.018 -7.423 1.00 91.44 357 ALA A C 1
ATOM 2798 O O . ALA A 1 357 ? -10.756 27.388 -8.595 1.00 91.44 357 ALA A O 1
ATOM 2799 N N . LYS A 1 358 ? -11.783 26.372 -6.866 1.00 89.50 358 LYS A N 1
ATOM 2800 C CA . LYS A 1 358 ? -13.025 26.070 -7.599 1.00 89.50 358 LYS A CA 1
ATOM 2801 C C . LYS A 1 358 ? -13.744 27.339 -8.046 1.00 89.50 358 LYS A C 1
ATOM 2803 O O . LYS A 1 358 ? -14.158 27.400 -9.198 1.00 89.50 358 LYS A O 1
ATOM 2808 N N . THR A 1 359 ? -13.860 28.341 -7.173 1.00 87.25 359 THR A N 1
ATOM 2809 C CA . THR A 1 359 ? -14.505 29.624 -7.497 1.00 87.25 359 THR A CA 1
ATOM 2810 C C . THR A 1 359 ? -13.777 30.352 -8.624 1.00 87.25 359 THR A C 1
ATOM 2812 O O . THR A 1 359 ? -14.414 30.944 -9.486 1.00 87.25 359 THR A O 1
ATOM 2815 N N . LEU A 1 360 ? -12.446 30.255 -8.665 1.00 87.00 360 LEU A N 1
ATOM 2816 C CA . LEU A 1 360 ? -11.624 30.817 -9.739 1.00 87.00 360 LEU A CA 1
ATOM 2817 C C . LEU A 1 360 ? -11.608 29.956 -11.018 1.00 87.00 360 LEU A C 1
ATOM 2819 O O . LEU A 1 360 ? -10.957 30.327 -11.991 1.00 87.00 360 LEU A O 1
ATOM 2823 N N . GLY A 1 361 ? -12.282 28.799 -11.034 1.00 87.06 361 GLY A N 1
ATOM 2824 C CA . GLY A 1 361 ? -12.265 27.867 -12.166 1.00 87.06 361 GLY A CA 1
ATOM 2825 C C . GLY A 1 361 ? -10.907 27.193 -12.401 1.00 87.06 361 GLY A C 1
ATOM 2826 O O . GLY A 1 361 ? -10.654 26.661 -13.483 1.00 87.06 361 GLY A O 1
ATOM 2827 N N . GLU A 1 362 ? -10.021 27.202 -11.402 1.00 88.12 362 GLU A N 1
ATOM 2828 C CA . GLU A 1 362 ? -8.650 26.711 -11.509 1.00 88.12 362 GLU A CA 1
ATOM 2829 C C . GLU A 1 362 ? -8.417 25.432 -10.698 1.00 88.12 362 GLU A C 1
ATOM 2831 O O . GLU A 1 362 ? -9.074 25.132 -9.699 1.00 88.12 362 GLU A O 1
ATOM 2836 N N . LYS A 1 363 ? -7.421 24.641 -11.114 1.00 85.31 363 LYS A N 1
ATOM 2837 C CA . LYS A 1 363 ? -7.015 23.461 -10.338 1.00 85.31 363 LYS A CA 1
ATOM 2838 C C . LYS A 1 363 ? -6.215 23.897 -9.112 1.00 85.31 363 LYS A C 1
ATOM 2840 O O . LYS A 1 363 ? -5.232 24.619 -9.241 1.00 85.31 363 LYS A O 1
ATOM 2845 N N . TYR A 1 364 ? -6.542 23.340 -7.945 1.00 85.56 364 TYR A N 1
ATOM 2846 C CA . TYR A 1 364 ? -5.775 23.535 -6.705 1.00 85.56 364 TYR A CA 1
ATOM 2847 C C . TYR A 1 364 ? -4.259 23.345 -6.906 1.00 85.56 364 TYR A C 1
ATOM 2849 O O . TYR A 1 364 ? -3.452 24.169 -6.481 1.00 85.56 364 TYR A O 1
ATOM 2857 N N . THR A 1 365 ? -3.864 22.276 -7.607 1.00 81.31 365 THR A N 1
ATOM 2858 C CA . THR A 1 365 ? -2.451 21.968 -7.874 1.00 81.31 365 THR A CA 1
ATOM 2859 C C . THR A 1 365 ? -1.783 22.985 -8.794 1.00 81.31 365 THR A C 1
ATOM 2861 O O . THR A 1 365 ? -0.586 23.219 -8.668 1.00 81.31 365 THR A O 1
ATOM 2864 N N . PHE A 1 366 ? -2.543 23.595 -9.706 1.00 87.19 366 PHE A N 1
ATOM 2865 C CA . PHE A 1 366 ? -2.038 24.619 -10.612 1.00 87.19 366 PHE A CA 1
ATOM 2866 C C . PHE A 1 366 ? -1.697 25.902 -9.846 1.00 87.19 366 PHE A C 1
ATOM 2868 O O . PHE A 1 366 ? -0.577 26.394 -9.977 1.00 87.19 366 PHE A O 1
ATOM 2875 N N . LEU A 1 367 ? -2.609 26.380 -8.990 1.00 89.00 367 LEU A N 1
ATOM 2876 C CA . LEU A 1 367 ? -2.378 27.575 -8.171 1.00 89.00 367 LEU A CA 1
ATOM 2877 C C . LEU A 1 367 ? -1.198 27.379 -7.216 1.00 89.00 367 LEU A C 1
ATOM 2879 O O . LEU A 1 367 ? -0.295 28.205 -7.185 1.00 89.00 367 LEU A O 1
ATOM 2883 N N . ARG A 1 368 ? -1.135 26.232 -6.527 1.00 87.12 368 ARG A N 1
ATOM 2884 C CA . ARG A 1 368 ? -0.034 25.921 -5.603 1.00 87.12 368 ARG A CA 1
ATOM 2885 C C . ARG A 1 368 ? 1.335 25.858 -6.290 1.00 87.12 368 ARG A C 1
ATOM 2887 O O . ARG A 1 368 ? 2.341 26.147 -5.656 1.00 87.12 368 ARG A O 1
ATOM 2894 N N . TYR A 1 369 ? 1.380 25.458 -7.560 1.00 82.81 369 TYR A N 1
ATOM 2895 C CA . TYR A 1 369 ? 2.625 25.386 -8.324 1.00 82.81 369 TYR A CA 1
ATOM 2896 C C . TYR A 1 369 ? 3.055 26.746 -8.892 1.00 82.81 369 TYR A C 1
ATOM 2898 O O . TYR A 1 369 ? 4.246 27.030 -8.957 1.00 82.81 369 TYR A O 1
ATOM 2906 N N . ARG A 1 370 ? 2.108 27.582 -9.340 1.00 86.25 370 ARG A N 1
ATOM 2907 C CA . ARG A 1 370 ? 2.410 28.844 -10.046 1.00 86.25 370 ARG A CA 1
ATOM 2908 C C . ARG A 1 370 ? 2.390 30.096 -9.159 1.00 86.25 370 ARG A C 1
ATOM 2910 O O . ARG A 1 370 ? 3.080 31.065 -9.484 1.00 86.25 370 ARG A O 1
ATOM 2917 N N . CYS A 1 371 ? 1.632 30.062 -8.066 1.00 89.75 371 CYS A N 1
ATOM 2918 C CA . CYS A 1 371 ? 1.421 31.159 -7.115 1.00 89.75 371 CYS A CA 1
ATOM 2919 C C . CYS A 1 371 ? 1.559 30.637 -5.664 1.00 89.75 371 CYS A C 1
ATOM 2921 O O . CYS A 1 371 ? 0.572 30.611 -4.917 1.00 89.75 371 CYS A O 1
ATOM 2923 N N . PRO A 1 372 ? 2.732 30.088 -5.281 1.00 90.38 372 PRO A N 1
ATOM 2924 C CA . PRO A 1 372 ? 2.902 29.400 -4.000 1.00 90.38 372 PRO A CA 1
ATOM 2925 C C . PRO A 1 372 ? 2.739 30.334 -2.794 1.00 90.38 372 PRO A C 1
ATOM 2927 O O . PRO A 1 372 ? 2.110 29.939 -1.810 1.00 90.38 372 PRO A O 1
ATOM 2930 N N . ASP A 1 373 ? 3.244 31.564 -2.883 1.00 90.06 373 ASP A N 1
ATOM 2931 C CA . ASP A 1 373 ? 3.270 32.515 -1.769 1.00 90.06 373 ASP A CA 1
ATOM 2932 C C . ASP A 1 373 ? 1.865 33.029 -1.444 1.00 90.06 373 ASP A C 1
ATOM 2934 O O . ASP A 1 373 ? 1.442 33.045 -0.287 1.00 90.06 373 ASP A O 1
ATOM 2938 N N . GLU A 1 374 ? 1.090 33.367 -2.475 1.00 91.00 374 GLU A N 1
ATOM 2939 C CA . GLU A 1 374 ? -0.304 33.782 -2.338 1.00 91.00 374 GLU A CA 1
ATOM 2940 C C . GLU A 1 374 ? -1.155 32.637 -1.761 1.00 91.00 374 GLU A C 1
ATOM 2942 O O . GLU A 1 374 ? -1.953 32.829 -0.839 1.00 91.00 374 GLU A O 1
ATOM 2947 N N . CYS A 1 375 ? -0.940 31.408 -2.249 1.00 90.12 375 CYS A N 1
ATOM 2948 C CA . CYS A 1 375 ? -1.608 30.212 -1.733 1.00 90.12 375 CYS A CA 1
ATOM 2949 C C . CYS A 1 375 ? -1.279 29.946 -0.254 1.00 90.12 375 CYS A C 1
ATOM 2951 O O . CYS A 1 375 ? -2.155 29.513 0.508 1.00 90.12 375 CYS A O 1
ATOM 2953 N N . ALA A 1 376 ? -0.031 30.188 0.158 1.00 88.75 376 ALA A N 1
ATOM 2954 C CA . ALA A 1 376 ? 0.398 30.053 1.544 1.00 88.75 376 ALA A CA 1
ATOM 2955 C C . ALA A 1 376 ? -0.309 31.076 2.442 1.00 88.75 376 ALA A C 1
ATOM 2957 O O . ALA A 1 376 ? -0.840 30.693 3.487 1.00 88.75 376 ALA A O 1
ATOM 2958 N N . ARG A 1 377 ? -0.421 32.338 2.001 1.00 89.75 377 ARG A N 1
ATOM 2959 C CA . ARG A 1 377 ? -1.159 33.384 2.729 1.00 89.75 377 ARG A CA 1
ATOM 2960 C C . ARG A 1 377 ? -2.635 33.029 2.926 1.00 89.75 377 ARG A C 1
ATOM 2962 O O . ARG A 1 377 ? -3.130 33.104 4.049 1.00 89.75 377 ARG A O 1
ATOM 2969 N N . ILE A 1 378 ? -3.323 32.560 1.881 1.00 90.56 378 ILE A N 1
ATOM 2970 C CA . ILE A 1 378 ? -4.728 32.113 1.984 1.00 90.56 378 ILE A CA 1
ATOM 2971 C C . ILE A 1 378 ? -4.861 30.952 2.979 1.00 90.56 378 ILE A C 1
ATOM 2973 O O . ILE A 1 378 ? -5.767 30.934 3.813 1.00 90.56 378 ILE A O 1
ATOM 2977 N N . SER A 1 379 ? -3.944 29.982 2.914 1.00 89.88 379 SER A N 1
ATOM 2978 C CA . SER A 1 379 ? -3.961 28.823 3.812 1.00 89.88 379 SER A CA 1
ATOM 2979 C C . SER A 1 379 ? -3.739 29.229 5.274 1.00 89.88 379 SER A C 1
ATOM 2981 O O . SER A 1 379 ? -4.418 28.701 6.157 1.00 89.88 379 SER A O 1
ATOM 2983 N N . ALA A 1 380 ? -2.841 30.185 5.530 1.00 88.00 380 ALA A N 1
ATOM 2984 C CA . ALA A 1 380 ? -2.591 30.736 6.860 1.00 88.00 380 ALA A CA 1
ATOM 2985 C C . ALA A 1 380 ? -3.814 31.492 7.404 1.00 88.00 380 ALA A C 1
ATOM 2987 O O . ALA A 1 380 ? -4.226 31.252 8.540 1.00 88.00 380 ALA A O 1
ATOM 2988 N N . ALA A 1 381 ? -4.450 32.332 6.583 1.00 87.75 381 ALA A N 1
ATOM 2989 C CA . ALA A 1 381 ? -5.653 33.062 6.973 1.00 87.75 381 ALA A CA 1
ATOM 2990 C C . ALA A 1 381 ? -6.829 32.117 7.291 1.00 87.75 381 ALA A C 1
ATOM 2992 O O . ALA A 1 381 ? -7.521 32.295 8.295 1.00 87.75 381 ALA A O 1
ATOM 2993 N N . HIS A 1 382 ? -7.006 31.051 6.502 1.00 88.69 382 HIS A N 1
ATOM 2994 C CA . HIS A 1 382 ? -8.010 30.020 6.777 1.00 88.69 382 HIS A CA 1
ATOM 2995 C C . HIS A 1 382 ? -7.734 29.248 8.074 1.00 88.69 382 HIS A C 1
ATOM 2997 O O . HIS A 1 382 ? -8.660 28.923 8.824 1.00 88.69 382 HIS A O 1
ATOM 3003 N N . LEU A 1 383 ? -6.463 28.942 8.353 1.00 86.38 383 LEU A N 1
ATOM 3004 C CA . LEU A 1 383 ? -6.069 28.268 9.588 1.00 86.38 383 LEU A CA 1
ATOM 3005 C C . LEU A 1 383 ? -6.348 29.148 10.812 1.00 86.38 383 LEU A C 1
ATOM 3007 O O . LEU A 1 383 ? -6.913 28.650 11.785 1.00 86.38 383 LEU A O 1
ATOM 3011 N N . LYS A 1 384 ? -6.028 30.446 10.727 1.00 87.69 384 LYS A N 1
ATOM 3012 C CA . LYS A 1 384 ? -6.335 31.434 11.767 1.00 87.69 384 LYS A CA 1
ATOM 3013 C C . LYS A 1 384 ? -7.840 31.514 12.026 1.00 87.69 384 LYS A C 1
ATOM 3015 O O . LYS A 1 384 ? -8.269 31.250 13.141 1.00 87.69 384 LYS A O 1
ATOM 3020 N N . PHE A 1 385 ? -8.651 31.695 10.979 1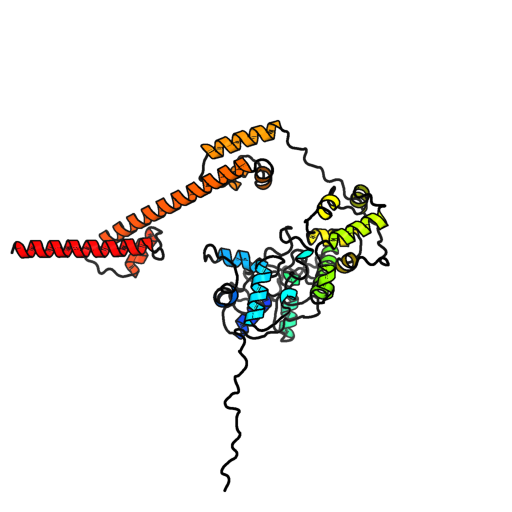.00 89.12 385 PHE A N 1
ATOM 3021 C CA . PHE A 1 385 ? -10.114 31.687 11.098 1.00 89.12 385 PHE A CA 1
ATOM 3022 C C . PHE A 1 385 ? -10.651 30.407 11.765 1.00 89.12 385 PHE A C 1
ATOM 3024 O O . PHE A 1 385 ? -11.573 30.458 12.578 1.00 89.12 385 PHE A O 1
ATOM 3031 N N . LYS A 1 386 ? -10.086 29.235 11.438 1.00 85.31 386 LYS A N 1
ATOM 3032 C CA . LYS A 1 386 ? -10.465 27.967 12.081 1.00 85.31 386 LYS A CA 1
ATOM 3033 C C . LYS A 1 386 ? -10.103 27.918 13.563 1.00 85.31 386 LYS A C 1
ATOM 3035 O O . LYS A 1 386 ? -10.895 27.358 14.322 1.00 85.31 386 LYS A O 1
ATOM 3040 N N . SER A 1 387 ? -8.944 28.452 13.949 1.00 82.50 387 SER A N 1
ATOM 3041 C CA . SER A 1 387 ? -8.536 28.564 15.354 1.00 82.50 387 SER A CA 1
ATOM 3042 C C . SER A 1 387 ? -9.505 29.469 16.108 1.00 82.50 387 SER A C 1
ATOM 3044 O O . SER A 1 387 ? -10.176 29.000 17.026 1.00 82.50 387 SER A O 1
ATOM 3046 N N . ASP A 1 388 ? -9.698 30.693 15.614 1.00 85.19 388 ASP A N 1
ATOM 3047 C CA . ASP A 1 388 ? -10.551 31.713 16.230 1.00 85.19 388 ASP A CA 1
ATOM 3048 C C . ASP A 1 388 ? -12.003 31.217 16.368 1.00 85.19 388 ASP A C 1
ATOM 3050 O O . ASP A 1 388 ? -12.628 31.327 17.422 1.00 85.19 388 ASP A O 1
ATOM 3054 N N . ASN A 1 389 ? -12.548 30.574 15.329 1.00 85.69 389 ASN A N 1
ATOM 3055 C CA . ASN A 1 389 ? -13.898 30.004 15.364 1.00 85.69 389 ASN A CA 1
ATOM 3056 C C . ASN A 1 389 ? -14.006 28.793 16.312 1.00 85.69 389 ASN A C 1
ATOM 3058 O O . ASN A 1 389 ? -15.056 28.562 16.912 1.00 85.69 389 ASN A O 1
ATOM 3062 N N . SER A 1 390 ? -12.946 27.989 16.447 1.00 79.06 390 SER A N 1
ATOM 3063 C CA . SER A 1 390 ? -12.911 26.882 17.410 1.00 79.06 390 SER A CA 1
ATOM 3064 C C . SER A 1 390 ? -12.906 27.406 18.847 1.00 79.06 390 SER A C 1
ATOM 3066 O O . SER A 1 390 ? -13.662 26.900 19.677 1.00 79.06 390 SER A O 1
ATOM 3068 N N . GLU A 1 391 ? -12.102 28.432 19.127 1.00 82.44 391 GLU A N 1
ATOM 3069 C CA . GLU A 1 391 ? -12.044 29.105 20.427 1.00 82.44 391 GLU A CA 1
ATOM 3070 C C . GLU A 1 391 ? -13.379 29.772 20.771 1.00 82.44 391 GLU A C 1
ATOM 3072 O O . GLU A 1 391 ? -13.927 29.528 21.847 1.00 82.44 391 GLU A O 1
ATOM 3077 N N . ALA A 1 392 ? -13.976 30.511 19.831 1.00 83.94 392 ALA A N 1
ATOM 3078 C CA . ALA A 1 392 ? -15.283 31.137 20.015 1.00 83.94 392 ALA A CA 1
ATOM 3079 C C . ALA A 1 392 ? -16.388 30.103 20.301 1.00 83.94 392 ALA A C 1
ATOM 3081 O O . ALA A 1 392 ? -17.192 30.276 21.221 1.00 83.94 392 ALA A O 1
ATOM 3082 N N . LYS A 1 393 ? -16.411 28.980 19.567 1.00 83.19 393 LYS A N 1
ATOM 3083 C CA . LYS A 1 393 ? -17.359 27.877 19.816 1.00 83.19 393 LYS A CA 1
ATOM 3084 C C . LYS A 1 393 ? -17.148 27.222 21.176 1.00 83.19 393 LYS A C 1
ATOM 3086 O O . LYS A 1 393 ? -18.132 26.870 21.834 1.00 83.19 393 LYS A O 1
ATOM 3091 N N . LEU A 1 394 ? -15.897 27.047 21.602 1.00 82.50 394 LEU A N 1
ATOM 3092 C CA . LEU A 1 394 ? -15.572 26.500 22.917 1.00 82.50 394 LEU A CA 1
ATOM 3093 C C . LEU A 1 394 ? -16.031 27.449 24.031 1.00 82.50 394 LEU A C 1
ATOM 3095 O O . LEU A 1 394 ? -16.721 27.007 24.948 1.00 82.50 394 LEU A O 1
ATOM 3099 N N . ALA A 1 395 ? -15.745 28.747 23.915 1.00 84.69 395 ALA A N 1
ATOM 3100 C CA . ALA A 1 395 ? -16.180 29.770 24.864 1.00 84.69 395 ALA A CA 1
ATOM 3101 C C . ALA A 1 395 ? -17.716 29.854 24.965 1.00 84.69 395 ALA A C 1
ATOM 3103 O O . ALA A 1 395 ? -18.273 29.887 26.069 1.00 84.69 395 ALA A O 1
ATOM 3104 N N . ALA A 1 396 ? -18.417 29.797 23.828 1.00 85.94 396 ALA A N 1
ATOM 3105 C CA . ALA A 1 396 ? -19.877 29.746 23.783 1.00 85.94 396 ALA A CA 1
ATOM 3106 C C . ALA A 1 396 ? -20.426 28.472 24.448 1.00 85.94 396 ALA A C 1
ATOM 3108 O O . ALA A 1 396 ? -21.354 28.542 25.255 1.00 85.94 396 ALA A O 1
ATOM 3109 N N . SER A 1 397 ? -19.814 27.313 24.179 1.00 84.69 397 SER A N 1
ATOM 3110 C CA . SER A 1 397 ? -20.200 26.030 24.785 1.00 84.69 397 SER A CA 1
ATOM 3111 C C . SER A 1 397 ? -19.980 26.024 26.300 1.00 84.69 397 SER A C 1
ATOM 3113 O O . SER A 1 397 ? -20.837 25.561 27.052 1.00 84.69 397 SER A O 1
ATOM 3115 N N . VAL A 1 398 ? -18.861 26.582 26.770 1.00 85.88 398 VAL A N 1
ATOM 3116 C CA . VAL A 1 398 ? -18.550 26.750 28.197 1.00 85.88 398 VAL A CA 1
ATOM 3117 C C . VAL A 1 398 ? -19.591 27.644 28.868 1.00 85.88 398 VAL A C 1
ATOM 3119 O O . VAL A 1 398 ? -20.194 27.240 29.865 1.00 85.88 398 VAL A O 1
ATOM 3122 N N . THR A 1 399 ? -19.877 28.808 28.283 1.00 88.94 399 THR A N 1
ATOM 3123 C CA . THR A 1 399 ? -20.872 29.758 28.802 1.00 88.94 399 THR A CA 1
ATOM 3124 C C . THR A 1 399 ? -22.264 29.131 28.868 1.00 88.94 399 THR A C 1
ATOM 3126 O O . THR A 1 399 ? -22.942 29.214 29.894 1.00 88.94 399 THR A O 1
ATOM 3129 N N . GLN A 1 400 ? -22.676 28.440 27.805 1.00 89.44 400 GLN A N 1
ATOM 3130 C CA . GLN A 1 400 ? -23.977 27.784 27.738 1.00 89.44 400 GLN A CA 1
ATOM 3131 C C . GLN A 1 400 ? -24.084 26.618 28.729 1.00 89.44 400 GLN A C 1
ATOM 3133 O O . GLN A 1 400 ? -25.102 26.480 29.404 1.00 89.44 400 GLN A O 1
ATOM 3138 N N . SER A 1 401 ? -23.025 25.818 28.892 1.00 88.38 401 SER A N 1
ATOM 3139 C CA . SER A 1 401 ? -23.009 24.717 29.863 1.00 88.38 401 SER A CA 1
ATOM 3140 C C . SER A 1 401 ? -23.174 25.210 31.305 1.00 88.38 401 SER A C 1
ATOM 3142 O O . SER A 1 401 ? -23.916 24.609 32.084 1.00 88.38 401 SER A O 1
ATOM 3144 N N . ARG A 1 402 ? -22.564 26.355 31.643 1.00 90.69 402 ARG A N 1
ATOM 3145 C CA . ARG A 1 402 ? -22.729 27.013 32.943 1.00 90.69 402 ARG A CA 1
ATOM 3146 C C . ARG A 1 402 ? -24.173 27.471 33.153 1.00 90.69 402 ARG A C 1
ATOM 3148 O O . ARG A 1 402 ? -24.732 27.187 34.208 1.00 90.69 402 ARG A O 1
ATOM 3155 N N . LYS A 1 403 ? -24.796 28.111 32.154 1.00 90.19 403 LYS A N 1
ATOM 3156 C CA . LYS A 1 403 ? -26.212 28.529 32.215 1.00 90.19 403 LYS A CA 1
ATOM 3157 C C . LYS A 1 403 ? -27.155 27.343 32.433 1.00 90.19 403 LYS A C 1
ATOM 3159 O O . LYS A 1 403 ? -28.011 27.404 33.311 1.00 90.19 403 LYS A O 1
ATOM 3164 N N . ILE A 1 404 ? -26.964 26.256 31.680 1.00 90.00 404 ILE A N 1
ATOM 3165 C CA . ILE A 1 404 ? -27.749 25.019 31.823 1.00 90.00 404 ILE A CA 1
ATOM 3166 C C . ILE A 1 404 ? -27.623 24.474 33.246 1.00 90.00 404 ILE A C 1
ATOM 3168 O O . ILE A 1 404 ? -28.634 24.175 33.876 1.00 90.00 404 ILE A O 1
ATOM 3172 N N . MET A 1 405 ? -26.397 24.379 33.772 1.00 89.81 405 MET A N 1
ATOM 3173 C CA . MET A 1 405 ? -26.168 23.854 35.117 1.00 89.81 405 MET A CA 1
ATOM 3174 C C . MET A 1 405 ? -26.794 24.739 36.198 1.00 89.81 405 MET A C 1
ATOM 3176 O O . MET A 1 405 ? -27.455 24.214 37.086 1.00 89.81 405 MET A O 1
ATOM 3180 N N . MET A 1 406 ? -26.662 26.066 36.102 1.00 85.81 406 MET A N 1
ATOM 3181 C CA . MET A 1 406 ? -27.297 26.991 37.051 1.00 85.81 406 MET A CA 1
ATOM 3182 C C . MET A 1 406 ? -28.824 26.867 37.044 1.00 85.81 406 MET A C 1
ATOM 3184 O O . MET A 1 406 ? -29.430 26.820 38.109 1.00 85.81 406 MET A O 1
ATOM 3188 N N . ARG A 1 407 ? -29.441 26.737 35.861 1.00 89.31 407 ARG A N 1
ATOM 3189 C CA . ARG A 1 407 ? -30.890 26.515 35.719 1.00 89.31 407 ARG A CA 1
ATOM 3190 C C . ARG A 1 407 ? -31.336 25.188 36.340 1.00 89.31 407 ARG A C 1
ATOM 3192 O O . ARG A 1 407 ? -32.392 25.122 36.962 1.00 89.31 407 ARG A O 1
ATOM 3199 N N . LEU A 1 408 ? -30.545 24.126 36.172 1.00 88.06 408 LEU A N 1
ATOM 3200 C CA . LEU A 1 408 ? -30.830 22.829 36.792 1.00 88.06 408 LEU A CA 1
ATOM 3201 C C . LEU A 1 408 ? -30.693 22.900 38.318 1.00 88.06 408 LEU A C 1
ATOM 3203 O O . LEU A 1 408 ? -31.537 22.353 39.017 1.00 88.06 408 LEU A O 1
ATOM 3207 N N . LEU A 1 409 ? -29.685 23.608 38.835 1.00 85.75 409 LEU A N 1
ATOM 3208 C CA . LEU A 1 409 ? -29.469 23.813 40.274 1.00 85.75 409 LEU A CA 1
ATOM 3209 C C . LEU A 1 409 ? -30.568 24.649 40.933 1.00 85.75 409 LEU A C 1
ATOM 3211 O O . LEU A 1 409 ? -30.940 24.368 42.068 1.00 85.75 409 LEU A O 1
ATOM 3215 N N . SER A 1 410 ? -31.126 25.631 40.224 1.00 82.62 410 SER A N 1
ATOM 3216 C CA . SER A 1 410 ? -32.261 26.415 40.718 1.00 82.62 410 SER A CA 1
ATOM 3217 C C . SER A 1 410 ? -33.600 25.676 40.624 1.00 82.62 410 SER A C 1
ATOM 3219 O O . SER A 1 410 ? -34.576 26.096 41.244 1.00 82.62 410 SER A O 1
ATOM 3221 N N . SER A 1 411 ? -33.676 24.585 39.858 1.00 79.94 411 SER A N 1
ATOM 3222 C CA . SER A 1 411 ? -34.851 23.714 39.854 1.00 79.94 411 SER A CA 1
ATOM 3223 C C . SER A 1 411 ? -34.855 22.848 41.120 1.00 79.94 411 SER A C 1
ATOM 3225 O O . SER A 1 411 ? -33.834 22.275 41.489 1.00 79.94 411 SER A O 1
ATOM 3227 N N . LYS A 1 412 ? -36.003 22.696 41.793 1.00 67.38 412 LYS A N 1
ATOM 3228 C CA . LYS A 1 412 ? -36.145 21.838 42.992 1.00 67.38 412 LYS A CA 1
ATOM 3229 C C . LYS A 1 412 ? -36.096 20.325 42.674 1.00 67.38 412 LYS A C 1
ATOM 3231 O O . LYS A 1 412 ? -36.649 19.519 43.415 1.00 67.38 412 LYS A O 1
ATOM 3236 N N . GLN A 1 413 ? -35.484 19.925 41.558 1.00 77.56 413 GLN A N 1
ATOM 3237 C CA . GLN A 1 413 ? -35.418 18.539 41.093 1.00 77.56 413 GLN A CA 1
ATOM 3238 C C . GLN A 1 413 ? -34.061 17.894 41.400 1.00 77.56 413 GLN A C 1
ATOM 3240 O O . GLN A 1 413 ? -33.017 18.546 41.437 1.00 77.56 413 GLN A O 1
ATOM 3245 N N . ARG A 1 414 ? -34.055 16.568 41.578 1.00 76.69 414 ARG A N 1
ATOM 3246 C CA . ARG A 1 414 ? -32.825 15.795 41.797 1.00 76.69 414 ARG A CA 1
ATOM 3247 C C . ARG A 1 414 ? -31.994 15.729 40.511 1.00 76.69 414 ARG A C 1
ATOM 3249 O O . ARG A 1 414 ? -32.364 15.057 39.550 1.00 76.69 414 ARG A O 1
ATOM 3256 N N . ILE A 1 415 ? -30.826 16.367 40.514 1.00 82.94 415 ILE A N 1
ATOM 3257 C CA . ILE A 1 415 ? -29.924 16.400 39.355 1.00 82.94 415 ILE A CA 1
ATOM 3258 C C . ILE A 1 415 ? -29.152 15.081 39.243 1.00 82.94 415 ILE A C 1
ATOM 3260 O O . ILE A 1 415 ? -28.407 14.697 40.143 1.00 82.94 415 ILE A O 1
ATOM 3264 N N . THR A 1 416 ? -29.285 14.393 38.105 1.00 81.25 416 THR A N 1
ATOM 3265 C CA . THR A 1 416 ? -28.524 13.172 37.789 1.00 81.25 416 THR A CA 1
ATOM 3266 C C . THR A 1 416 ? -27.629 13.371 36.565 1.00 81.25 416 THR A C 1
ATOM 3268 O O . THR A 1 416 ? -27.890 14.214 35.705 1.00 81.25 416 THR A O 1
ATOM 3271 N N . ARG A 1 417 ? -26.581 12.540 36.425 1.00 79.25 417 ARG A N 1
ATOM 3272 C CA . ARG A 1 417 ? -25.692 12.563 35.242 1.00 79.25 417 ARG A CA 1
ATOM 3273 C C . ARG A 1 417 ? -26.452 12.361 33.924 1.00 79.25 417 ARG A C 1
ATOM 3275 O O . ARG A 1 417 ? -26.022 12.892 32.903 1.00 79.25 417 ARG A O 1
ATOM 3282 N N . LYS A 1 418 ? -27.559 11.607 33.938 1.00 80.81 418 LYS A N 1
ATOM 3283 C CA . LYS A 1 418 ? -28.407 11.354 32.762 1.00 80.81 418 LYS A CA 1
ATOM 3284 C C . LYS A 1 418 ? -29.102 12.637 32.293 1.00 80.81 418 LYS A C 1
ATOM 3286 O O . LYS A 1 418 ? -29.034 12.945 31.109 1.00 80.81 418 LYS A O 1
ATOM 3291 N N . ILE A 1 419 ? -29.671 13.407 33.223 1.00 83.56 419 ILE A N 1
ATOM 3292 C CA . ILE A 1 419 ? -30.350 14.684 32.940 1.00 83.56 419 ILE A CA 1
ATOM 3293 C C . ILE A 1 419 ? -29.356 15.710 32.385 1.00 83.56 419 ILE A C 1
ATOM 3295 O O . ILE A 1 419 ? -29.587 16.286 31.328 1.00 83.56 419 ILE A O 1
ATOM 3299 N N . VAL A 1 420 ? -28.195 15.864 33.032 1.00 83.56 420 VAL A N 1
ATOM 3300 C CA . VAL A 1 420 ? -27.152 16.798 32.569 1.00 83.56 420 VAL A CA 1
ATOM 3301 C C . VAL A 1 420 ? -26.665 16.440 31.161 1.00 83.56 420 VAL A C 1
ATOM 3303 O O . VAL A 1 420 ? -26.481 17.321 30.327 1.00 83.56 420 VAL A O 1
ATOM 3306 N N . ARG A 1 421 ? -26.475 15.147 30.862 1.00 85.06 421 ARG A N 1
ATOM 3307 C CA . ARG A 1 421 ? -26.083 14.702 29.515 1.00 85.06 421 ARG A CA 1
ATOM 3308 C C . ARG A 1 421 ? -27.161 14.979 28.469 1.00 85.06 421 ARG A C 1
ATOM 3310 O O . ARG A 1 421 ? -26.801 15.393 27.373 1.00 85.06 421 ARG A O 1
ATOM 3317 N N . ALA A 1 422 ? -28.434 14.757 28.794 1.00 84.38 422 ALA A N 1
ATOM 3318 C CA . ALA A 1 422 ? -29.546 15.012 27.880 1.00 84.38 422 ALA A CA 1
ATOM 3319 C C . ALA A 1 422 ? -29.653 16.505 27.523 1.00 84.38 422 ALA A C 1
ATOM 3321 O O . ALA A 1 422 ? -29.702 16.850 26.346 1.00 84.38 422 ALA A O 1
ATOM 3322 N N . GLU A 1 423 ? -29.574 17.385 28.522 1.00 86.75 423 GLU A N 1
ATOM 3323 C CA . GLU A 1 423 ? -29.617 18.840 28.321 1.00 86.75 423 GLU A CA 1
ATOM 3324 C C . GLU A 1 423 ? -28.418 19.359 27.517 1.00 86.75 423 GLU A C 1
ATOM 3326 O O . GLU A 1 423 ? -28.572 20.149 26.588 1.00 86.75 423 GLU A O 1
ATOM 3331 N N . LEU A 1 424 ? -27.203 18.881 27.804 1.00 85.62 424 LEU A N 1
ATOM 3332 C CA . LEU A 1 424 ? -26.025 19.253 27.011 1.00 85.62 424 LEU A CA 1
ATOM 3333 C C . LEU A 1 424 ? -26.135 18.757 25.562 1.00 85.62 424 LEU A C 1
ATOM 3335 O O . LEU A 1 424 ? -25.783 19.490 24.636 1.00 85.62 424 LEU A O 1
ATOM 3339 N N . ALA A 1 425 ? -26.661 17.545 25.357 1.00 85.38 425 ALA A N 1
ATOM 3340 C CA . ALA A 1 425 ? -26.869 16.981 24.028 1.00 85.38 425 ALA A CA 1
ATOM 3341 C C . ALA A 1 425 ? -27.896 17.781 23.209 1.00 85.38 425 ALA A C 1
ATOM 3343 O O . ALA A 1 425 ? -27.660 18.000 22.020 1.00 85.38 425 ALA A O 1
ATOM 3344 N N . ALA A 1 426 ? -28.965 18.290 23.836 1.00 87.81 426 ALA A N 1
ATOM 3345 C CA . ALA A 1 426 ? -29.951 19.160 23.185 1.00 87.81 426 ALA A CA 1
ATOM 3346 C C . ALA A 1 426 ? -29.315 20.439 22.602 1.00 87.81 426 ALA A C 1
ATOM 3348 O O . ALA A 1 426 ? -29.724 20.920 21.548 1.00 87.81 426 ALA A O 1
ATOM 3349 N N . HIS A 1 427 ? -28.243 20.934 23.227 1.00 84.38 427 HIS A N 1
ATOM 3350 C CA . HIS A 1 427 ? -27.461 22.077 22.749 1.00 84.38 427 HIS A CA 1
ATOM 3351 C C . HIS A 1 427 ? -26.226 21.690 21.913 1.00 84.38 427 HIS A C 1
ATOM 3353 O O . HIS A 1 427 ? -25.400 22.547 21.608 1.00 84.38 427 HIS A O 1
ATOM 3359 N N . ARG A 1 428 ? -26.089 20.412 21.522 1.00 84.69 428 ARG A N 1
ATOM 3360 C CA . ARG A 1 428 ? -24.929 19.856 20.793 1.00 84.69 428 ARG A CA 1
ATOM 3361 C C . ARG A 1 428 ? -23.588 20.039 21.524 1.00 84.69 428 ARG A C 1
ATOM 3363 O O . ARG A 1 428 ? -22.536 20.106 20.891 1.00 84.69 428 ARG A O 1
ATOM 3370 N N . ILE A 1 429 ? -23.609 20.093 22.856 1.00 85.31 429 ILE A N 1
ATOM 3371 C CA . ILE A 1 429 ? -22.420 20.247 23.700 1.00 85.31 429 ILE A CA 1
ATOM 3372 C C . ILE A 1 429 ? -21.968 18.871 24.196 1.00 85.31 429 ILE A C 1
ATOM 3374 O O . ILE A 1 429 ? -22.737 18.113 24.787 1.00 85.31 429 ILE A O 1
ATOM 3378 N N . SER A 1 430 ? -20.691 18.543 23.990 1.00 80.06 430 SER A N 1
ATOM 3379 C CA . SER A 1 430 ? -20.120 17.276 24.452 1.00 80.06 430 SER A CA 1
ATOM 3380 C C . SER A 1 430 ? -19.589 17.376 25.880 1.00 80.06 430 SER A C 1
ATOM 3382 O O . SER A 1 430 ? -18.699 18.172 26.173 1.00 80.06 430 SER A O 1
ATOM 3384 N N . ILE A 1 431 ? -20.055 16.484 26.757 1.00 77.25 431 ILE A N 1
ATOM 3385 C CA . ILE A 1 431 ? -19.538 16.350 28.129 1.00 77.25 431 ILE A CA 1
ATOM 3386 C C . ILE A 1 431 ? -18.108 15.778 28.186 1.00 77.25 431 ILE A C 1
ATOM 3388 O O . ILE A 1 431 ? -17.474 15.810 29.238 1.00 77.25 431 ILE A O 1
ATOM 3392 N N . ALA A 1 432 ? -17.587 15.230 27.082 1.00 73.62 432 ALA A N 1
ATOM 3393 C CA . ALA A 1 432 ? -16.215 14.724 27.027 1.00 73.62 432 ALA A CA 1
ATOM 3394 C C . ALA A 1 432 ? -15.172 15.861 27.037 1.00 73.62 432 ALA A C 1
ATOM 3396 O O . ALA A 1 432 ? -14.037 15.645 27.462 1.00 73.62 432 ALA A O 1
ATOM 3397 N N . CYS A 1 433 ? -15.567 17.076 26.634 1.00 75.69 433 CYS A N 1
ATOM 3398 C CA . CYS A 1 433 ? -14.726 18.272 26.651 1.00 75.69 433 CYS A CA 1
ATOM 3399 C C . CYS A 1 433 ? -14.311 18.638 28.100 1.00 75.69 433 CYS A C 1
ATOM 3401 O O . CYS A 1 433 ? -15.183 18.830 28.958 1.00 75.69 433 CYS A O 1
ATOM 3403 N N . PRO A 1 434 ? -13.001 18.691 28.420 1.00 77.19 434 PRO A N 1
ATOM 3404 C CA . PRO A 1 434 ? -12.503 19.026 29.759 1.00 77.19 434 PRO A CA 1
ATOM 3405 C C . PRO A 1 434 ? -12.978 20.388 30.283 1.00 77.19 434 PRO A C 1
ATOM 3407 O O . PRO A 1 434 ? -13.377 20.493 31.443 1.00 77.19 434 PRO A O 1
ATOM 3410 N N . GLU A 1 435 ? -13.004 21.404 29.426 1.00 81.62 435 GLU A N 1
ATOM 3411 C CA . GLU A 1 435 ? -13.359 22.786 29.754 1.00 81.62 435 GLU A CA 1
ATOM 3412 C C . GLU A 1 435 ? -14.841 22.902 30.119 1.00 81.62 435 GLU A C 1
ATOM 3414 O O . GLU A 1 435 ? -15.194 23.543 31.110 1.00 81.62 435 GLU A O 1
ATOM 3419 N N . VAL A 1 436 ? -15.707 22.198 29.381 1.00 81.25 436 VAL A N 1
ATOM 3420 C CA . VAL A 1 436 ? -17.135 22.066 29.707 1.00 81.25 436 VAL A CA 1
ATOM 3421 C C . VAL A 1 436 ? -17.307 21.379 31.064 1.00 81.25 436 VAL A C 1
ATOM 3423 O O . VAL A 1 436 ? -18.054 21.867 31.908 1.00 81.25 436 VAL A O 1
ATOM 3426 N N . ARG A 1 437 ? -16.575 20.292 31.352 1.00 82.75 437 ARG A N 1
ATOM 3427 C CA . ARG A 1 437 ? -16.636 19.636 32.676 1.00 82.75 437 ARG A CA 1
ATOM 3428 C C . ARG A 1 437 ? -16.188 20.566 33.804 1.00 82.75 437 ARG A C 1
ATOM 3430 O O . ARG A 1 437 ? -16.825 20.587 34.857 1.00 82.75 437 ARG A O 1
ATOM 3437 N N . ALA A 1 438 ? -15.123 21.334 33.592 1.00 81.44 438 ALA A N 1
ATOM 3438 C CA . ALA A 1 438 ? -14.642 22.315 34.558 1.00 81.44 438 ALA A CA 1
ATOM 3439 C C . ALA A 1 438 ? -15.666 23.440 34.791 1.00 81.44 438 ALA A C 1
ATOM 3441 O O . ALA A 1 438 ? -15.858 23.871 35.927 1.00 81.44 438 ALA A O 1
ATOM 3442 N N . ALA A 1 439 ? -16.353 23.896 33.741 1.00 86.06 439 ALA A N 1
ATOM 3443 C CA . ALA A 1 439 ? -17.407 24.905 33.833 1.00 86.06 439 ALA A CA 1
ATOM 3444 C C . ALA A 1 439 ? -18.620 24.416 34.640 1.00 86.06 439 ALA A C 1
ATOM 3446 O O . ALA A 1 439 ? -19.099 25.132 35.519 1.00 86.06 439 ALA A O 1
ATOM 3447 N N . LEU A 1 440 ? -19.064 23.176 34.403 1.00 85.88 440 LEU A N 1
ATOM 3448 C CA . LEU A 1 440 ? -20.150 22.546 35.161 1.00 85.88 440 LEU A CA 1
ATOM 3449 C C . LEU A 1 440 ? -19.799 22.410 36.651 1.00 85.88 440 LEU A C 1
ATOM 3451 O O . LEU A 1 440 ? -20.623 22.727 37.502 1.00 85.88 440 LEU A O 1
ATOM 3455 N N . ARG A 1 441 ? -18.571 21.980 36.979 1.00 85.81 441 ARG A N 1
ATOM 3456 C CA . ARG A 1 441 ? -18.104 21.868 38.376 1.00 85.81 441 ARG A CA 1
ATOM 3457 C C . ARG A 1 441 ? -18.065 23.223 39.082 1.00 85.81 441 ARG A C 1
ATOM 3459 O O . ARG A 1 441 ? -18.536 23.324 40.210 1.00 85.81 441 ARG A O 1
ATOM 3466 N N . ARG A 1 442 ? -17.548 24.258 38.408 1.00 87.69 442 ARG A N 1
ATOM 3467 C CA . ARG A 1 442 ? -17.533 25.630 38.939 1.00 87.69 442 ARG A CA 1
ATOM 3468 C C . ARG A 1 442 ? -18.945 26.136 39.226 1.00 87.69 442 ARG A C 1
ATOM 3470 O O . ARG A 1 442 ? -19.188 26.623 40.317 1.00 87.69 442 ARG A O 1
ATOM 3477 N N . ALA A 1 443 ? -19.887 25.930 38.304 1.00 87.62 443 ALA A N 1
ATOM 3478 C CA . ALA A 1 443 ? -21.285 26.322 38.504 1.00 87.62 443 ALA A CA 1
ATOM 3479 C C . ALA A 1 443 ? -21.909 25.689 39.764 1.00 87.62 443 ALA A C 1
ATOM 3481 O O . ALA A 1 443 ? -22.596 26.370 40.518 1.00 87.62 443 ALA A O 1
ATOM 3482 N N . VAL A 1 444 ? -21.630 24.406 40.026 1.00 85.25 444 VAL A N 1
ATOM 3483 C CA . VAL A 1 444 ? -22.086 23.724 41.252 1.00 85.25 444 VAL A CA 1
ATOM 3484 C C . VAL A 1 444 ? -21.456 24.347 42.500 1.00 85.25 444 VAL A C 1
ATOM 3486 O O . VAL A 1 444 ? -22.165 24.619 43.464 1.00 85.25 444 VAL A O 1
ATOM 3489 N N . SER A 1 445 ? -20.145 24.600 42.481 1.00 84.06 445 SER A N 1
ATOM 3490 C CA . SER A 1 445 ? -19.437 25.230 43.604 1.00 84.06 445 SER A CA 1
ATOM 3491 C C . SER A 1 445 ? -19.996 26.619 43.931 1.00 84.06 445 SER A C 1
ATOM 3493 O O . SER A 1 445 ? -20.259 26.917 45.095 1.00 84.06 445 SER A O 1
ATOM 3495 N N . ASP A 1 446 ? -20.227 27.439 42.904 1.00 86.69 446 ASP A N 1
ATOM 3496 C CA . ASP A 1 446 ? -20.744 28.806 43.035 1.00 86.69 446 ASP A CA 1
ATOM 3497 C C . ASP A 1 446 ? -22.188 28.826 43.569 1.00 86.69 446 ASP A C 1
ATOM 3499 O O . ASP A 1 446 ? -22.569 29.686 44.364 1.00 86.69 446 ASP A O 1
ATOM 3503 N N . PHE A 1 447 ? -23.009 27.853 43.174 1.00 84.69 447 PHE A N 1
ATOM 3504 C CA . PHE A 1 447 ? -24.366 27.711 43.701 1.00 84.69 447 PHE A CA 1
ATOM 3505 C C . PHE A 1 447 ? -24.372 27.281 45.178 1.00 84.69 447 PHE A C 1
ATOM 3507 O O . PHE A 1 447 ? -25.133 27.803 45.988 1.00 84.69 447 PHE A O 1
ATOM 3514 N N . VAL A 1 448 ? -23.493 26.353 45.567 1.00 82.38 448 VAL A N 1
ATOM 3515 C CA . VAL A 1 448 ? -23.400 25.896 46.963 1.00 82.38 448 VAL A CA 1
ATOM 3516 C C . VAL A 1 448 ? -22.888 27.006 47.885 1.00 82.38 448 VAL A C 1
ATOM 3518 O O . VAL A 1 448 ? -23.379 27.137 49.008 1.00 82.38 448 VAL A O 1
ATOM 3521 N N . SER A 1 449 ? -21.922 27.815 47.440 1.00 80.88 449 SER A N 1
ATOM 3522 C CA . SER A 1 449 ? -21.413 28.941 48.233 1.00 80.88 449 SER A CA 1
ATOM 3523 C C . SER A 1 449 ? -22.482 30.019 48.445 1.00 80.88 449 SER A C 1
ATOM 3525 O O . SER A 1 449 ? -22.679 30.468 49.576 1.00 80.88 449 SER A O 1
ATOM 3527 N N . THR A 1 450 ? -23.230 30.370 47.395 1.00 81.50 450 THR A N 1
ATOM 3528 C CA . THR A 1 450 ? -24.329 31.347 47.465 1.00 81.50 450 THR A CA 1
ATOM 3529 C C . THR A 1 450 ? -25.484 30.871 48.348 1.00 81.50 450 THR A C 1
ATOM 3531 O O . THR A 1 450 ? -25.992 31.647 49.157 1.00 81.50 450 THR A O 1
ATOM 3534 N N . GLU A 1 451 ? -25.853 29.592 48.288 1.00 77.38 451 GLU A N 1
ATOM 3535 C CA . GLU A 1 451 ? -26.920 29.046 49.131 1.00 77.38 451 GLU A CA 1
ATOM 3536 C C . GLU A 1 451 ? -26.508 28.939 50.613 1.00 77.38 451 GLU A C 1
ATOM 3538 O O . GLU A 1 451 ? -27.312 29.197 51.512 1.00 77.38 451 GLU A O 1
ATOM 3543 N N . ARG A 1 452 ? -25.231 28.643 50.899 1.00 71.56 452 ARG A N 1
ATOM 3544 C CA . ARG A 1 452 ? -24.680 28.698 52.268 1.00 71.56 452 ARG A CA 1
ATOM 3545 C C . ARG A 1 452 ? -24.721 30.113 52.847 1.00 71.56 452 ARG A C 1
ATOM 3547 O O . ARG A 1 452 ? -25.078 30.274 54.012 1.00 71.56 452 ARG A O 1
ATOM 3554 N N . LEU A 1 453 ? -24.376 31.124 52.049 1.00 69.38 453 LEU A N 1
ATOM 3555 C CA . LEU A 1 453 ? -24.464 32.534 52.446 1.00 69.38 453 LEU A CA 1
ATOM 3556 C C . LEU A 1 453 ? -25.912 32.942 52.739 1.00 69.38 453 LEU A C 1
ATOM 3558 O O . LEU A 1 453 ? -26.172 33.530 53.786 1.00 69.38 453 LEU A O 1
ATOM 3562 N N . ARG A 1 454 ? -26.868 32.557 51.882 1.00 71.38 454 ARG A N 1
ATOM 3563 C CA . ARG A 1 454 ? -28.302 32.807 52.114 1.00 71.38 454 ARG A CA 1
ATOM 3564 C C . ARG A 1 454 ? -28.792 32.212 53.430 1.00 71.38 454 ARG A C 1
ATOM 3566 O O . ARG A 1 454 ? -29.461 32.902 54.191 1.00 71.38 454 ARG A O 1
ATOM 3573 N N . ARG A 1 455 ? -28.419 30.966 53.735 1.00 69.38 455 ARG A N 1
ATOM 3574 C CA . ARG A 1 455 ? -28.787 30.316 55.004 1.00 69.38 455 ARG A CA 1
ATOM 3575 C C . ARG A 1 455 ? -28.182 31.013 56.224 1.00 69.38 455 ARG A C 1
ATOM 3577 O O . ARG A 1 455 ? -28.880 31.157 57.218 1.00 69.38 455 ARG A O 1
ATOM 3584 N N . LYS A 1 456 ? -26.931 31.489 56.145 1.00 67.56 456 LYS A N 1
ATOM 3585 C CA . LYS A 1 456 ? -26.303 32.273 57.227 1.00 67.56 456 LYS A CA 1
ATOM 3586 C C . LYS A 1 456 ? -27.018 33.603 57.478 1.00 67.56 456 LYS A C 1
ATOM 3588 O O . LYS A 1 456 ? -27.231 33.954 58.628 1.00 67.56 456 LYS A O 1
ATOM 3593 N N . VAL A 1 457 ? -27.420 34.308 56.420 1.00 64.12 457 VAL A N 1
ATOM 3594 C CA . VAL A 1 457 ? -28.153 35.583 56.534 1.00 64.12 457 VAL A CA 1
ATOM 3595 C C . VAL A 1 457 ? -29.560 35.380 57.103 1.00 64.12 457 VAL A C 1
ATOM 3597 O O . VAL A 1 457 ? -30.021 36.201 57.888 1.00 64.12 457 VAL A O 1
ATOM 3600 N N . ILE A 1 458 ? -30.240 34.285 56.746 1.00 64.94 458 ILE A N 1
ATOM 3601 C CA . ILE A 1 458 ? -31.552 33.937 57.318 1.00 64.94 458 ILE A CA 1
ATOM 3602 C C . ILE A 1 458 ? -31.416 33.577 58.806 1.00 64.94 458 ILE A C 1
ATOM 3604 O O . ILE A 1 458 ? -32.205 34.059 59.608 1.00 64.94 458 ILE A O 1
ATOM 3608 N N . ALA A 1 459 ? -30.387 32.813 59.182 1.00 60.78 459 ALA A N 1
ATOM 3609 C CA . ALA A 1 459 ? -30.123 32.431 60.572 1.00 60.78 459 ALA A CA 1
ATOM 3610 C C . ALA A 1 459 ? -29.639 33.587 61.473 1.00 60.78 459 ALA A C 1
ATOM 3612 O O . ALA A 1 459 ? -29.642 33.438 62.683 1.00 60.78 459 ALA A O 1
ATOM 3613 N N . GLN A 1 460 ? -29.199 34.714 60.902 1.00 58.03 460 GLN A N 1
ATOM 3614 C CA . GLN A 1 460 ? -28.860 35.942 61.642 1.00 58.03 460 GLN A CA 1
ATOM 3615 C C . GLN A 1 460 ? -30.048 36.910 61.784 1.00 58.03 460 GLN A C 1
ATOM 3617 O O . GLN A 1 460 ? -29.927 37.927 62.459 1.00 58.03 460 GLN A O 1
ATOM 3622 N N . ARG A 1 461 ? -31.161 36.644 61.088 1.00 55.03 461 ARG A N 1
ATOM 3623 C CA . ARG A 1 461 ? -32.393 37.454 61.113 1.00 55.03 461 ARG A CA 1
ATOM 3624 C C . ARG A 1 461 ? -33.533 36.793 61.899 1.00 55.03 461 ARG A C 1
ATOM 3626 O O . ARG A 1 461 ? -34.584 37.412 62.038 1.00 55.03 461 ARG A O 1
ATOM 3633 N N . GLN A 1 462 ? -33.331 35.554 62.340 1.00 46.47 462 GLN A N 1
ATOM 3634 C CA . GLN A 1 462 ? -34.128 34.851 63.347 1.00 46.47 462 GLN A CA 1
ATOM 3635 C C . GLN A 1 462 ? -33.386 34.947 64.672 1.00 46.47 462 GLN A C 1
ATOM 3637 O O . GLN A 1 462 ? -34.080 35.055 65.702 1.00 46.47 462 GLN A O 1
#

pLDDT: mean 84.52, std 13.12, range [39.53, 98.31]

Foldseek 3Di:
DPDDPPPPPPPPDDPPDAFQFADDDFPQALFLQTFALLQVLLQRCVVVVHASVCCCVPQQVVQFPDDPVDPDPVSCLVLLLCLQHQDRSVVSNQVSCCRRHVHDLNCLSHLNLQNQFADRPP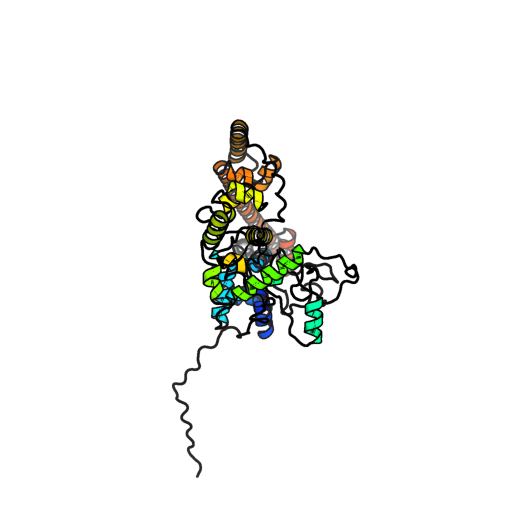PFQFDPAQWADLVVVVVCVVVVHQDGHGSLRGGRLQQADLVPRHGTDQAALPPRDGAGSRARHSHPQAHSPPRDGRSPDNPVRPPPDPDDPLNNVSSVLSRVVSSCSSDPVSCQLSHHCLQLVLVQLVCCVPPVSDVQVVCQLLQHAVCPNVQCNDPPDHHHPVRLSSSCVSFVHGSVVSSVSDPPDDTDSPPDDGHDHDDDDDDDDPVVLVVVLVVLQCCLPPNDLCDQLCVVCVVVVHHSVVCCVSPVPSNVSSNVSNVVVVVVVVVVVLVVLLVVLLVVLLVVLPDPDDDDPVVSCVVSVVVVHDPVDPSSVVSSVVSVVVSVVVVVVVVVVVVVVD

Sequence (462 aa):
MIDSLNLDFDEDWVPPARSRLVTLKPMGAGTQMLESVSSLLVRIARAHTVKPLDLLNREIVPRTDIQLRRPSSSFVNTHAKTANGLGKYAHEIVDALEQLTGQTGLASCSFLPWRELLASNGNSLLHARPCWCPTCFQEWRAAGHEPYFPLAWFCEQVAVCPAHERPLIDCCTVCGRQQPFVTRHAYLDYCSYCGEWLGKKNPANRKTSVLPQHAIARAKAIGELIVVGQTPEALTLGAHGRHVAVITTLVQRYFGGVRVEAERRLGVRPRALHSWLGKHKLLSLKSLLELSERVGVSPVTLLRNDPTTTLDLSQRTPMKPIKHRPPVSKRRLDDLRKLLDGIARNGPHHLALTDVAKTLGEKYTFLRYRCPDECARISAAHLKFKSDNSEAKLAASVTQSRKIMMRLLSSKQRITRKIVRAELAAHRISIACPEVRAALRRAVSDFVSTERLRRKVIAQRQ

Radius of gyration: 30.9 Å; chains: 1; bounding box: 59×87×98 Å

Secondary structure (DSSP, 8-state):
----------TT-PPPPPPSS---PPTTTTSTTPBPHHHHHHHHHHHTTS-HHHHIIIIIGGGS----SS--HHHHHHHHTTTTSSSHHHHHHHHHHHHHHT---GGGGSSGGGTTTB-TTSS-SB-SS--B-HHHHHHHHHTTPPP--BGGGGBTT--B-TTT--B-B-B-TTT-PBPPSS-SSS-TTB-TTT--BTT---GGGGS-----HHHHHHHHHHHHHHHHTTSTHHHHHTSTTHHHHHHHHHHHHHHTT-HHHHHHHHTPPTTHHHHHTSTTPPBPHHHHHHHHHTTTS-HHHHHHT-TT-----TTPPPPPPP-PPPPPPHHHHHHHHHHHHHHHHHS-TTS-HHHHHHHTT--HHHHHHH-HHHHHHHHHHHHHHHHHHHHHHHHHHHHHHHHHHHHHHHSSS---HHHHHHHHHHTT--TT-HHHHHHHHHHHHHHHHHHHHHHHHHHTT-